Protein AF-A0A7W0T503-F1 (afdb_monomer)

Secondary structure (DSSP, 8-state):
--SS---S--EEEEEETTB----BPPPEEPTTS--EE--B-SPPPSEEEEEEEEEE-TTS-EEEEEEEEEEE-SPPP-----------------------------------------------------------S-HHHHHHHHHHHHHHHHHHHHHHHHHHHHHHH-TTGGG-HHHHHHHHHHHHHHHHHHHHHHHHHHHHHHS--TTGGGSGGGGGHHHHSHHHHHHHHHHHHHHHHHHHHHH-GGGGTSTTTHHHHHHHHHHHHHTTGGG---STTHHHHHHHHHHHHHHHIIIIIHHHHIIIIITSS-B-HHHHHHHHHHHHHHHHHHHHHHHHHHHHHHHHHTT-TTTSHHHHHHHHHHHHHHHHHHHHHHHHHHHHHHSSS-SSB-HHHHHHHHHHHHHHHHHHHHHHHHHHHHTTSPPTT------SS--SEEEEEEETTTTEEEEEEEES-BSEEEEEEEEEEEEEE--EEEEEEEEPPTT--PPPEEEE---SEEEEEEPPTTTSEEE-S-EEEEEEEEEE-SS-EEEEEEEEEEEBPTTSPPPP---------------------------------

pLDDT: mean 73.01, std 23.52, range [23.5, 98.75]

Nearest PDB structures (foldseek):
  6kzb-assembly1_A-2  TM=4.783E-01  e=8.067E-02  Homo sapiens
  6vhh-assembly1_A  TM=3.882E-01  e=1.576E-01  Homo sapiens
  6ske-assembly2_C  TM=3.858E-01  e=1.734E-01  Gallus gallus
  8r54-assembly1_A  TM=3.101E-01  e=4.332E-02  Mus musculus
  8vpb-assembly1_B  TM=1.581E-01  e=8.401E-01  Acetivibrio thermocellus ATCC 27405

Mean predicted aligned error: 18.26 Å

Radius of gyration: 33.96 Å; Cα contacts (8 Å, |Δi|>4): 997; chains: 1; bounding box: 122×71×95 Å

Structure (mmCIF, N/CA/C/O backbone):
data_AF-A0A7W0T503-F1
#
_entry.id   AF-A0A7W0T503-F1
#
loop_
_atom_site.group_PDB
_atom_site.id
_atom_site.type_symbol
_atom_site.label_atom_id
_atom_site.label_alt_id
_atom_site.label_comp_id
_atom_site.label_asym_id
_atom_site.label_entity_id
_atom_site.label_seq_id
_atom_site.pdbx_PDB_ins_code
_atom_site.Cartn_x
_atom_site.Cartn_y
_atom_site.Cartn_z
_atom_site.occupancy
_atom_site.B_iso_or_equiv
_atom_site.auth_seq_id
_atom_site.auth_comp_id
_atom_site.auth_asym_id
_atom_site.auth_atom_id
_atom_site.pdbx_PDB_model_num
ATOM 1 N N . ASN A 1 1 ? 27.431 20.736 -35.144 1.00 86.31 1 ASN A N 1
ATOM 2 C CA . ASN A 1 1 ? 28.761 20.899 -35.766 1.00 86.31 1 ASN A CA 1
ATOM 3 C C . ASN A 1 1 ? 29.786 20.992 -34.644 1.00 86.31 1 ASN A C 1
ATOM 5 O O . ASN A 1 1 ? 29.558 21.743 -33.699 1.00 86.31 1 ASN A O 1
ATOM 9 N N . PHE A 1 2 ? 30.831 20.173 -34.703 1.00 86.69 2 PHE A N 1
ATOM 10 C CA . PHE A 1 2 ? 31.833 19.970 -33.664 1.00 86.69 2 PHE A CA 1
ATOM 11 C C . PHE A 1 2 ? 33.199 20.488 -34.125 1.00 86.69 2 PHE A C 1
ATOM 13 O O . PHE A 1 2 ? 33.552 20.435 -35.299 1.00 86.69 2 PHE A O 1
ATOM 20 N N . THR A 1 3 ? 34.007 20.988 -33.189 1.00 86.44 3 THR A N 1
ATOM 21 C CA . THR A 1 3 ? 35.331 21.559 -33.500 1.00 86.44 3 THR A CA 1
ATOM 22 C C . THR A 1 3 ? 36.385 20.497 -33.833 1.00 86.44 3 THR A C 1
ATOM 24 O O . THR A 1 3 ? 37.420 20.815 -34.423 1.00 86.44 3 THR A O 1
ATOM 27 N N . ARG A 1 4 ? 36.127 19.229 -33.493 1.00 86.06 4 ARG A N 1
ATOM 28 C CA . ARG A 1 4 ? 36.988 18.072 -33.766 1.00 86.06 4 ARG A CA 1
ATOM 29 C C . ARG A 1 4 ? 36.215 16.997 -34.546 1.00 86.06 4 ARG A C 1
ATOM 31 O O . ARG A 1 4 ? 35.000 16.932 -34.365 1.00 86.06 4 ARG A O 1
ATOM 38 N N . PRO A 1 5 ? 36.902 16.190 -35.378 1.00 87.44 5 PRO A N 1
ATOM 39 C CA . PRO A 1 5 ? 36.316 15.011 -36.014 1.00 87.44 5 PRO A CA 1
ATOM 40 C C . PRO A 1 5 ? 35.740 14.032 -34.986 1.00 87.44 5 PRO A C 1
ATOM 42 O O . PRO A 1 5 ? 36.292 13.895 -33.890 1.00 87.44 5 PRO A O 1
ATOM 45 N N . LEU A 1 6 ? 34.645 13.374 -35.349 1.00 87.69 6 LEU A N 1
ATOM 46 C CA . LEU A 1 6 ? 33.941 12.372 -34.559 1.00 87.69 6 LEU A CA 1
ATOM 47 C C . LEU A 1 6 ? 34.193 10.969 -35.121 1.00 87.69 6 LEU A C 1
ATOM 49 O O . LEU A 1 6 ? 34.391 10.808 -36.318 1.00 87.69 6 LEU A O 1
ATOM 53 N N . GLY A 1 7 ? 34.132 9.955 -34.262 1.00 78.62 7 GLY A N 1
ATOM 54 C CA . GLY A 1 7 ? 34.087 8.550 -34.676 1.00 78.62 7 GLY A CA 1
ATOM 55 C C . GLY A 1 7 ? 32.686 8.096 -35.079 1.00 78.62 7 GLY A C 1
ATOM 56 O O . GLY A 1 7 ? 31.737 8.874 -35.059 1.00 78.62 7 GLY A O 1
ATOM 57 N N . GLU A 1 8 ? 32.533 6.814 -35.395 1.00 73.31 8 GLU A N 1
ATOM 58 C CA . GLU A 1 8 ? 31.292 6.258 -35.962 1.00 73.31 8 GLU A CA 1
ATOM 59 C C . GLU A 1 8 ? 30.163 6.053 -34.933 1.00 73.31 8 GLU A C 1
ATOM 61 O O . GLU A 1 8 ? 28.995 5.904 -35.293 1.00 73.31 8 GLU A O 1
ATOM 66 N N . THR A 1 9 ? 30.471 6.079 -33.632 1.00 69.50 9 THR A N 1
ATOM 67 C CA . THR A 1 9 ? 29.512 5.756 -32.563 1.00 69.50 9 THR A CA 1
ATOM 68 C C . THR A 1 9 ? 28.871 7.020 -31.986 1.00 69.50 9 THR A C 1
ATOM 70 O O . THR A 1 9 ? 29.165 7.451 -30.868 1.00 69.50 9 THR A O 1
ATOM 73 N N . ASN A 1 10 ? 27.952 7.617 -32.749 1.00 70.81 10 ASN A N 1
ATOM 74 C CA . ASN A 1 10 ? 27.242 8.842 -32.366 1.00 70.81 10 ASN A CA 1
ATOM 75 C C . ASN A 1 10 ? 25.756 8.587 -32.092 1.00 70.81 10 ASN A C 1
ATOM 77 O O . ASN A 1 10 ? 25.091 7.838 -32.807 1.00 70.81 10 ASN A O 1
ATOM 81 N N . ARG A 1 11 ? 25.208 9.244 -31.067 1.00 68.06 11 ARG A N 1
ATOM 82 C CA . ARG A 1 11 ? 23.798 9.141 -30.668 1.00 68.06 11 ARG A CA 1
ATOM 83 C C . ARG A 1 11 ? 23.195 10.520 -30.444 1.00 68.06 11 ARG A C 1
ATOM 85 O O . ARG A 1 11 ? 23.838 11.391 -29.859 1.00 68.06 11 ARG A O 1
ATOM 92 N N . VAL A 1 12 ? 21.946 10.688 -30.867 1.00 65.44 12 VAL A N 1
ATOM 93 C CA . VAL A 1 12 ? 21.123 11.877 -30.613 1.00 65.44 12 VAL A CA 1
ATOM 94 C C . VAL A 1 12 ? 19.754 11.412 -30.144 1.00 65.44 12 VAL A C 1
ATOM 96 O O . VAL A 1 12 ? 19.224 10.440 -30.674 1.00 65.44 12 VAL A O 1
ATOM 99 N N . PHE A 1 13 ? 19.198 12.110 -29.163 1.00 63.34 13 PHE A N 1
ATOM 100 C CA . PHE A 1 13 ? 17.864 11.897 -28.626 1.00 63.34 13 PHE A CA 1
ATOM 101 C C . PHE A 1 13 ? 17.123 13.227 -28.606 1.00 63.34 13 PHE A C 1
ATOM 103 O O . PHE A 1 13 ? 17.720 14.269 -28.335 1.00 63.34 13 PHE A O 1
ATOM 110 N N . VAL A 1 14 ? 15.821 13.194 -28.869 1.00 61.66 14 VAL A N 1
ATOM 111 C CA . VAL A 1 14 ? 14.927 14.338 -28.687 1.00 61.66 14 VAL A CA 1
ATOM 112 C C . VAL A 1 14 ? 13.771 13.866 -27.816 1.00 61.66 14 VAL A C 1
ATOM 114 O O . VAL A 1 14 ? 13.155 12.847 -28.102 1.00 61.66 14 VAL A O 1
ATOM 117 N N . ALA A 1 15 ? 13.490 14.573 -26.730 1.00 56.97 15 ALA A N 1
ATOM 118 C CA . ALA A 1 15 ? 12.355 14.299 -25.855 1.00 56.97 15 ALA A CA 1
ATOM 119 C C . ALA A 1 15 ? 11.496 15.554 -25.752 1.00 56.97 15 ALA A C 1
ATOM 121 O O . ALA A 1 15 ? 12.042 16.642 -25.606 1.00 56.97 15 ALA A O 1
ATOM 122 N N . CYS A 1 16 ? 10.175 15.415 -25.813 1.00 55.38 16 CYS A N 1
ATOM 123 C CA . CYS A 1 16 ? 9.244 16.540 -25.731 1.00 55.38 16 CYS A CA 1
ATOM 124 C C . CYS A 1 16 ? 8.190 16.247 -24.666 1.00 55.38 16 CYS A C 1
ATOM 126 O O . CYS A 1 16 ? 7.655 15.140 -24.625 1.00 55.38 16 CYS A O 1
ATOM 128 N N . ASN A 1 17 ? 7.886 17.228 -23.810 1.00 56.47 17 ASN A N 1
ATOM 129 C CA . ASN A 1 17 ? 6.874 17.114 -22.748 1.00 56.47 17 ASN A CA 1
ATOM 130 C C . ASN A 1 17 ? 7.029 15.852 -21.871 1.00 56.47 17 ASN A C 1
ATOM 132 O O . ASN A 1 17 ? 6.043 15.209 -21.521 1.00 56.47 17 ASN A O 1
ATOM 136 N N . SER A 1 18 ? 8.275 15.475 -21.560 1.00 43.72 18 SER A N 1
ATOM 137 C CA . SER A 1 18 ? 8.627 14.291 -20.756 1.00 43.72 18 SER A CA 1
ATOM 138 C C . SER A 1 18 ? 8.272 12.927 -21.373 1.00 43.72 18 SER A C 1
ATOM 140 O O . SER A 1 18 ? 8.425 11.905 -20.711 1.00 43.72 18 SER A O 1
ATOM 142 N N . ASN A 1 19 ? 7.874 12.887 -22.650 1.00 45.84 19 ASN A N 1
ATOM 143 C CA . ASN A 1 19 ? 7.771 11.662 -23.442 1.00 45.84 19 ASN A CA 1
ATOM 144 C C . ASN A 1 19 ? 9.063 11.501 -24.273 1.00 45.84 19 ASN A C 1
ATOM 146 O O . ASN A 1 19 ? 9.484 12.480 -24.912 1.00 45.84 19 ASN A O 1
ATOM 150 N N . PRO A 1 20 ? 9.733 10.330 -24.290 1.00 48.41 20 PRO A N 1
ATOM 151 C CA . PRO A 1 20 ? 10.817 10.082 -25.236 1.00 48.41 20 PRO A CA 1
ATOM 152 C C . PRO A 1 20 ? 10.259 10.136 -26.665 1.00 48.41 20 PRO A C 1
ATOM 154 O O . PRO A 1 20 ? 9.698 9.173 -27.180 1.00 48.41 20 PRO A O 1
ATOM 157 N N . ALA A 1 21 ? 10.385 11.289 -27.317 1.00 49.66 21 ALA A N 1
ATOM 158 C CA . ALA A 1 21 ? 9.925 11.486 -28.680 1.00 49.66 21 ALA A CA 1
ATOM 159 C C . ALA A 1 21 ? 10.861 10.739 -29.646 1.00 49.66 21 ALA A C 1
ATOM 161 O O . ALA A 1 21 ? 11.868 11.262 -30.122 1.00 49.66 21 ALA A O 1
ATOM 162 N N . ARG A 1 22 ? 10.503 9.492 -29.966 1.00 55.16 22 ARG A N 1
ATOM 163 C CA . ARG A 1 22 ? 11.093 8.685 -31.046 1.00 55.16 22 ARG A CA 1
ATOM 164 C C . ARG A 1 22 ? 10.704 9.213 -32.424 1.00 55.16 22 ARG A C 1
ATOM 166 O O . ARG A 1 22 ? 9.943 8.589 -33.154 1.00 55.16 22 ARG A O 1
ATOM 173 N N . GLN A 1 23 ? 11.161 10.406 -32.777 1.00 62.66 23 GLN A N 1
ATOM 174 C CA . GLN A 1 23 ? 10.740 11.049 -34.029 1.00 62.66 23 GLN A CA 1
ATOM 175 C C . GLN A 1 23 ? 11.914 11.571 -34.843 1.00 62.66 23 GLN A C 1
ATOM 177 O O . GLN A 1 23 ? 11.767 12.511 -35.621 1.00 62.66 23 GLN A O 1
ATOM 182 N N . ILE A 1 24 ? 13.074 10.934 -34.682 1.00 65.62 24 ILE A N 1
ATOM 183 C CA . ILE A 1 24 ? 14.281 11.281 -35.413 1.00 65.62 24 ILE A CA 1
ATOM 184 C C . ILE A 1 24 ? 14.936 10.085 -36.109 1.00 65.62 24 ILE A C 1
ATOM 186 O O . ILE A 1 24 ? 14.888 8.961 -35.612 1.00 65.62 24 ILE A O 1
ATOM 190 N N . SER A 1 25 ? 15.561 10.341 -37.258 1.00 68.81 25 SER A N 1
ATOM 191 C CA . SER A 1 25 ? 16.346 9.360 -38.006 1.00 68.81 25 SER A CA 1
ATOM 192 C C . SER A 1 25 ? 17.625 8.961 -37.264 1.00 68.81 25 SER A C 1
ATOM 194 O O . SER A 1 25 ? 18.060 9.612 -36.310 1.00 68.81 25 SER A O 1
ATOM 196 N N . ARG A 1 26 ? 18.303 7.921 -37.768 1.00 68.88 26 ARG A N 1
ATOM 197 C CA . ARG A 1 26 ? 19.686 7.641 -37.360 1.00 68.88 26 ARG A CA 1
ATOM 198 C C . ARG A 1 26 ? 20.566 8.873 -37.633 1.00 68.88 26 ARG A C 1
ATOM 200 O O . ARG A 1 26 ? 20.434 9.452 -38.719 1.00 68.88 26 ARG A O 1
ATOM 207 N N . PRO A 1 27 ? 21.452 9.259 -36.696 1.00 78.50 27 PRO A N 1
ATOM 208 C CA . PRO A 1 27 ? 22.400 10.338 -36.925 1.00 78.50 27 PRO A CA 1
ATOM 209 C C . PRO A 1 27 ? 23.314 10.032 -38.111 1.00 78.50 27 PRO A C 1
ATOM 211 O O . PRO A 1 27 ? 23.954 8.985 -38.150 1.00 78.50 27 PRO A O 1
ATOM 214 N N . GLN A 1 28 ? 23.369 10.952 -39.068 1.00 85.31 28 GLN A N 1
ATOM 215 C CA . GLN A 1 28 ? 24.249 10.892 -40.229 1.00 85.31 28 GLN A CA 1
ATOM 216 C C . GLN A 1 28 ? 25.468 11.770 -39.967 1.00 85.31 28 GLN A C 1
ATOM 218 O O . GLN A 1 28 ? 25.325 12.960 -39.669 1.00 85.31 28 GLN A O 1
ATOM 223 N N . LEU A 1 29 ? 26.656 11.178 -40.052 1.00 87.44 29 LEU A N 1
ATOM 224 C CA . LEU A 1 29 ? 27.917 11.900 -39.952 1.00 87.44 29 LEU A CA 1
ATOM 225 C C . LEU A 1 29 ? 28.316 12.399 -41.345 1.00 87.44 29 LEU A C 1
ATOM 227 O O . LEU A 1 29 ? 28.245 11.651 -42.315 1.00 87.44 29 LEU A O 1
ATOM 231 N N . SER A 1 30 ? 28.688 13.669 -41.450 1.00 87.12 30 SER A N 1
ATOM 232 C CA . SER A 1 30 ? 29.188 14.262 -42.691 1.00 87.12 30 SER A CA 1
ATOM 233 C C . SER A 1 30 ? 30.573 13.739 -43.071 1.00 87.12 30 SER A C 1
ATOM 235 O O . SER A 1 30 ? 31.340 13.314 -42.212 1.00 87.12 30 SER A O 1
ATOM 237 N N . ASP A 1 31 ? 30.931 13.884 -44.349 1.00 87.56 31 ASP A N 1
ATOM 238 C CA . ASP A 1 31 ? 32.236 13.475 -44.898 1.00 87.56 31 ASP A CA 1
ATOM 239 C C . ASP A 1 31 ? 33.442 14.139 -44.205 1.00 87.56 31 ASP A C 1
ATOM 241 O O . ASP A 1 31 ? 34.548 13.609 -44.229 1.00 87.56 31 ASP A O 1
ATOM 245 N N . ASP A 1 32 ? 33.253 15.316 -43.597 1.00 88.06 32 ASP A N 1
ATOM 246 C CA . ASP A 1 32 ? 34.290 16.021 -42.831 1.00 88.06 32 ASP A CA 1
ATOM 247 C C . ASP A 1 32 ? 34.369 15.591 -41.354 1.00 88.06 32 ASP A C 1
ATOM 249 O O . ASP A 1 32 ? 35.123 16.195 -40.580 1.00 88.06 32 ASP A O 1
ATOM 253 N N . GLU A 1 33 ? 33.563 14.594 -40.972 1.00 89.31 33 GLU A N 1
ATOM 254 C CA . GLU A 1 33 ? 33.423 13.989 -39.644 1.00 89.31 33 GLU A CA 1
ATOM 255 C C . GLU A 1 33 ? 33.082 14.985 -38.526 1.00 89.31 33 GLU A C 1
ATOM 257 O O . GLU A 1 33 ? 33.216 14.680 -37.343 1.00 89.31 33 GLU A O 1
ATOM 262 N N . ARG A 1 34 ? 32.634 16.201 -38.855 1.00 90.38 34 ARG A N 1
ATOM 263 C CA . ARG A 1 34 ? 32.381 17.268 -37.867 1.00 90.38 34 ARG A CA 1
ATOM 264 C C . ARG A 1 34 ? 30.917 17.645 -37.731 1.00 90.38 34 ARG A C 1
ATOM 266 O O . ARG A 1 34 ? 30.541 18.333 -36.775 1.00 90.38 34 ARG A O 1
ATOM 273 N N . THR A 1 35 ? 30.061 17.209 -38.644 1.00 89.81 35 THR A N 1
ATOM 274 C CA . THR A 1 35 ? 28.638 17.542 -38.622 1.00 89.81 35 THR A CA 1
ATOM 275 C C . THR A 1 35 ? 27.804 16.287 -38.461 1.00 89.81 35 THR A C 1
ATOM 277 O O . THR A 1 35 ? 27.849 15.374 -39.272 1.00 89.81 35 THR A O 1
ATOM 280 N N . LEU A 1 36 ? 27.006 16.274 -37.396 1.00 86.38 36 LEU A N 1
ATOM 281 C CA . LEU A 1 36 ? 26.009 15.247 -37.154 1.00 86.38 36 LEU A CA 1
ATOM 282 C C . LEU A 1 36 ? 24.640 15.809 -37.541 1.00 86.38 36 LEU A C 1
ATOM 284 O O . LEU A 1 36 ? 24.235 16.845 -37.005 1.00 86.38 36 LEU A O 1
ATOM 288 N N . THR A 1 37 ? 23.958 15.144 -38.468 1.00 88.94 37 THR A N 1
ATOM 289 C CA . THR A 1 37 ? 22.634 15.536 -38.965 1.00 88.94 37 THR A CA 1
ATOM 290 C C . THR A 1 37 ? 21.608 14.488 -38.578 1.00 88.94 37 THR A C 1
ATOM 292 O O . THR A 1 37 ? 21.874 13.290 -38.627 1.00 88.94 37 THR A O 1
ATOM 295 N N . VAL A 1 38 ? 20.430 14.947 -38.180 1.00 83.25 38 VAL A N 1
ATOM 296 C CA . VAL A 1 38 ? 19.331 14.101 -37.733 1.00 83.25 38 VAL A CA 1
ATOM 297 C C . VAL A 1 38 ? 18.051 14.657 -38.343 1.00 83.25 38 VAL A C 1
ATOM 299 O O . VAL A 1 38 ? 17.763 15.843 -38.182 1.00 83.25 38 VAL A O 1
ATOM 302 N N . GLU A 1 39 ? 17.306 13.824 -39.060 1.00 79.69 39 GLU A N 1
ATOM 303 C CA . GLU A 1 39 ? 16.042 14.210 -39.682 1.00 79.69 39 GLU A CA 1
ATOM 304 C C . GLU A 1 39 ? 14.884 13.977 -38.714 1.00 79.69 39 GLU A C 1
ATOM 306 O O . GLU A 1 39 ? 14.837 12.951 -38.042 1.00 79.69 39 GLU A O 1
ATOM 311 N N . VAL A 1 40 ? 13.939 14.915 -38.653 1.00 78.81 40 VAL A N 1
ATOM 312 C CA . VAL A 1 40 ? 12.698 14.763 -37.886 1.00 78.81 40 VAL A CA 1
ATOM 313 C C . VAL A 1 40 ? 11.680 14.033 -38.765 1.00 78.81 40 VAL A C 1
ATOM 315 O O . VAL A 1 40 ? 11.063 14.635 -39.639 1.00 78.81 40 VAL A O 1
ATOM 318 N N . ILE A 1 41 ? 11.533 12.724 -38.554 1.00 68.12 41 ILE A N 1
ATOM 319 C CA . ILE A 1 41 ? 10.750 11.820 -39.420 1.00 68.12 41 ILE A CA 1
ATOM 320 C C . ILE A 1 41 ? 9.235 11.892 -39.176 1.00 68.12 41 ILE A C 1
ATOM 322 O O . ILE A 1 41 ? 8.445 11.453 -40.010 1.00 68.12 41 ILE A O 1
ATOM 326 N N . ARG A 1 42 ? 8.808 12.439 -38.032 1.00 65.38 42 ARG A N 1
ATOM 327 C CA . ARG A 1 42 ? 7.406 12.746 -37.707 1.00 65.38 42 ARG A CA 1
ATOM 328 C C . ARG A 1 42 ? 7.348 14.053 -36.925 1.00 65.38 42 ARG A C 1
ATOM 330 O O . ARG A 1 42 ? 8.292 14.397 -36.226 1.00 65.38 42 ARG A O 1
ATOM 337 N N . ALA A 1 43 ? 6.254 14.793 -37.065 1.00 68.44 43 ALA A N 1
ATOM 338 C CA . ALA A 1 43 ? 6.135 16.117 -36.470 1.00 68.44 43 ALA A CA 1
ATOM 339 C C . ALA A 1 43 ? 6.122 16.086 -34.933 1.00 68.44 43 ALA A C 1
ATOM 341 O O . ALA A 1 43 ? 5.302 15.392 -34.328 1.00 68.44 43 ALA A O 1
ATOM 342 N N . LEU A 1 44 ? 6.993 16.904 -34.333 1.00 69.06 44 LEU A N 1
ATOM 343 C CA . LEU A 1 44 ? 7.153 17.020 -32.885 1.00 69.06 44 LEU A CA 1
ATOM 344 C C . LEU A 1 44 ? 5.895 17.617 -32.224 1.00 69.06 44 LEU A C 1
ATOM 346 O O . LEU A 1 44 ? 5.277 18.525 -32.789 1.00 69.06 44 LEU A O 1
ATOM 350 N N . PRO A 1 45 ? 5.506 17.142 -31.026 1.00 62.62 45 PRO A N 1
ATOM 351 C CA . PRO A 1 45 ? 4.369 17.696 -30.300 1.00 62.62 45 PRO A CA 1
ATOM 352 C C . PRO A 1 45 ? 4.666 19.120 -29.811 1.00 62.62 45 PRO A C 1
ATOM 354 O O . PRO A 1 45 ? 5.801 19.446 -29.468 1.00 62.62 45 PRO A O 1
ATOM 357 N N . MET A 1 46 ? 3.624 19.953 -29.738 1.00 69.69 46 MET A N 1
ATOM 358 C CA . MET A 1 46 ? 3.717 21.320 -29.213 1.00 69.69 46 MET A CA 1
ATOM 359 C C . MET A 1 46 ? 4.198 21.308 -27.754 1.00 69.69 46 MET A C 1
ATOM 361 O O . MET A 1 46 ? 3.701 20.513 -26.952 1.00 69.69 46 MET A O 1
ATOM 365 N N . GLY A 1 47 ? 5.130 22.193 -27.401 1.00 62.81 47 GLY A N 1
ATOM 366 C CA . GLY A 1 47 ? 5.672 22.324 -26.045 1.00 62.81 47 GLY A CA 1
ATOM 367 C C . GLY A 1 47 ? 7.198 22.278 -25.973 1.00 62.81 47 GLY A C 1
ATOM 368 O O . GLY A 1 47 ? 7.899 22.463 -26.969 1.00 62.81 47 GLY A O 1
ATOM 369 N N . THR A 1 48 ? 7.727 22.078 -24.766 1.00 63.62 48 THR A N 1
ATOM 370 C CA . THR A 1 48 ? 9.172 22.106 -24.509 1.00 63.62 48 THR A CA 1
ATOM 371 C C . THR A 1 48 ? 9.817 20.779 -24.891 1.00 63.62 48 THR A C 1
ATOM 373 O O . THR A 1 48 ? 9.413 19.714 -24.414 1.00 63.62 48 THR A O 1
ATOM 376 N N . CYS A 1 49 ? 10.866 20.858 -25.704 1.00 64.19 49 CYS A N 1
ATOM 377 C CA . CYS A 1 49 ? 11.665 19.729 -26.144 1.00 64.19 49 CYS A CA 1
ATOM 378 C C . CYS A 1 49 ? 13.130 19.883 -25.725 1.00 64.19 49 CYS A C 1
ATOM 380 O O . CYS A 1 49 ? 13.693 20.975 -25.733 1.00 64.19 49 CYS A O 1
ATOM 382 N N . THR A 1 50 ? 13.783 18.773 -25.407 1.00 64.94 50 THR A N 1
ATOM 383 C CA . THR A 1 50 ? 15.214 18.703 -25.119 1.00 64.94 50 THR A CA 1
ATOM 384 C C . THR A 1 50 ? 15.871 17.760 -26.112 1.00 64.94 50 THR A C 1
ATOM 386 O O . THR A 1 50 ? 15.518 16.584 -26.184 1.00 64.94 50 THR A O 1
ATOM 389 N N . ALA A 1 51 ? 16.839 18.275 -26.869 1.00 66.38 51 ALA A N 1
ATOM 390 C CA . ALA A 1 51 ? 17.743 17.466 -27.671 1.00 66.38 51 ALA A CA 1
ATOM 391 C C . ALA A 1 51 ? 19.001 17.161 -26.852 1.00 66.38 51 ALA A C 1
ATOM 393 O O . ALA A 1 51 ? 19.617 18.079 -26.307 1.00 66.38 51 ALA A O 1
ATOM 394 N N . SER A 1 52 ? 19.406 15.898 -26.777 1.00 63.09 52 SER A N 1
ATOM 395 C CA . SER A 1 52 ? 20.653 15.462 -26.148 1.00 63.09 52 SER A CA 1
ATOM 396 C C . SER A 1 52 ? 21.473 14.608 -27.107 1.00 63.09 52 SER A C 1
ATOM 398 O O . SER A 1 52 ? 20.935 13.948 -27.993 1.00 63.09 52 SER A O 1
ATOM 400 N N . TRP A 1 53 ? 22.795 14.645 -26.979 1.00 68.56 53 TRP A N 1
ATOM 401 C CA . TRP A 1 53 ? 23.692 13.883 -27.840 1.00 68.56 53 TRP A CA 1
ATOM 402 C C . TRP A 1 53 ? 24.895 13.341 -27.084 1.00 68.56 53 TRP A C 1
ATOM 404 O O . TRP A 1 53 ? 25.339 13.886 -26.068 1.00 68.56 53 TRP A O 1
ATOM 414 N N . ARG A 1 54 ? 25.456 12.277 -27.651 1.00 64.81 54 ARG A N 1
ATOM 415 C CA . ARG A 1 54 ? 26.741 11.690 -27.293 1.00 64.81 54 ARG A CA 1
ATOM 416 C C . ARG A 1 54 ? 27.496 11.372 -28.567 1.00 64.81 54 ARG A C 1
ATOM 418 O O . ARG A 1 54 ? 26.931 10.771 -29.476 1.00 64.81 54 ARG A O 1
ATOM 425 N N . VAL A 1 55 ? 28.761 11.752 -28.611 1.00 76.19 55 VAL A N 1
ATOM 426 C CA . VAL A 1 55 ? 29.627 11.500 -29.761 1.00 76.19 55 VAL A CA 1
ATOM 427 C C . VAL A 1 55 ? 30.894 10.770 -29.329 1.00 76.19 55 VAL A C 1
ATOM 429 O O . VAL A 1 55 ? 31.310 10.889 -28.173 1.00 76.19 55 VAL A O 1
ATOM 432 N N . SER A 1 56 ? 31.489 10.004 -30.237 1.00 74.12 56 SER A N 1
ATOM 433 C CA . SER A 1 56 ? 32.762 9.303 -30.025 1.00 74.12 56 SER A CA 1
ATOM 434 C C . SER A 1 56 ? 33.927 10.039 -30.689 1.00 74.12 56 SER A C 1
ATOM 436 O O . SER A 1 56 ? 33.720 10.808 -31.625 1.00 74.12 56 SER A O 1
ATOM 438 N N . GLU A 1 57 ? 35.151 9.793 -30.233 1.00 74.69 57 GLU A N 1
ATOM 439 C CA . GLU A 1 57 ? 36.382 10.136 -30.947 1.00 74.69 57 GLU A CA 1
ATOM 440 C C . GLU A 1 57 ? 36.623 9.124 -32.088 1.00 74.69 57 GLU A C 1
ATOM 442 O O . GLU A 1 57 ? 36.048 8.030 -32.057 1.00 74.69 57 GLU A O 1
ATOM 447 N N . PRO A 1 58 ? 37.461 9.443 -33.096 1.00 79.94 58 PRO A N 1
ATOM 448 C CA . PRO A 1 58 ? 37.765 8.530 -34.207 1.00 79.94 58 PRO A CA 1
ATOM 449 C C . PRO A 1 58 ? 38.356 7.175 -33.792 1.00 79.94 58 PRO A C 1
ATOM 451 O O . PRO A 1 58 ? 38.288 6.213 -34.548 1.00 79.94 58 PRO A O 1
ATOM 454 N N . ASP A 1 59 ? 38.922 7.078 -32.589 1.00 67.06 59 ASP A N 1
ATOM 455 C CA . ASP A 1 59 ? 39.450 5.836 -32.015 1.00 67.06 59 ASP A CA 1
ATOM 456 C C . ASP A 1 59 ? 38.392 5.006 -31.255 1.00 67.06 59 ASP A C 1
ATOM 458 O O . ASP A 1 59 ? 38.727 4.018 -30.599 1.00 67.06 59 ASP A O 1
ATOM 462 N N . GLY A 1 60 ? 37.119 5.414 -31.322 1.00 53.50 60 GLY A N 1
ATOM 463 C CA . GLY A 1 60 ? 35.983 4.740 -30.696 1.00 53.50 60 GLY A CA 1
ATOM 464 C C . GLY A 1 60 ? 35.770 5.083 -29.219 1.00 53.50 60 GLY A C 1
ATOM 465 O O . GLY A 1 60 ? 34.808 4.600 -28.615 1.00 53.50 60 GLY A O 1
ATOM 466 N N . ARG A 1 61 ? 36.613 5.927 -28.608 1.00 62.16 61 ARG A N 1
ATOM 467 C CA . ARG A 1 61 ? 36.419 6.352 -27.213 1.00 62.16 61 ARG A CA 1
ATOM 468 C C . ARG A 1 61 ? 35.278 7.368 -27.097 1.00 62.16 61 ARG A C 1
ATOM 470 O O . ARG A 1 61 ? 35.050 8.141 -28.024 1.00 62.16 61 ARG A O 1
ATOM 477 N N . PRO A 1 62 ? 34.547 7.424 -25.970 1.00 55.31 62 PRO A N 1
ATOM 478 C CA . PRO A 1 62 ? 33.559 8.476 -25.746 1.00 55.31 62 PRO A CA 1
ATOM 479 C C . PRO A 1 62 ? 34.222 9.861 -25.771 1.00 55.31 62 PRO A C 1
ATOM 481 O O . PRO A 1 62 ? 35.192 10.082 -25.050 1.00 55.31 62 PRO A O 1
ATOM 484 N N . ALA A 1 63 ? 33.692 10.784 -26.576 1.00 70.00 63 ALA A N 1
ATOM 485 C CA . ALA A 1 63 ? 34.207 12.146 -26.691 1.00 70.00 63 ALA A CA 1
ATOM 486 C C . ALA A 1 63 ? 33.396 13.115 -25.822 1.00 70.00 63 ALA A C 1
ATOM 488 O O . ALA A 1 63 ? 33.669 13.305 -24.639 1.00 70.00 63 ALA A O 1
ATOM 489 N N . ALA A 1 64 ? 32.378 13.743 -26.413 1.00 61.38 64 ALA A N 1
ATOM 490 C CA . ALA A 1 64 ? 31.589 14.795 -25.793 1.00 61.38 64 ALA A CA 1
ATOM 491 C C . ALA A 1 64 ? 30.113 14.401 -25.695 1.00 61.38 64 ALA A C 1
ATOM 493 O O . ALA A 1 64 ? 29.550 13.746 -26.574 1.00 61.38 64 ALA A O 1
ATOM 494 N N . THR A 1 65 ? 29.468 14.868 -24.633 1.00 61.97 65 THR A N 1
ATOM 495 C CA . THR A 1 65 ? 28.016 14.813 -24.457 1.00 61.97 65 THR A CA 1
ATOM 496 C C . THR A 1 65 ? 27.476 16.218 -24.272 1.00 61.97 65 THR A C 1
ATOM 498 O O . THR A 1 65 ? 28.149 17.066 -23.683 1.00 61.97 65 THR A O 1
ATOM 501 N N . GLY A 1 66 ? 26.258 16.471 -24.729 1.00 47.38 66 GLY A N 1
ATOM 502 C CA . GLY A 1 66 ? 25.606 17.753 -24.505 1.00 47.38 66 GLY A CA 1
ATOM 503 C C . GLY A 1 66 ? 24.101 17.673 -24.667 1.00 47.38 66 GLY A C 1
ATOM 504 O O . GLY A 1 66 ? 23.559 16.659 -25.107 1.00 47.38 66 GLY A O 1
ATOM 505 N N . SER A 1 67 ? 23.430 18.750 -24.280 1.00 67.06 67 SER A N 1
ATOM 506 C CA . SER A 1 67 ? 21.997 18.913 -24.473 1.00 67.06 67 SER A CA 1
ATOM 507 C C . SER A 1 67 ? 21.641 20.379 -24.666 1.00 67.06 67 SER A C 1
ATOM 509 O O . SER A 1 67 ? 22.302 21.257 -24.109 1.00 67.06 67 SER A O 1
ATOM 511 N N . PHE A 1 68 ? 20.568 20.644 -25.401 1.00 55.16 68 PHE A N 1
ATOM 512 C CA . PHE A 1 68 ? 19.919 21.951 -25.440 1.00 55.16 68 PHE A CA 1
ATOM 513 C C . PHE A 1 68 ? 18.400 21.784 -25.436 1.00 55.16 68 PHE A C 1
ATOM 515 O O . PHE A 1 68 ? 17.865 20.761 -25.865 1.00 55.16 68 PHE A O 1
ATOM 522 N N . THR A 1 69 ? 17.712 22.813 -24.959 1.00 62.19 69 THR A N 1
ATOM 523 C CA . THR A 1 69 ? 16.250 22.866 -24.914 1.00 62.19 69 THR A CA 1
ATOM 524 C C . THR A 1 69 ? 15.745 23.825 -25.986 1.00 62.19 69 THR A C 1
ATOM 526 O O . THR A 1 69 ? 16.367 24.858 -26.234 1.00 62.19 69 THR A O 1
ATOM 529 N N . PHE A 1 70 ? 14.630 23.479 -26.619 1.00 72.12 70 PHE A N 1
ATOM 530 C CA . PHE A 1 70 ? 13.921 24.293 -27.600 1.00 72.12 70 PHE A CA 1
ATOM 531 C C . PHE A 1 70 ? 12.406 24.150 -27.406 1.00 72.12 70 PHE A C 1
ATOM 533 O O . PHE A 1 70 ? 11.945 23.235 -26.726 1.00 72.12 70 PHE A O 1
ATOM 540 N N . GLU A 1 71 ? 11.626 25.064 -27.974 1.00 75.94 71 GLU A N 1
ATOM 541 C CA . GLU A 1 71 ? 10.167 25.077 -27.849 1.00 75.94 71 GLU A CA 1
ATOM 542 C C . GLU A 1 71 ? 9.517 24.903 -29.225 1.00 75.94 71 GLU A C 1
ATOM 544 O O . GLU A 1 71 ? 9.941 25.520 -30.204 1.00 75.94 71 GLU A O 1
ATOM 549 N N . VAL A 1 72 ? 8.520 24.019 -29.309 1.00 79.38 72 VAL A N 1
ATOM 550 C CA . VAL A 1 72 ? 7.718 23.778 -30.514 1.00 79.38 72 VAL A CA 1
ATOM 551 C C . VAL A 1 72 ? 6.396 24.521 -30.353 1.00 79.38 72 VAL A C 1
ATOM 553 O O . VAL A 1 72 ? 5.532 24.106 -29.583 1.00 79.38 72 VAL A O 1
ATOM 556 N N . GLU A 1 73 ? 6.245 25.631 -31.073 1.00 72.38 73 GLU A N 1
ATOM 557 C CA . GLU A 1 73 ? 5.135 26.580 -30.887 1.00 72.38 73 GLU A CA 1
ATOM 558 C C . GLU A 1 73 ? 3.844 26.209 -31.648 1.00 72.38 73 GLU A C 1
ATOM 560 O O . GLU A 1 73 ? 2.809 26.841 -31.442 1.00 72.38 73 GLU A O 1
ATOM 565 N N . ALA A 1 74 ? 3.864 25.189 -32.516 1.00 64.06 74 ALA A N 1
ATOM 566 C CA . ALA A 1 74 ? 2.697 24.779 -33.301 1.00 64.06 74 ALA A CA 1
ATOM 567 C C . ALA A 1 74 ? 2.616 23.256 -33.490 1.00 64.06 74 ALA A C 1
ATOM 569 O O . ALA A 1 74 ? 3.613 22.601 -33.789 1.00 64.06 74 ALA A O 1
ATOM 570 N N . ALA A 1 75 ? 1.408 22.700 -33.355 1.00 56.06 75 ALA A N 1
ATOM 571 C CA . ALA A 1 75 ? 1.105 21.320 -33.739 1.00 56.06 75 ALA A CA 1
ATOM 572 C C . ALA A 1 75 ? 1.204 21.142 -35.272 1.00 56.06 75 ALA A C 1
ATOM 574 O O . ALA A 1 75 ? 0.980 22.115 -36.002 1.00 56.06 75 ALA A O 1
ATOM 575 N N . PRO A 1 76 ? 1.507 19.931 -35.788 1.00 55.47 76 PRO A N 1
ATOM 576 C CA . PRO A 1 76 ? 1.554 19.688 -37.228 1.00 55.47 76 PRO A CA 1
ATOM 577 C C . PRO A 1 76 ? 0.266 20.128 -37.919 1.00 55.47 76 PRO A C 1
ATOM 579 O O . PRO A 1 76 ? -0.834 19.764 -37.497 1.00 55.47 76 PRO A O 1
ATOM 582 N N . ALA A 1 77 ? 0.409 20.875 -39.014 1.00 49.16 77 ALA A N 1
ATOM 583 C CA . ALA A 1 77 ? -0.700 21.132 -39.914 1.00 49.16 77 ALA A CA 1
ATOM 584 C C . ALA A 1 77 ? -1.237 19.784 -40.411 1.00 49.16 77 ALA A C 1
ATOM 586 O O . ALA A 1 77 ? -0.497 18.979 -40.975 1.00 49.16 77 ALA A O 1
ATOM 587 N N . THR A 1 78 ? -2.522 19.526 -40.184 1.00 36.53 78 THR A N 1
ATOM 588 C CA . THR A 1 78 ? -3.217 18.383 -40.772 1.00 36.53 78 THR A CA 1
ATOM 589 C C . THR A 1 78 ? -3.300 18.628 -42.273 1.00 36.53 78 THR A C 1
ATOM 591 O O . THR A 1 78 ? -4.183 19.336 -42.753 1.00 36.53 78 THR A O 1
ATOM 594 N N . THR A 1 79 ? -2.366 18.074 -43.042 1.00 39.03 79 THR A N 1
ATOM 595 C CA . THR A 1 79 ? -2.549 17.951 -44.484 1.00 39.03 79 THR A CA 1
ATOM 596 C C . THR A 1 79 ? -3.582 16.854 -44.711 1.00 39.03 79 THR A C 1
ATOM 598 O O . THR A 1 79 ? -3.289 15.662 -44.666 1.00 39.03 79 THR A O 1
ATOM 601 N N . SER A 1 80 ? -4.837 17.271 -44.891 1.00 30.17 80 SER A N 1
ATOM 602 C CA . SER A 1 80 ? -5.857 16.422 -45.507 1.00 30.17 80 SER A CA 1
ATOM 603 C C . SER A 1 80 ? -5.322 15.951 -46.866 1.00 30.17 80 SER A C 1
ATOM 605 O O . SER A 1 80 ? -4.698 16.762 -47.556 1.00 30.17 80 SER A O 1
ATOM 607 N N . PRO A 1 81 ? -5.513 14.684 -47.266 1.00 37.00 81 PRO A N 1
ATOM 608 C CA . PRO A 1 81 ? -5.098 14.246 -48.590 1.00 37.00 81 PRO A CA 1
ATOM 609 C C . PRO A 1 81 ? -5.812 15.097 -49.644 1.00 37.00 81 PRO A C 1
ATOM 611 O O . PRO A 1 81 ? -7.017 15.342 -49.541 1.00 37.00 81 PRO A O 1
ATOM 614 N N . ASP A 1 82 ? -5.040 15.567 -50.624 1.00 31.53 82 ASP A N 1
ATOM 615 C CA . ASP A 1 82 ? -5.494 16.369 -51.756 1.00 31.53 82 ASP A CA 1
ATOM 616 C C . ASP A 1 82 ? -6.811 15.832 -52.325 1.00 31.53 82 ASP A C 1
ATOM 618 O O . ASP A 1 82 ? -6.856 14.807 -53.006 1.00 31.53 82 ASP A O 1
ATOM 622 N N . THR A 1 83 ? -7.903 16.563 -52.097 1.00 30.20 83 THR A N 1
ATOM 623 C CA . THR A 1 83 ? -9.073 16.439 -52.962 1.00 30.20 83 THR A CA 1
ATOM 624 C C . THR A 1 83 ? -8.763 17.259 -54.201 1.00 30.20 83 THR A C 1
ATOM 626 O O . THR A 1 83 ? -8.909 18.483 -54.218 1.00 30.20 83 THR A O 1
ATOM 629 N N . THR A 1 84 ? -8.281 16.577 -55.238 1.00 32.38 84 THR A N 1
ATOM 630 C CA . THR A 1 84 ? -8.164 17.139 -56.580 1.00 32.38 84 THR A CA 1
ATOM 631 C C . THR A 1 84 ? -9.519 17.728 -56.967 1.00 32.38 84 THR A C 1
ATOM 633 O O . THR A 1 84 ? -10.497 17.010 -57.162 1.00 32.38 84 THR A O 1
ATOM 636 N N . SER A 1 85 ? -9.585 19.056 -57.046 1.00 29.78 85 SER A N 1
ATOM 637 C CA . SER A 1 85 ? -10.733 19.763 -57.599 1.00 29.78 85 SER A CA 1
ATOM 638 C C . SER A 1 85 ? -10.801 19.469 -59.095 1.00 29.78 85 SER A C 1
ATOM 640 O O . SER A 1 85 ? -10.077 20.070 -59.888 1.00 29.78 85 SER A O 1
ATOM 642 N N . ALA A 1 86 ? -11.669 18.535 -59.480 1.00 30.47 86 ALA A N 1
ATOM 643 C CA . ALA A 1 86 ? -12.167 18.432 -60.840 1.00 30.47 86 ALA A CA 1
ATOM 644 C C . ALA A 1 86 ? -13.480 19.219 -60.937 1.00 30.47 86 ALA A C 1
ATOM 646 O O . ALA A 1 86 ? -14.462 18.946 -60.252 1.00 30.47 86 ALA A O 1
ATOM 647 N N . SER A 1 87 ? -13.424 20.242 -61.782 1.00 27.56 87 SER A N 1
ATOM 648 C CA . SER A 1 87 ? -14.501 21.127 -62.213 1.00 27.56 87 SER A CA 1
ATOM 649 C C . SER A 1 87 ? -15.763 20.383 -62.674 1.00 27.56 87 SER A C 1
ATOM 651 O O . SER A 1 87 ? -15.676 19.484 -63.503 1.00 27.56 87 SER A O 1
ATOM 653 N N . THR A 1 88 ? -16.910 20.884 -62.204 1.00 29.42 88 THR A N 1
ATOM 654 C CA . THR A 1 88 ? -18.188 21.109 -62.914 1.00 29.42 88 THR A CA 1
ATOM 655 C C . THR A 1 88 ? -18.543 20.208 -64.105 1.00 29.42 88 THR A C 1
ATOM 657 O O . THR A 1 88 ? -17.957 20.322 -65.181 1.00 29.42 88 THR A O 1
ATOM 660 N N . GLY A 1 89 ? -19.622 19.438 -63.939 1.00 28.11 89 GLY A N 1
ATOM 661 C CA . GLY A 1 89 ? -20.423 18.844 -65.010 1.00 28.11 89 GLY A CA 1
ATOM 662 C C . GLY A 1 89 ? -21.807 18.452 -64.480 1.00 28.11 89 GLY A C 1
ATOM 663 O O . GLY A 1 89 ? -21.898 17.683 -63.529 1.00 28.11 89 GLY A O 1
ATOM 664 N N . ASP A 1 90 ? -22.844 19.046 -65.069 1.00 29.98 90 ASP A N 1
ATOM 665 C CA . ASP A 1 90 ? -24.275 18.917 -64.767 1.00 29.98 90 ASP A CA 1
ATOM 666 C C . ASP A 1 90 ? -24.818 17.474 -64.748 1.00 29.98 90 ASP A C 1
ATOM 668 O O . ASP A 1 90 ? -24.347 16.614 -65.494 1.00 29.98 90 ASP A O 1
ATOM 672 N N . GLY A 1 91 ? -25.897 17.241 -63.988 1.00 29.17 91 GLY A N 1
ATOM 673 C CA . GLY A 1 91 ? -26.748 16.058 -64.160 1.00 29.17 91 GLY A CA 1
ATOM 674 C C . GLY A 1 91 ? -27.724 15.786 -63.013 1.00 29.17 91 GLY A C 1
ATOM 675 O O . GLY A 1 91 ? -27.313 15.404 -61.925 1.00 29.17 91 GLY A O 1
ATOM 676 N N . ASP A 1 92 ? -29.011 15.972 -63.302 1.00 28.69 92 ASP A N 1
ATOM 677 C CA . ASP A 1 92 ? -30.216 15.729 -62.498 1.00 28.69 92 ASP A CA 1
ATOM 678 C C . ASP A 1 92 ? -30.311 14.385 -61.740 1.00 28.69 92 ASP A C 1
ATOM 680 O O . ASP A 1 92 ? -29.811 13.362 -62.202 1.00 28.69 92 ASP A O 1
ATOM 684 N N . GLY A 1 93 ? -31.141 14.361 -60.681 1.00 28.06 93 GLY A N 1
ATOM 685 C CA . GLY A 1 93 ? -31.989 13.190 -60.392 1.00 28.06 93 GLY A CA 1
ATOM 686 C C . GLY A 1 93 ? -32.079 12.692 -58.942 1.00 28.06 93 GLY A C 1
ATOM 687 O O . GLY A 1 93 ? -31.310 11.834 -58.542 1.00 28.06 93 GLY A O 1
ATOM 688 N N . ASP A 1 94 ? -33.097 13.187 -58.231 1.00 29.03 94 ASP A N 1
ATOM 689 C CA . ASP A 1 94 ? -34.119 12.434 -57.467 1.00 29.03 94 ASP A CA 1
ATOM 690 C C . ASP A 1 94 ? -33.768 11.458 -56.304 1.00 29.03 94 ASP A C 1
ATOM 692 O O . ASP A 1 94 ? -32.993 10.519 -56.440 1.00 29.03 94 ASP A O 1
ATOM 696 N N . GLY A 1 95 ? -34.523 11.606 -55.199 1.00 27.28 95 GLY A N 1
ATOM 697 C CA . GLY A 1 95 ? -35.187 10.470 -54.530 1.00 27.28 95 GLY A CA 1
ATOM 698 C C . GLY A 1 95 ? -34.622 9.855 -53.229 1.00 27.28 95 GLY A C 1
ATOM 699 O O . GLY A 1 95 ? -33.729 9.023 -53.276 1.00 27.28 95 GLY A O 1
ATOM 700 N N . GLY A 1 96 ? -35.313 10.115 -52.100 1.00 26.61 96 GLY A N 1
ATOM 701 C CA . GLY A 1 96 ? -35.641 9.143 -51.019 1.00 26.61 96 GLY A CA 1
ATOM 702 C C . GLY A 1 96 ? -34.545 8.790 -49.990 1.00 26.61 96 GLY A C 1
ATOM 703 O O . GLY A 1 96 ? -33.519 8.233 -50.334 1.00 26.61 96 GLY A O 1
ATOM 704 N N . SER A 1 97 ? -34.633 9.170 -48.707 1.00 24.52 97 SER A N 1
ATOM 705 C CA . SER A 1 97 ? -35.522 8.705 -47.613 1.00 24.52 97 SER A CA 1
ATOM 706 C C . SER A 1 97 ? -35.207 7.315 -47.023 1.00 24.52 97 SER A C 1
ATOM 708 O O . SER A 1 97 ? -35.451 6.309 -47.678 1.00 24.52 97 SER A O 1
ATOM 710 N N . SER A 1 98 ? -34.875 7.331 -45.714 1.00 28.45 98 SER A N 1
ATOM 711 C CA . SER A 1 98 ? -35.260 6.381 -44.636 1.00 28.45 98 SER A CA 1
ATOM 712 C C . SER A 1 98 ? -34.714 4.934 -44.695 1.00 28.45 98 SER A C 1
ATOM 714 O O . SER A 1 98 ? -34.569 4.377 -45.768 1.00 28.45 98 SER A O 1
ATOM 716 N N . THR A 1 99 ? -34.408 4.201 -43.614 1.00 27.47 99 THR A N 1
ATOM 717 C CA . THR A 1 99 ? -34.904 4.185 -42.217 1.00 27.47 99 THR A CA 1
ATOM 718 C C . THR A 1 99 ? -34.099 3.127 -41.429 1.00 27.47 99 THR A C 1
ATOM 720 O O . THR A 1 99 ? -33.716 2.128 -42.029 1.00 27.47 99 THR A O 1
ATOM 723 N N . ASP A 1 100 ? -33.951 3.350 -40.114 1.00 26.25 100 ASP A N 1
ATOM 724 C CA . ASP A 1 100 ? -34.137 2.423 -38.969 1.00 26.25 100 ASP A CA 1
ATOM 725 C C . ASP A 1 100 ? -33.410 1.061 -38.869 1.00 26.25 100 ASP A C 1
ATOM 727 O O . ASP A 1 100 ? -33.081 0.422 -39.854 1.00 26.25 100 ASP A O 1
ATOM 731 N N . ALA A 1 101 ? -33.253 0.418 -37.706 1.00 26.38 101 ALA A N 1
ATOM 732 C CA . ALA A 1 101 ? -33.168 0.767 -36.282 1.00 26.38 101 ALA A CA 1
ATOM 733 C C . ALA A 1 101 ? -33.084 -0.567 -35.493 1.00 26.38 101 ALA A C 1
ATOM 735 O O . ALA A 1 101 ? -33.714 -1.553 -35.863 1.00 26.38 101 ALA A O 1
ATOM 736 N N . THR A 1 102 ? -32.442 -0.514 -34.318 1.00 26.62 102 THR A N 1
ATOM 737 C CA . THR A 1 102 ? -32.804 -1.187 -33.038 1.00 26.62 102 THR A CA 1
ATOM 738 C C . THR A 1 102 ? -32.702 -2.705 -32.777 1.00 26.62 102 THR A 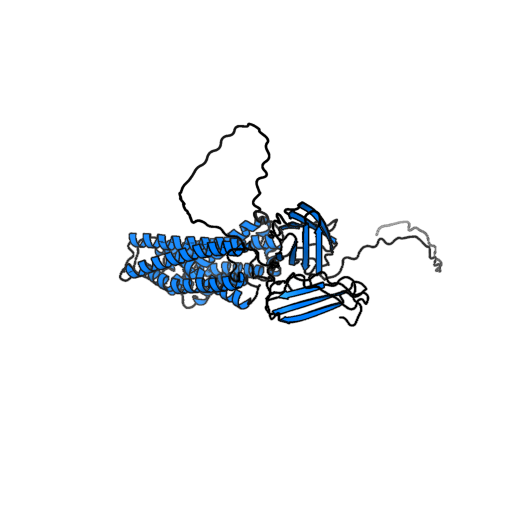C 1
ATOM 740 O O . THR A 1 102 ? -33.293 -3.527 -33.463 1.00 26.62 102 THR A O 1
ATOM 743 N N . GLY A 1 103 ? -32.155 -2.990 -31.575 1.00 25.52 1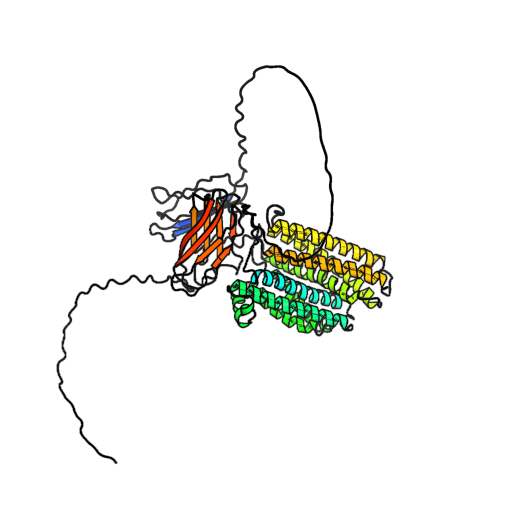03 GLY A N 1
ATOM 744 C CA . GLY A 1 103 ? -32.660 -3.964 -30.575 1.00 25.52 103 GLY A CA 1
ATOM 745 C C . GLY A 1 103 ? -31.703 -5.134 -30.280 1.00 25.52 103 GLY A C 1
ATOM 746 O O . GLY A 1 103 ? -31.585 -6.013 -31.116 1.00 25.52 103 GLY A O 1
ATOM 747 N N . ALA A 1 104 ? -30.875 -5.198 -29.222 1.00 26.05 104 ALA A N 1
ATOM 748 C CA . ALA A 1 104 ? -31.085 -5.196 -27.757 1.00 26.05 104 ALA A CA 1
ATOM 749 C C . ALA A 1 104 ? -31.849 -6.415 -27.190 1.00 26.05 104 ALA A C 1
ATOM 751 O O . ALA A 1 104 ? -33.055 -6.485 -27.391 1.00 26.05 104 ALA A O 1
ATOM 752 N N . THR A 1 105 ? -31.193 -7.296 -26.402 1.00 23.89 105 THR A N 1
ATOM 753 C CA . THR A 1 105 ? -31.601 -7.734 -25.031 1.00 23.89 105 THR A CA 1
ATOM 754 C C . THR A 1 105 ? -30.634 -8.740 -24.354 1.00 23.89 105 THR A C 1
ATOM 756 O O . THR A 1 105 ? -29.716 -9.265 -24.968 1.00 23.89 105 THR A O 1
ATOM 759 N N . THR A 1 106 ? -30.855 -8.914 -23.046 1.00 27.25 106 THR A N 1
ATOM 760 C CA . THR A 1 106 ? -30.016 -9.292 -21.882 1.00 27.25 106 THR A CA 1
ATOM 761 C C . THR A 1 106 ? -30.318 -10.661 -21.226 1.00 27.25 106 THR A C 1
ATOM 763 O O . THR A 1 106 ? -31.422 -11.171 -21.387 1.00 27.25 106 THR A O 1
ATOM 766 N N . GLY A 1 107 ? -29.418 -11.117 -20.323 1.00 24.48 107 GLY A N 1
ATOM 767 C CA . GLY A 1 107 ? -29.640 -12.055 -19.180 1.00 24.48 107 GLY A CA 1
ATOM 768 C C . GLY A 1 107 ? -28.664 -13.257 -19.178 1.00 24.48 107 GLY A C 1
ATOM 769 O O . GLY A 1 107 ? -28.353 -13.734 -20.255 1.00 24.48 107 GLY A O 1
ATOM 770 N N . GLY A 1 108 ? -28.097 -13.841 -18.107 1.00 24.78 108 GLY A N 1
ATOM 771 C CA . GLY A 1 108 ? -28.163 -13.714 -16.641 1.00 24.78 108 GLY A CA 1
ATOM 772 C C . GLY A 1 108 ? -27.944 -15.095 -15.949 1.00 24.78 108 GLY A C 1
ATOM 773 O O . GLY A 1 108 ? -28.773 -15.970 -16.145 1.00 24.78 108 GLY A O 1
ATOM 774 N N . THR A 1 109 ? -26.886 -15.235 -15.121 1.00 25.42 109 THR A N 1
ATOM 775 C CA . THR A 1 109 ? -26.818 -15.946 -13.796 1.00 25.42 109 THR A CA 1
ATOM 776 C C . THR A 1 109 ? -26.583 -17.491 -13.628 1.00 25.42 109 THR A C 1
ATOM 778 O O . THR A 1 109 ? -27.361 -18.304 -14.102 1.00 25.42 109 THR A O 1
ATOM 781 N N . GLU A 1 110 ? -25.560 -17.811 -12.788 1.00 26.25 110 GLU A N 1
ATOM 782 C CA . GLU A 1 110 ? -25.320 -18.903 -11.773 1.00 26.25 110 GLU A CA 1
ATOM 783 C C . GLU A 1 110 ? -24.893 -20.388 -12.052 1.00 26.25 110 GLU A C 1
ATOM 785 O O . GLU A 1 110 ? -25.660 -21.199 -12.548 1.00 26.25 110 GLU A O 1
ATOM 790 N N . ALA A 1 111 ? -23.693 -20.731 -11.513 1.00 24.31 111 ALA A N 1
ATOM 791 C CA . ALA A 1 111 ? -23.341 -21.694 -10.422 1.00 24.31 111 ALA A CA 1
ATOM 792 C C . ALA A 1 111 ? -23.131 -23.244 -10.589 1.00 24.31 111 ALA A C 1
ATOM 794 O O . ALA A 1 111 ? -24.054 -23.987 -10.892 1.00 24.31 111 ALA A O 1
ATOM 795 N N . SER A 1 112 ? -21.940 -23.687 -10.106 1.00 25.52 112 SER A N 1
ATOM 796 C CA . SER A 1 112 ? -21.590 -24.889 -9.277 1.00 25.52 112 SER A CA 1
ATOM 797 C C . SER A 1 112 ? -21.304 -26.301 -9.864 1.00 25.52 112 SER A C 1
ATOM 799 O O . SER A 1 112 ? -22.178 -26.905 -10.467 1.00 25.52 112 SER A O 1
ATOM 801 N N . GLY A 1 113 ? -20.152 -26.896 -9.460 1.00 24.05 113 GLY A N 1
ATOM 802 C CA . GLY A 1 113 ? -20.066 -28.233 -8.807 1.00 24.05 113 GLY A CA 1
ATOM 803 C C . GLY A 1 113 ? -19.424 -29.457 -9.518 1.00 24.05 113 GLY A C 1
ATOM 804 O O . GLY A 1 113 ? -20.087 -30.090 -10.325 1.00 24.05 113 GLY A O 1
ATOM 805 N N . ASP A 1 114 ? -18.189 -29.806 -9.111 1.00 25.92 114 ASP A N 1
ATOM 806 C CA . ASP A 1 114 ? -17.476 -31.107 -8.912 1.00 25.92 114 ASP A CA 1
ATOM 807 C C . ASP A 1 114 ? -17.795 -32.427 -9.679 1.00 25.92 114 ASP A C 1
ATOM 809 O O . ASP A 1 114 ? -18.941 -32.864 -9.752 1.00 25.92 114 ASP A O 1
ATOM 813 N N . GLY A 1 115 ? -16.733 -33.187 -10.037 1.00 25.44 115 GLY A N 1
ATOM 814 C CA . GLY A 1 115 ? -16.749 -34.671 -10.091 1.00 25.44 115 GLY A CA 1
ATOM 815 C C . GLY A 1 115 ? -15.883 -35.376 -11.163 1.00 25.44 115 GLY A C 1
ATOM 816 O O . GLY A 1 115 ? -16.135 -35.237 -12.352 1.00 25.44 115 GLY A O 1
ATOM 817 N N . GLU A 1 116 ? -14.907 -36.187 -10.727 1.00 27.61 116 GLU A N 1
ATOM 818 C CA . GLU A 1 116 ? -14.001 -37.068 -11.504 1.00 27.61 116 GLU A CA 1
ATOM 819 C C . GLU A 1 116 ? -14.672 -38.252 -12.246 1.00 27.61 116 GLU A C 1
ATOM 821 O O . GLU A 1 116 ? -15.670 -38.803 -11.783 1.00 27.61 116 GLU A O 1
ATOM 826 N N . GLY A 1 117 ? -14.022 -38.753 -13.314 1.00 25.53 117 GLY A N 1
ATOM 827 C CA . GLY A 1 117 ? -14.225 -40.113 -13.853 1.00 25.53 117 GLY A CA 1
ATOM 828 C C . GLY A 1 117 ? -13.842 -40.283 -15.332 1.00 25.53 117 GLY A C 1
ATOM 829 O O . GLY A 1 117 ? -14.462 -39.677 -16.193 1.00 25.53 117 GLY A O 1
ATOM 830 N N . GLY A 1 118 ? -12.817 -41.096 -15.620 1.00 24.77 118 GLY A N 1
ATOM 831 C CA . GLY A 1 118 ? -12.123 -41.186 -16.915 1.00 24.77 118 GLY A CA 1
ATOM 832 C C . GLY A 1 118 ? -12.794 -41.970 -18.056 1.00 24.77 118 GLY A C 1
ATOM 833 O O . GLY A 1 118 ? -13.811 -42.636 -17.882 1.00 24.77 118 GLY A O 1
ATOM 834 N N . GLY A 1 119 ? -12.144 -41.923 -19.225 1.00 24.69 119 GLY A N 1
ATOM 835 C CA . GLY A 1 119 ? -12.456 -42.734 -20.407 1.00 24.69 119 GLY A CA 1
ATOM 836 C C . GLY A 1 119 ? -11.772 -42.210 -21.675 1.00 24.69 119 GLY A C 1
ATOM 837 O O . GLY A 1 119 ? -12.135 -41.154 -22.175 1.00 24.69 119 GLY A O 1
ATOM 838 N N . GLU A 1 120 ? -10.774 -42.946 -22.167 1.00 27.31 120 GLU A N 1
ATOM 839 C CA . GLU A 1 120 ? -9.975 -42.675 -23.372 1.00 27.31 120 GLU A CA 1
ATOM 840 C C . GLU A 1 120 ? -10.786 -42.717 -24.682 1.00 27.31 120 GLU A C 1
ATOM 842 O O . GLU A 1 120 ? -11.689 -43.537 -24.848 1.00 27.31 120 GLU A O 1
ATOM 847 N N . GLY A 1 121 ? -10.375 -41.902 -25.660 1.00 26.91 121 GLY A N 1
ATOM 848 C CA . GLY A 1 121 ? -10.801 -41.996 -27.058 1.00 26.91 121 GLY A CA 1
ATOM 849 C C . GLY A 1 121 ? -10.193 -40.871 -27.896 1.00 26.91 121 GLY A C 1
ATOM 850 O O . GLY A 1 121 ? -10.628 -39.732 -27.796 1.00 26.91 121 GLY A O 1
ATOM 851 N N . GLY A 1 122 ? -9.152 -41.190 -28.669 1.00 25.33 122 GLY A N 1
ATOM 852 C CA . GLY A 1 122 ? -8.365 -40.230 -29.445 1.00 25.33 122 GLY A CA 1
ATOM 853 C C . GLY A 1 122 ? -9.084 -39.607 -30.646 1.00 25.33 122 GLY A C 1
ATOM 854 O O . GLY A 1 122 ? -10.016 -40.179 -31.209 1.00 25.33 122 GLY A O 1
ATOM 855 N N . GLY A 1 123 ? -8.571 -38.448 -31.053 1.00 25.36 123 GLY A N 1
ATOM 856 C CA . GLY A 1 123 ? -8.953 -37.710 -32.252 1.00 25.36 123 GLY A CA 1
ATOM 857 C C . GLY A 1 123 ? -8.150 -36.416 -32.314 1.00 25.36 123 GLY A C 1
ATOM 858 O O . GLY A 1 123 ? -8.415 -35.490 -31.559 1.00 25.36 123 GLY A O 1
ATOM 859 N N . ASP A 1 124 ? -7.119 -36.431 -33.147 1.00 27.69 124 ASP A N 1
ATOM 860 C CA . ASP A 1 124 ? -6.193 -35.346 -33.458 1.00 27.69 124 ASP A CA 1
ATOM 861 C C . ASP A 1 124 ? -6.916 -34.268 -34.281 1.00 27.69 124 ASP A C 1
ATOM 863 O O . ASP A 1 124 ? -7.477 -34.598 -35.322 1.00 27.69 124 ASP A O 1
ATOM 867 N N . GLU A 1 125 ? -6.923 -33.013 -33.827 1.00 29.14 125 GLU A N 1
ATOM 868 C CA . GLU A 1 125 ? -7.109 -31.831 -34.678 1.00 29.14 125 GLU A CA 1
ATOM 869 C C . GLU A 1 125 ? -6.658 -30.583 -33.906 1.00 29.14 125 GLU A C 1
ATOM 871 O O . GLU A 1 125 ? -7.149 -30.266 -32.821 1.00 29.14 125 GLU A O 1
ATOM 876 N N . GLY A 1 126 ? -5.625 -29.935 -34.445 1.00 31.73 126 GLY A N 1
ATOM 877 C CA . GLY A 1 126 ? -4.952 -28.802 -33.837 1.00 31.73 126 GLY A CA 1
ATOM 878 C C . GLY A 1 126 ? -5.831 -27.562 -33.802 1.00 31.73 126 GLY A C 1
ATOM 879 O O . GLY A 1 126 ? -6.276 -27.079 -34.839 1.00 31.73 126 GLY A O 1
ATOM 880 N N . ASP A 1 127 ? -5.980 -27.008 -32.605 1.00 25.39 127 ASP A N 1
ATOM 881 C CA . ASP A 1 127 ? -6.371 -25.622 -32.417 1.00 25.39 127 ASP A CA 1
ATOM 882 C C . ASP A 1 127 ? -5.445 -25.028 -31.354 1.00 25.39 127 ASP A C 1
ATOM 884 O O . ASP A 1 127 ? -5.475 -25.378 -30.170 1.00 25.39 127 ASP A O 1
ATOM 888 N N . SER A 1 128 ? -4.517 -24.192 -31.810 1.00 25.19 128 SER A N 1
ATOM 889 C CA . SER A 1 128 ? -3.598 -23.434 -30.971 1.00 25.19 128 SER A CA 1
ATOM 890 C C . SER A 1 128 ? -4.393 -22.396 -30.187 1.00 25.19 128 SER A C 1
ATOM 892 O O . SER A 1 128 ? -4.552 -21.251 -30.612 1.00 25.19 128 SER A O 1
ATOM 894 N N . ALA A 1 129 ? -4.898 -22.819 -29.029 1.00 25.36 129 ALA A N 1
ATOM 895 C CA . ALA A 1 129 ? -5.430 -21.937 -28.010 1.00 25.36 129 ALA A CA 1
ATOM 896 C C . ALA A 1 129 ? -4.356 -20.907 -27.640 1.00 25.36 129 ALA A C 1
ATOM 898 O O . ALA A 1 129 ? -3.250 -21.256 -27.223 1.00 25.36 129 ALA A O 1
ATOM 899 N N . ALA A 1 130 ? -4.695 -19.631 -27.818 1.00 24.81 130 ALA A N 1
ATOM 900 C CA . ALA A 1 130 ? -3.911 -18.510 -27.340 1.00 24.81 130 ALA A CA 1
ATOM 901 C C . ALA A 1 130 ? -3.659 -18.688 -25.837 1.00 24.81 130 ALA A C 1
ATOM 903 O O . ALA A 1 130 ? -4.561 -18.518 -25.017 1.00 24.81 130 ALA A O 1
ATOM 904 N N . ALA A 1 131 ? -2.428 -19.060 -25.489 1.00 23.56 131 ALA A N 1
ATOM 905 C CA . ALA A 1 131 ? -1.959 -19.035 -24.120 1.00 23.56 131 ALA A CA 1
ATOM 906 C C . ALA A 1 131 ? -1.975 -17.574 -23.659 1.00 23.56 131 ALA A C 1
ATOM 908 O O . ALA A 1 131 ? -1.189 -16.745 -24.116 1.00 23.56 131 ALA A O 1
ATOM 909 N N . GLU A 1 132 ? -2.923 -17.257 -22.785 1.00 23.50 132 GLU A N 1
ATOM 910 C CA . GLU A 1 132 ? -2.958 -16.011 -22.039 1.00 23.50 132 GLU A CA 1
ATOM 911 C C . GLU A 1 132 ? -1.663 -15.930 -21.215 1.00 23.50 132 GLU A C 1
ATOM 913 O O . GLU A 1 132 ? -1.453 -16.686 -20.263 1.00 23.50 132 GLU A O 1
ATOM 918 N N . VAL A 1 133 ? -0.736 -15.071 -21.648 1.00 25.33 133 VAL A N 1
ATOM 919 C CA . VAL A 1 133 ? 0.567 -14.884 -21.004 1.00 25.33 133 VAL A CA 1
ATOM 920 C C . VAL A 1 133 ? 0.346 -14.139 -19.690 1.00 25.33 133 VAL A C 1
ATOM 922 O O . VAL A 1 133 ? 0.319 -12.910 -19.637 1.00 25.33 133 VAL A O 1
ATOM 925 N N . ALA A 1 134 ? 0.169 -14.895 -18.609 1.00 24.62 134 ALA A N 1
ATOM 926 C CA . ALA A 1 134 ? 0.331 -14.377 -17.260 1.00 24.62 134 ALA A CA 1
ATOM 927 C C . ALA A 1 134 ? 1.808 -13.980 -17.049 1.00 24.62 134 ALA A C 1
ATOM 929 O O . ALA A 1 134 ? 2.700 -14.726 -17.464 1.00 24.62 134 ALA A O 1
ATOM 930 N N . PRO A 1 135 ? 2.111 -12.852 -16.383 1.00 27.39 135 PRO A N 1
ATOM 931 C CA . PRO A 1 135 ? 3.482 -12.512 -16.029 1.00 27.39 135 PRO A CA 1
ATOM 932 C C . PRO A 1 135 ? 3.955 -13.466 -14.926 1.00 27.39 135 PRO A C 1
ATOM 934 O O . PRO A 1 135 ? 3.677 -13.273 -13.741 1.00 27.39 135 PRO A O 1
ATOM 937 N N . ILE A 1 136 ? 4.651 -14.533 -15.316 1.00 31.22 136 ILE A N 1
ATOM 938 C CA . ILE A 1 136 ? 5.235 -15.500 -14.389 1.00 31.22 136 ILE A CA 1
ATOM 939 C C . ILE A 1 136 ? 6.632 -14.995 -14.016 1.00 31.22 136 ILE A C 1
ATOM 941 O O . ILE A 1 136 ? 7.638 -15.373 -14.604 1.00 31.22 136 ILE A O 1
ATOM 945 N N . GLY A 1 137 ? 6.708 -14.162 -12.977 1.00 33.06 137 GLY A N 1
ATOM 946 C CA . GLY A 1 137 ? 7.828 -14.330 -12.051 1.00 33.06 137 GLY A CA 1
ATOM 947 C C . GLY A 1 137 ? 7.705 -15.735 -11.463 1.00 33.06 137 GLY A C 1
ATOM 948 O O . GLY A 1 137 ? 6.576 -16.155 -11.207 1.00 33.06 137 GLY A O 1
ATOM 949 N N . THR A 1 138 ? 8.813 -16.470 -11.305 1.00 38.19 138 THR A N 1
ATOM 950 C CA . THR A 1 138 ? 8.873 -17.823 -10.715 1.00 38.19 138 THR A CA 1
ATOM 951 C C . THR A 1 138 ? 7.701 -18.042 -9.762 1.00 38.19 138 THR A C 1
ATOM 953 O O . THR A 1 138 ? 7.634 -17.353 -8.744 1.00 38.19 138 THR A O 1
ATOM 956 N N . PHE A 1 139 ? 6.756 -18.929 -10.113 1.00 36.88 139 PHE A N 1
ATOM 957 C CA . PHE A 1 139 ? 5.407 -19.034 -9.517 1.00 36.88 139 PHE A CA 1
ATOM 958 C C . PHE A 1 139 ? 5.363 -18.953 -7.976 1.00 36.88 139 PHE A C 1
ATOM 960 O O . PHE A 1 139 ? 4.329 -18.596 -7.426 1.00 36.88 139 PHE A O 1
ATOM 967 N N . GLY A 1 140 ? 6.470 -19.254 -7.281 1.00 45.75 140 GLY A N 1
ATOM 968 C CA . GLY A 1 140 ? 6.660 -19.154 -5.832 1.00 45.75 140 GLY A CA 1
ATOM 969 C C . GLY A 1 140 ? 7.024 -17.774 -5.237 1.00 45.75 140 GLY A C 1
ATOM 970 O O . GLY A 1 140 ? 6.646 -17.513 -4.098 1.00 45.75 140 GLY A O 1
ATOM 971 N N . SER A 1 141 ? 7.735 -16.873 -5.924 1.00 52.41 141 SER A N 1
ATOM 972 C CA . SER A 1 141 ? 8.176 -15.591 -5.326 1.00 52.41 141 SER A CA 1
ATOM 973 C C . SER A 1 141 ? 7.169 -14.457 -5.540 1.00 52.41 141 SER A C 1
ATOM 975 O O . SER A 1 141 ? 6.927 -13.674 -4.622 1.00 52.41 141 SER A O 1
ATOM 977 N N . ALA A 1 142 ? 6.510 -14.408 -6.702 1.00 59.94 142 ALA A N 1
ATOM 978 C CA . ALA A 1 142 ? 5.514 -13.384 -7.027 1.00 59.94 142 ALA A CA 1
ATOM 979 C C . ALA A 1 142 ? 4.270 -13.462 -6.119 1.00 59.94 142 ALA A C 1
ATOM 981 O O . ALA A 1 142 ? 3.836 -12.447 -5.566 1.00 59.94 142 ALA A O 1
ATOM 982 N N . TRP A 1 143 ? 3.733 -14.669 -5.888 1.00 69.19 143 TRP A N 1
ATOM 983 C CA . TRP A 1 143 ? 2.609 -14.851 -4.960 1.00 69.19 143 TRP A CA 1
ATOM 984 C C . TRP A 1 143 ? 3.028 -14.584 -3.506 1.00 69.19 143 TRP A C 1
ATOM 986 O O . TRP A 1 143 ? 2.265 -13.978 -2.756 1.00 69.19 143 TRP A O 1
ATOM 996 N N . GLY A 1 144 ? 4.247 -14.984 -3.117 1.00 73.81 144 GLY A N 1
ATOM 997 C CA . GLY A 1 144 ? 4.794 -14.747 -1.781 1.00 73.81 144 GLY A CA 1
ATOM 998 C C . GLY A 1 144 ? 4.951 -13.255 -1.491 1.00 73.81 144 GLY A C 1
ATOM 999 O O . GLY A 1 144 ? 4.560 -12.786 -0.423 1.00 73.81 144 GLY A O 1
ATOM 1000 N N . LEU A 1 145 ? 5.426 -12.483 -2.474 1.00 78.25 145 LEU A N 1
ATOM 1001 C CA . LEU A 1 145 ? 5.495 -11.022 -2.416 1.00 78.25 145 LEU A CA 1
ATOM 1002 C C . LEU A 1 145 ? 4.108 -10.395 -2.278 1.00 78.25 145 LEU A C 1
ATOM 1004 O O . LEU A 1 145 ? 3.904 -9.538 -1.414 1.00 78.25 145 LEU A O 1
ATOM 1008 N N . TRP A 1 146 ? 3.160 -10.814 -3.118 1.00 86.69 146 TRP A N 1
ATOM 1009 C CA . TRP A 1 146 ? 1.793 -10.299 -3.101 1.00 86.69 146 TRP A CA 1
ATOM 1010 C C . TRP A 1 146 ? 1.097 -10.584 -1.765 1.00 86.69 146 TRP A C 1
ATOM 1012 O O . TRP A 1 146 ? 0.605 -9.659 -1.112 1.00 86.69 146 TRP A O 1
ATOM 1022 N N . LEU A 1 147 ? 1.115 -11.842 -1.317 1.00 88.31 147 LEU A N 1
ATOM 1023 C CA . LEU A 1 147 ? 0.459 -12.258 -0.081 1.00 88.31 147 LEU A CA 1
ATOM 1024 C C . LEU A 1 147 ? 1.157 -11.665 1.141 1.00 88.31 147 LEU A C 1
ATOM 1026 O O . LEU A 1 147 ? 0.490 -11.135 2.029 1.00 88.31 147 LEU A O 1
ATOM 1030 N N . GLY A 1 148 ? 2.490 -11.712 1.181 1.00 90.69 148 GLY A N 1
ATOM 1031 C CA . GLY A 1 148 ? 3.277 -11.109 2.250 1.00 90.69 148 GLY A CA 1
ATOM 1032 C C . GLY A 1 148 ? 2.954 -9.627 2.397 1.00 90.69 148 GLY A C 1
ATOM 1033 O O . GLY A 1 148 ? 2.692 -9.153 3.501 1.00 90.69 148 GLY A O 1
ATOM 1034 N N . ARG A 1 149 ? 2.865 -8.892 1.282 1.00 90.56 149 ARG A N 1
ATOM 1035 C CA . ARG A 1 149 ? 2.476 -7.477 1.282 1.00 90.56 149 ARG A CA 1
ATOM 1036 C C . ARG A 1 149 ? 1.049 -7.275 1.792 1.00 90.56 149 ARG A C 1
ATOM 1038 O O . ARG A 1 149 ? 0.848 -6.405 2.638 1.00 90.56 149 ARG A O 1
ATOM 1045 N N . LEU A 1 150 ? 0.085 -8.071 1.330 1.00 93.75 150 LEU A N 1
ATOM 1046 C CA . LEU A 1 150 ? -1.310 -7.990 1.776 1.00 93.75 150 LEU A CA 1
ATOM 1047 C C . LEU A 1 150 ? -1.436 -8.224 3.289 1.00 93.75 150 LEU A C 1
ATOM 1049 O O . LEU A 1 150 ? -2.048 -7.414 3.984 1.00 93.75 150 LEU A O 1
ATOM 1053 N N . LEU A 1 151 ? -0.823 -9.291 3.807 1.00 96.44 151 LEU A N 1
ATOM 1054 C CA . LEU A 1 151 ? -0.864 -9.644 5.228 1.00 96.44 151 LEU A CA 1
ATOM 1055 C C . LEU A 1 151 ? -0.074 -8.656 6.095 1.00 96.44 151 LEU A C 1
ATOM 1057 O O . LEU A 1 151 ? -0.555 -8.264 7.156 1.00 96.44 151 LEU A O 1
ATOM 1061 N N . SER A 1 152 ? 1.102 -8.215 5.636 1.00 96.25 152 SER A N 1
ATOM 1062 C CA . SER A 1 152 ? 1.930 -7.210 6.314 1.00 96.25 152 SER A CA 1
ATOM 1063 C C . SER A 1 152 ? 1.168 -5.897 6.475 1.00 96.25 152 SER A C 1
ATOM 1065 O O . SER A 1 152 ? 1.007 -5.416 7.595 1.00 96.25 152 SER A O 1
ATOM 1067 N N . ILE A 1 153 ? 0.649 -5.349 5.368 1.00 95.50 153 ILE A N 1
ATOM 1068 C CA . ILE A 1 153 ? -0.069 -4.069 5.352 1.00 95.50 153 ILE A CA 1
ATOM 1069 C C . ILE A 1 153 ? -1.399 -4.190 6.092 1.00 95.50 153 ILE A C 1
ATOM 1071 O O . ILE A 1 153 ? -1.688 -3.361 6.950 1.00 95.50 153 ILE A O 1
ATOM 1075 N N . GLY A 1 154 ? -2.194 -5.220 5.798 1.00 96.25 154 GLY A N 1
ATOM 1076 C CA . GLY A 1 154 ? -3.492 -5.430 6.434 1.00 96.25 154 GLY A CA 1
ATOM 1077 C C . GLY A 1 154 ? -3.370 -5.644 7.942 1.00 96.25 154 GLY A C 1
ATOM 1078 O O . GLY A 1 154 ? -4.072 -4.991 8.710 1.00 96.25 154 GLY A O 1
ATOM 1079 N N . GLY A 1 155 ? -2.443 -6.498 8.386 1.00 97.62 155 GLY A N 1
ATOM 1080 C CA . GLY A 1 155 ? -2.238 -6.790 9.804 1.00 97.62 155 GLY A CA 1
ATOM 1081 C C . GLY A 1 155 ? -1.819 -5.558 10.605 1.00 97.62 155 GLY A C 1
ATOM 1082 O O . GLY A 1 155 ? -2.449 -5.239 11.614 1.00 97.62 155 GLY A O 1
ATOM 1083 N N . ILE A 1 156 ? -0.808 -4.813 10.137 1.00 98.25 156 ILE A N 1
ATOM 1084 C CA . ILE A 1 156 ? -0.353 -3.607 10.846 1.00 98.25 156 ILE A CA 1
ATOM 1085 C C . ILE A 1 156 ? -1.369 -2.460 10.768 1.00 98.25 156 ILE A C 1
ATOM 1087 O O . ILE A 1 156 ? -1.514 -1.713 11.735 1.00 98.25 156 ILE A O 1
ATOM 1091 N N . ALA A 1 157 ? -2.122 -2.352 9.667 1.00 98.12 157 ALA A N 1
ATOM 1092 C CA . ALA A 1 157 ? -3.213 -1.392 9.532 1.00 98.12 157 ALA A CA 1
ATOM 1093 C C . ALA A 1 157 ? -4.335 -1.661 10.543 1.00 98.12 157 ALA A C 1
ATOM 1095 O O . ALA A 1 157 ? -4.825 -0.725 11.171 1.00 98.12 157 ALA A O 1
ATOM 1096 N N . VAL A 1 158 ? -4.701 -2.931 10.747 1.00 98.50 158 VAL A N 1
ATOM 1097 C CA . VAL A 1 158 ? -5.685 -3.335 11.762 1.00 98.50 158 VAL A CA 1
ATOM 1098 C C . VAL A 1 158 ? -5.180 -3.014 13.163 1.00 98.50 158 VAL A C 1
ATOM 1100 O O . VAL A 1 158 ? -5.910 -2.385 13.919 1.00 98.50 158 VAL A O 1
ATOM 1103 N N . VAL A 1 159 ? -3.929 -3.356 13.494 1.00 98.69 159 VAL A N 1
ATOM 1104 C CA . VAL A 1 159 ? -3.338 -3.010 14.800 1.00 98.69 159 VAL A CA 1
ATOM 1105 C C . VAL A 1 159 ? -3.385 -1.499 15.037 1.00 98.69 159 VAL A C 1
ATOM 1107 O O . VAL A 1 159 ? -3.892 -1.058 16.066 1.00 98.69 159 VAL A O 1
ATOM 1110 N N . PHE A 1 160 ? -2.908 -0.694 14.084 1.00 98.69 160 PHE A N 1
ATOM 1111 C CA . PHE A 1 160 ? -2.906 0.760 14.223 1.00 98.69 160 PHE A CA 1
ATOM 1112 C C . PHE A 1 160 ? -4.328 1.333 14.335 1.00 98.69 160 PHE A C 1
ATOM 1114 O O . PHE A 1 160 ? -4.607 2.090 15.263 1.00 98.69 160 PHE A O 1
ATOM 1121 N N . GLY A 1 161 ? -5.247 0.934 13.451 1.00 98.19 161 GLY A N 1
ATOM 1122 C CA . GLY A 1 161 ? -6.637 1.392 13.471 1.00 98.19 161 GLY A CA 1
ATOM 1123 C C . GLY A 1 161 ? -7.376 1.031 14.765 1.00 98.19 161 GLY A C 1
ATOM 1124 O O . GLY A 1 161 ? -8.081 1.877 15.319 1.00 98.19 161 GLY A O 1
ATOM 1125 N N . SER A 1 162 ? -7.166 -0.181 15.295 1.00 98.25 162 SER A N 1
ATOM 1126 C CA . SER A 1 162 ? -7.691 -0.600 16.601 1.00 98.25 162 SER A CA 1
ATOM 1127 C C . SER A 1 162 ? -7.175 0.282 17.736 1.00 98.25 162 SER A C 1
ATOM 1129 O O . SER A 1 162 ? -7.966 0.742 18.557 1.00 98.25 162 SER A O 1
ATOM 1131 N N . LEU A 1 163 ? -5.865 0.542 17.781 1.00 98.44 163 LEU A N 1
ATOM 1132 C CA . LEU A 1 163 ? -5.250 1.326 18.855 1.00 98.44 163 LEU A CA 1
ATOM 1133 C C . LEU A 1 163 ? -5.658 2.802 18.805 1.00 98.44 163 LEU A C 1
ATOM 1135 O O . LEU A 1 163 ? -5.901 3.388 19.855 1.00 98.44 163 LEU A O 1
ATOM 1139 N N . VAL A 1 164 ? -5.799 3.393 17.612 1.00 98.38 164 VAL A N 1
ATOM 1140 C CA . VAL A 1 164 ? -6.331 4.760 17.474 1.00 98.38 164 VAL A CA 1
ATOM 1141 C C . VAL A 1 164 ? -7.778 4.823 17.963 1.00 98.38 164 VAL A C 1
ATOM 1143 O O . VAL A 1 164 ? -8.132 5.762 18.675 1.00 98.38 164 VAL A O 1
ATOM 1146 N N . LEU A 1 165 ? -8.614 3.829 17.634 1.00 97.69 165 LEU A N 1
ATOM 1147 C CA . LEU A 1 165 ? -9.985 3.795 18.142 1.00 97.69 165 LEU A CA 1
ATOM 1148 C C . LEU A 1 165 ? -10.016 3.698 19.671 1.00 97.69 165 LEU A C 1
ATOM 1150 O O . LEU A 1 165 ? -10.737 4.464 20.306 1.00 97.69 165 LEU A O 1
ATOM 1154 N N . ILE A 1 166 ? -9.225 2.794 20.250 1.00 97.44 166 ILE A N 1
ATOM 1155 C CA . ILE A 1 166 ? -9.117 2.628 21.704 1.00 97.44 166 ILE A CA 1
ATOM 1156 C C . ILE A 1 166 ? -8.670 3.939 22.359 1.00 97.44 166 ILE A C 1
ATOM 1158 O O . ILE A 1 166 ? -9.329 4.435 23.266 1.00 97.44 166 ILE A O 1
ATOM 1162 N N . ALA A 1 167 ? -7.602 4.555 21.855 1.00 97.19 167 ALA A N 1
ATOM 1163 C CA . ALA A 1 167 ? -7.038 5.768 22.436 1.00 97.19 167 ALA A CA 1
ATOM 1164 C C . ALA A 1 167 ? -7.984 6.981 22.376 1.00 97.19 167 ALA A C 1
ATOM 1166 O O . ALA A 1 167 ? -7.941 7.832 23.261 1.00 97.19 167 ALA A O 1
ATOM 1167 N N . VAL A 1 168 ? -8.806 7.090 21.325 1.00 96.12 168 VAL A N 1
ATOM 1168 C CA . VAL A 1 168 ? -9.604 8.300 21.047 1.00 96.12 168 VAL A CA 1
ATOM 1169 C C . VAL A 1 168 ? -11.075 8.157 21.444 1.00 96.12 168 VAL A C 1
ATOM 1171 O O . VAL A 1 168 ? -11.715 9.155 21.775 1.00 96.12 168 VAL A O 1
ATOM 1174 N N . ALA A 1 169 ? -11.639 6.952 21.367 1.00 95.19 169 ALA A N 1
ATOM 1175 C CA . ALA A 1 169 ? -13.086 6.742 21.426 1.00 95.19 169 ALA A CA 1
ATOM 1176 C C . ALA A 1 169 ? -13.546 5.628 22.371 1.00 95.19 169 ALA A C 1
ATOM 1178 O O . ALA A 1 169 ? -14.730 5.608 22.701 1.00 95.19 169 ALA A O 1
ATOM 1179 N N . TRP A 1 170 ? -12.663 4.704 22.757 1.00 96.19 170 TRP A N 1
ATOM 1180 C CA . TRP A 1 170 ? -13.018 3.567 23.610 1.00 96.19 170 TRP A CA 1
ATOM 1181 C C . TRP A 1 170 ? -11.845 3.148 24.511 1.00 96.19 170 TRP A C 1
ATOM 1183 O O . TRP A 1 170 ? -11.243 2.089 24.293 1.00 96.19 170 TRP A O 1
ATOM 1193 N N . PRO A 1 171 ? -11.468 3.996 25.489 1.00 95.62 171 PRO A N 1
ATOM 1194 C CA . PRO A 1 171 ? -10.335 3.735 26.375 1.00 95.62 171 PRO A CA 1
ATOM 1195 C C . PRO A 1 171 ? -10.530 2.497 27.261 1.00 95.62 171 PRO A C 1
ATOM 1197 O O . PRO A 1 171 ? -9.537 1.940 27.719 1.00 95.62 171 PRO A O 1
ATOM 1200 N N . GLU A 1 172 ? -11.769 2.030 27.446 1.00 94.69 172 GLU A N 1
ATOM 1201 C CA . GLU A 1 172 ? -12.126 0.794 28.157 1.00 94.69 172 GLU A CA 1
ATOM 1202 C C . GLU A 1 172 ? -11.815 -0.473 27.335 1.00 94.69 172 GLU A C 1
ATOM 1204 O O . GLU A 1 172 ? -11.770 -1.577 27.871 1.00 94.69 172 GLU A O 1
ATOM 1209 N N . GLY A 1 173 ? -11.549 -0.350 26.029 1.00 93.81 173 GLY A N 1
ATOM 1210 C CA . GLY A 1 173 ? -11.287 -1.485 25.136 1.00 93.81 173 GLY A CA 1
ATOM 1211 C C . GLY A 1 173 ? -10.243 -2.508 25.633 1.00 93.81 173 GLY A C 1
ATOM 1212 O O . GLY A 1 173 ? -10.480 -3.707 25.475 1.00 93.81 173 GLY A O 1
ATOM 1213 N N . PRO A 1 174 ? -9.110 -2.108 26.248 1.00 95.81 174 PRO A N 1
ATOM 1214 C CA . PRO A 1 174 ? -8.130 -3.029 26.833 1.00 95.81 174 PRO A CA 1
ATOM 1215 C C . PRO A 1 174 ? -8.670 -3.912 27.968 1.00 95.81 174 PRO A C 1
ATOM 1217 O O . PRO A 1 174 ? -8.121 -4.990 28.197 1.00 95.81 174 PRO A O 1
ATOM 1220 N N . GLU A 1 175 ? -9.747 -3.508 28.648 1.00 94.12 175 GLU A N 1
ATOM 1221 C CA . GLU A 1 175 ? -10.390 -4.303 29.705 1.00 94.12 175 GLU A CA 1
ATOM 1222 C C . GLU A 1 175 ? -11.097 -5.541 29.125 1.00 94.12 175 GLU A C 1
ATOM 1224 O O . GLU A 1 175 ? -11.243 -6.576 29.784 1.00 94.12 175 GLU A O 1
ATOM 1229 N N . TYR A 1 176 ? -11.458 -5.489 27.840 1.00 94.25 176 TYR A N 1
ATOM 1230 C CA . TYR A 1 176 ? -12.073 -6.593 27.123 1.00 94.25 176 TYR A CA 1
ATOM 1231 C C . TYR A 1 176 ? -11.018 -7.563 26.586 1.00 94.25 176 TYR A C 1
ATOM 1233 O O . TYR A 1 176 ? -10.359 -7.329 25.570 1.00 94.25 176 TYR A O 1
ATOM 1241 N N . ILE A 1 177 ? -10.936 -8.748 27.197 1.00 94.62 177 ILE A N 1
ATOM 1242 C CA . ILE A 1 177 ? -10.004 -9.819 26.791 1.00 94.62 177 ILE A CA 1
ATOM 1243 C C . ILE A 1 177 ? -10.121 -10.149 25.292 1.00 94.62 177 ILE A C 1
ATOM 1245 O O . ILE A 1 177 ? -9.120 -10.462 24.642 1.00 94.62 177 ILE A O 1
ATOM 1249 N N . ILE A 1 178 ? -11.329 -10.086 24.723 1.00 94.31 178 ILE A N 1
ATOM 1250 C CA . ILE A 1 178 ? -11.548 -10.364 23.299 1.00 94.31 178 ILE A CA 1
ATOM 1251 C C . ILE A 1 178 ? -10.881 -9.315 22.395 1.00 94.31 178 ILE A C 1
ATOM 1253 O O . ILE A 1 178 ? -10.289 -9.693 21.383 1.00 94.31 178 ILE A O 1
ATOM 1257 N N . ALA A 1 179 ? -10.875 -8.038 22.793 1.00 96.00 179 ALA A N 1
ATOM 1258 C CA . ALA A 1 179 ? -10.186 -6.966 22.081 1.00 96.00 179 ALA A CA 1
ATOM 1259 C C . ALA A 1 179 ? -8.668 -7.189 22.095 1.00 96.00 179 ALA A C 1
ATOM 1261 O O . ALA A 1 179 ? -8.028 -7.186 21.042 1.00 96.00 179 ALA A O 1
ATOM 1262 N N . VAL A 1 180 ? -8.106 -7.495 23.269 1.00 97.00 180 VAL A N 1
ATOM 1263 C CA . VAL A 1 180 ? -6.675 -7.800 23.429 1.00 97.00 180 VAL A CA 1
ATOM 1264 C C . VAL A 1 180 ? -6.268 -9.008 22.576 1.00 97.00 180 VAL A C 1
ATOM 1266 O O . VAL A 1 180 ? -5.263 -8.969 21.866 1.00 97.00 180 VAL A O 1
ATOM 1269 N N . ARG A 1 181 ? -7.060 -10.090 22.597 1.00 97.81 181 ARG A N 1
ATOM 1270 C CA . ARG A 1 181 ? -6.812 -11.290 21.776 1.00 97.81 181 ARG A CA 1
ATOM 1271 C C . ARG A 1 181 ? -6.843 -10.981 20.283 1.00 97.81 181 ARG A C 1
ATOM 1273 O O . ARG A 1 181 ? -6.006 -11.497 19.547 1.00 97.81 181 ARG A O 1
ATOM 1280 N N . PHE A 1 182 ? -7.778 -10.143 19.846 1.00 97.81 182 PHE A N 1
ATOM 1281 C CA . PHE A 1 182 ? -7.886 -9.745 18.449 1.00 97.81 182 PHE A CA 1
ATOM 1282 C C . PHE A 1 182 ? -6.685 -8.913 17.991 1.00 97.81 182 PHE A C 1
ATOM 1284 O O . PHE A 1 182 ? -6.113 -9.221 16.949 1.00 97.81 182 PHE A O 1
ATOM 1291 N N . ILE A 1 183 ? -6.251 -7.924 18.779 1.00 98.31 183 ILE A N 1
ATOM 1292 C CA . ILE A 1 183 ? -5.076 -7.099 18.447 1.00 98.31 183 ILE A CA 1
ATOM 1293 C C . ILE A 1 183 ? -3.813 -7.966 18.379 1.00 98.31 183 ILE A C 1
ATOM 1295 O O . ILE A 1 183 ? -3.042 -7.848 17.428 1.00 98.31 183 ILE A O 1
ATOM 1299 N N . ARG A 1 184 ? -3.629 -8.898 19.326 1.00 98.50 184 ARG A N 1
ATOM 1300 C CA . ARG A 1 184 ? -2.520 -9.868 19.287 1.00 98.50 184 ARG A CA 1
ATOM 1301 C C . ARG A 1 184 ? -2.574 -10.743 18.037 1.00 98.50 184 ARG A C 1
ATOM 1303 O O . ARG A 1 184 ? -1.552 -10.925 17.388 1.00 98.50 184 ARG A O 1
ATOM 1310 N N . ALA A 1 185 ? -3.748 -11.260 17.672 1.00 98.38 185 ALA A N 1
ATOM 1311 C CA . ALA A 1 185 ? -3.909 -12.064 16.462 1.00 98.38 185 ALA A CA 1
ATOM 1312 C C . ALA A 1 185 ? -3.611 -11.253 15.189 1.00 98.38 185 ALA A C 1
ATOM 1314 O O . ALA A 1 185 ? -2.874 -11.726 14.327 1.00 98.38 185 ALA A O 1
ATOM 1315 N N . ALA A 1 186 ? -4.117 -10.020 15.093 1.00 98.31 186 ALA A N 1
ATOM 1316 C CA . ALA A 1 186 ? -3.833 -9.113 13.981 1.00 98.31 186 ALA A CA 1
ATOM 1317 C C . ALA A 1 186 ? -2.334 -8.788 13.879 1.00 98.31 186 ALA A C 1
ATOM 1319 O O . ALA A 1 186 ? -1.778 -8.790 12.781 1.00 98.31 186 ALA A O 1
ATOM 1320 N N . TRP A 1 187 ? -1.664 -8.588 15.017 1.00 98.75 187 TRP A N 1
ATOM 1321 C CA . TRP A 1 187 ? -0.218 -8.398 15.074 1.00 98.75 187 TRP A CA 1
ATOM 1322 C C . TRP A 1 187 ? 0.554 -9.644 14.628 1.00 98.75 187 TRP A C 1
ATOM 1324 O O . TRP A 1 187 ? 1.473 -9.510 13.829 1.00 98.75 187 TRP A O 1
ATOM 1334 N N . ILE A 1 188 ? 0.165 -10.850 15.067 1.00 98.75 188 ILE A N 1
ATOM 1335 C CA . ILE A 1 188 ? 0.791 -12.109 14.619 1.00 98.75 188 ILE A CA 1
ATOM 1336 C C . ILE A 1 188 ? 0.660 -12.249 13.099 1.00 98.75 188 ILE A C 1
ATOM 1338 O O . ILE A 1 188 ? 1.649 -12.529 12.426 1.00 98.75 188 ILE A O 1
ATOM 1342 N N . VAL A 1 189 ? -0.533 -12.008 12.546 1.00 98.31 189 VAL A N 1
ATOM 1343 C CA . VAL A 1 189 ? -0.762 -12.032 11.091 1.00 98.31 189 VAL A CA 1
ATOM 1344 C C . VAL A 1 189 ? 0.104 -10.988 10.383 1.00 98.31 189 VAL A C 1
ATOM 1346 O O . VAL A 1 189 ? 0.744 -11.306 9.383 1.00 98.31 189 VAL A O 1
ATOM 1349 N N . GLY A 1 190 ? 0.180 -9.768 10.921 1.00 98.25 190 GLY A N 1
ATOM 1350 C CA . GLY A 1 190 ? 1.038 -8.706 10.396 1.00 98.25 190 GLY A CA 1
ATOM 1351 C C . GLY A 1 190 ? 2.526 -9.059 10.442 1.00 98.25 190 GLY A C 1
ATOM 1352 O O . GLY A 1 190 ? 3.243 -8.799 9.477 1.00 98.25 190 GLY A O 1
ATOM 1353 N N . LEU A 1 191 ? 2.998 -9.694 11.517 1.00 98.62 191 LEU A N 1
ATOM 1354 C CA . LEU A 1 191 ? 4.382 -10.140 11.666 1.00 98.62 191 LEU A CA 1
ATOM 1355 C C . LEU A 1 191 ? 4.711 -11.258 10.675 1.00 98.62 191 LEU A C 1
ATOM 1357 O O . LEU A 1 191 ? 5.674 -11.125 9.926 1.00 98.62 191 LEU A O 1
ATOM 1361 N N . VAL A 1 192 ? 3.891 -12.312 10.619 1.00 97.88 192 VAL A N 1
ATOM 1362 C CA . VAL A 1 192 ? 4.060 -13.422 9.665 1.00 97.88 192 VAL A CA 1
ATOM 1363 C C . VAL A 1 192 ? 4.027 -12.901 8.229 1.00 97.88 192 VAL A C 1
ATOM 1365 O O . VAL A 1 192 ? 4.899 -13.239 7.43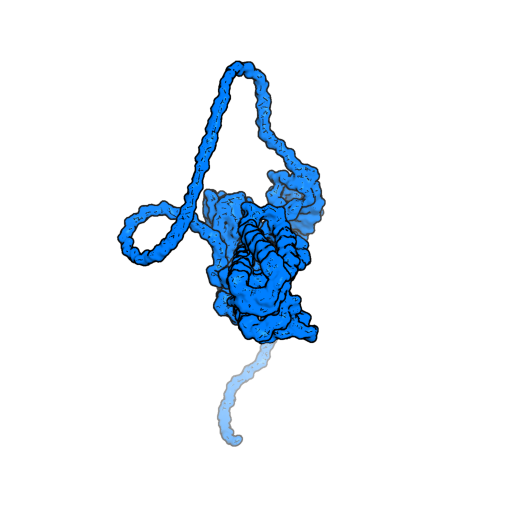4 1.00 97.88 192 VAL A O 1
ATOM 1368 N N . GLY A 1 193 ? 3.082 -12.013 7.911 1.00 96.81 193 GLY A N 1
ATOM 1369 C CA . GLY A 1 193 ? 3.008 -11.350 6.613 1.00 96.81 193 GLY A CA 1
ATOM 1370 C C . GLY A 1 193 ? 4.250 -10.519 6.296 1.00 96.81 193 GLY A C 1
ATOM 1371 O O . GLY A 1 193 ? 4.750 -10.563 5.177 1.00 96.81 193 GLY A O 1
ATOM 1372 N N . THR A 1 194 ? 4.791 -9.795 7.278 1.00 97.00 194 THR A N 1
ATOM 1373 C CA . THR A 1 194 ? 6.003 -8.981 7.091 1.00 97.00 194 THR A CA 1
ATOM 1374 C C . THR A 1 194 ? 7.248 -9.846 6.907 1.00 97.00 194 THR A C 1
ATOM 1376 O O . THR A 1 194 ? 8.064 -9.528 6.050 1.00 97.00 194 THR A O 1
ATOM 1379 N N . VAL A 1 195 ? 7.373 -10.963 7.629 1.00 96.19 195 VAL A N 1
ATOM 1380 C CA . VAL A 1 195 ? 8.448 -11.948 7.415 1.00 96.19 195 VAL A CA 1
ATOM 1381 C C . VAL A 1 195 ? 8.336 -12.573 6.026 1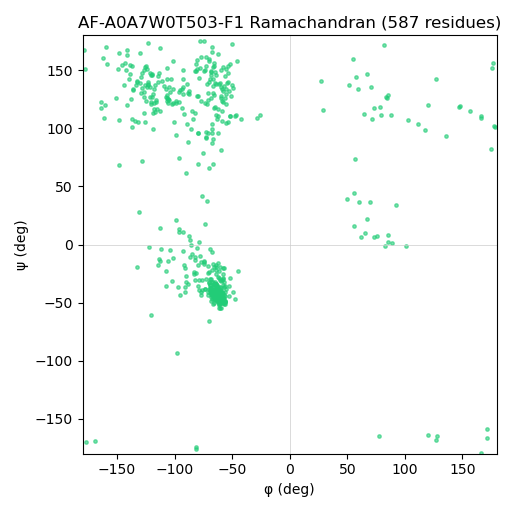.00 96.19 195 VAL A C 1
ATOM 1383 O O . VAL A 1 195 ? 9.329 -12.621 5.308 1.00 96.19 195 VAL A O 1
ATOM 1386 N N . LEU A 1 196 ? 7.132 -12.976 5.606 1.00 93.69 196 LEU A N 1
ATOM 1387 C CA . LEU A 1 196 ? 6.891 -13.498 4.258 1.00 93.69 196 LEU A CA 1
ATOM 1388 C C . LEU A 1 196 ? 7.242 -12.460 3.182 1.00 93.69 196 LEU A C 1
ATOM 1390 O O . LEU A 1 196 ? 7.878 -12.799 2.190 1.00 93.69 196 LEU A O 1
ATOM 1394 N N . TYR A 1 197 ? 6.871 -11.194 3.392 1.00 91.19 197 TYR A N 1
ATOM 1395 C CA . TYR A 1 197 ? 7.213 -10.097 2.488 1.00 91.19 197 TYR A CA 1
ATOM 1396 C C . TYR A 1 197 ? 8.725 -9.885 2.384 1.00 91.19 197 TYR A C 1
ATOM 1398 O O . TYR A 1 197 ? 9.233 -9.753 1.277 1.00 91.19 197 TYR A O 1
ATOM 1406 N N . VAL A 1 198 ? 9.440 -9.866 3.514 1.00 92.62 198 VAL A N 1
ATOM 1407 C CA . VAL A 1 198 ? 10.903 -9.711 3.549 1.00 92.62 198 VAL A CA 1
ATOM 1408 C C . VAL A 1 198 ? 11.584 -10.896 2.870 1.00 92.62 198 VAL A C 1
ATOM 1410 O O . VAL A 1 198 ? 12.408 -10.675 1.993 1.00 92.62 198 VAL A O 1
ATOM 1413 N N . ALA A 1 199 ? 11.182 -12.130 3.177 1.00 88.00 199 ALA A N 1
ATOM 1414 C CA . ALA A 1 199 ? 11.735 -13.325 2.543 1.00 88.00 199 ALA A CA 1
ATOM 1415 C C . ALA A 1 199 ? 11.504 -13.333 1.025 1.00 88.00 199 ALA A C 1
ATOM 1417 O O . ALA A 1 199 ? 12.418 -13.610 0.253 1.00 88.00 199 ALA A O 1
ATOM 1418 N N . ALA A 1 200 ? 10.297 -12.978 0.580 1.00 80.81 200 ALA A N 1
ATOM 1419 C CA . ALA A 1 200 ? 9.976 -12.914 -0.840 1.00 80.81 200 ALA A CA 1
ATOM 1420 C C . ALA A 1 200 ? 10.692 -11.746 -1.546 1.00 80.81 200 ALA A C 1
ATOM 1422 O O . ALA A 1 200 ? 11.100 -11.885 -2.699 1.00 80.81 200 ALA A O 1
ATOM 1423 N N . ALA A 1 201 ? 10.904 -10.621 -0.852 1.00 77.38 201 ALA A N 1
ATOM 1424 C CA . ALA A 1 201 ? 11.705 -9.503 -1.344 1.00 77.38 201 ALA A CA 1
ATOM 1425 C C . ALA A 1 201 ? 13.185 -9.884 -1.469 1.00 77.38 201 ALA A C 1
ATOM 1427 O O . ALA A 1 201 ? 13.790 -9.592 -2.497 1.00 77.38 201 ALA A O 1
ATOM 1428 N N . THR A 1 202 ? 13.751 -10.586 -0.486 1.00 79.44 202 THR A N 1
ATOM 1429 C CA . THR A 1 202 ? 15.119 -11.114 -0.551 1.00 79.44 202 THR A CA 1
ATOM 1430 C C . THR A 1 202 ? 15.263 -12.099 -1.705 1.00 79.44 202 THR A C 1
ATOM 1432 O O . THR A 1 202 ? 16.133 -11.896 -2.542 1.00 79.44 202 THR A O 1
ATOM 1435 N N . ALA A 1 203 ? 14.353 -13.070 -1.841 1.00 71.56 203 ALA A N 1
ATOM 1436 C CA . ALA A 1 203 ? 14.354 -14.013 -2.962 1.00 71.56 203 ALA A CA 1
ATOM 1437 C C . ALA A 1 203 ? 14.309 -13.290 -4.320 1.00 71.56 203 ALA A C 1
ATOM 1439 O O . ALA A 1 203 ? 15.037 -13.641 -5.245 1.00 71.56 203 ALA A O 1
ATOM 1440 N N . SER A 1 204 ? 13.499 -12.230 -4.432 1.00 68.25 204 SER A N 1
ATOM 1441 C CA . SER A 1 204 ? 13.457 -11.405 -5.646 1.00 68.25 204 SER A CA 1
ATOM 1442 C C . SER A 1 204 ? 14.733 -10.589 -5.879 1.00 68.25 204 SER A C 1
ATOM 1444 O O . SER A 1 204 ? 15.090 -10.320 -7.023 1.00 68.25 204 SER A O 1
ATOM 1446 N N . ALA A 1 205 ? 15.436 -10.199 -4.814 1.00 64.81 205 ALA A N 1
ATOM 1447 C CA . ALA A 1 205 ? 16.654 -9.404 -4.901 1.00 64.81 205 ALA A CA 1
ATOM 1448 C C . ALA A 1 205 ? 17.883 -10.253 -5.263 1.00 64.81 205 ALA A C 1
ATOM 1450 O O . ALA A 1 205 ? 18.735 -9.763 -6.008 1.00 64.81 205 ALA A O 1
ATOM 1451 N N . THR A 1 206 ? 17.950 -11.492 -4.764 1.00 64.69 206 THR A N 1
ATOM 1452 C CA . THR A 1 206 ? 19.100 -12.407 -4.885 1.00 64.69 206 THR A CA 1
ATOM 1453 C C . THR A 1 206 ? 18.926 -13.487 -5.955 1.00 64.69 206 THR A C 1
ATOM 1455 O O . THR A 1 206 ? 19.888 -14.168 -6.293 1.00 64.69 206 THR A O 1
ATOM 1458 N N . GLY A 1 207 ? 17.715 -13.669 -6.493 1.00 57.00 207 GLY A N 1
ATOM 1459 C CA . GLY A 1 207 ? 17.396 -14.771 -7.410 1.00 57.00 207 GLY A CA 1
ATOM 1460 C C . GLY A 1 207 ? 17.229 -16.129 -6.713 1.00 57.00 207 GLY A C 1
ATOM 1461 O O . GLY A 1 207 ? 17.101 -17.152 -7.385 1.00 57.00 207 GLY A O 1
ATOM 1462 N N . GLY A 1 208 ? 17.228 -16.151 -5.376 1.00 62.03 208 GLY A N 1
ATOM 1463 C CA . GLY A 1 208 ? 17.027 -17.350 -4.568 1.00 62.03 208 GLY A CA 1
ATOM 1464 C C . GLY A 1 208 ? 15.575 -17.843 -4.531 1.00 62.03 208 GLY A C 1
ATOM 1465 O O . GLY A 1 208 ? 14.642 -17.222 -5.042 1.00 62.03 208 GLY A O 1
ATOM 1466 N N . SER A 1 209 ? 15.365 -18.990 -3.882 1.00 68.56 209 SER A N 1
ATOM 1467 C CA . SER A 1 209 ? 14.021 -19.521 -3.632 1.00 68.56 209 SER A CA 1
ATOM 1468 C C . SER A 1 209 ? 13.371 -18.853 -2.415 1.00 68.56 209 SER A C 1
ATOM 1470 O O . SER A 1 209 ? 14.056 -18.434 -1.484 1.00 68.56 209 SER A O 1
ATOM 1472 N N . LEU A 1 210 ? 12.035 -18.842 -2.346 1.00 72.50 210 LEU A N 1
ATOM 1473 C CA . LEU A 1 210 ? 11.331 -18.347 -1.155 1.00 72.50 210 LEU A CA 1
ATOM 1474 C C . LEU A 1 210 ? 11.736 -19.112 0.120 1.00 72.50 210 LEU A C 1
ATOM 1476 O O . LEU A 1 210 ? 11.806 -18.521 1.191 1.00 72.50 210 LEU A O 1
ATOM 1480 N N . GLY A 1 211 ? 12.011 -20.417 0.003 1.00 75.75 211 GLY A N 1
ATOM 1481 C CA . GLY A 1 211 ? 12.389 -21.267 1.133 1.00 75.75 211 GLY A CA 1
ATOM 1482 C C . GLY A 1 211 ? 13.768 -20.936 1.708 1.00 75.75 211 GLY A C 1
ATOM 1483 O O . GLY A 1 211 ? 13.910 -20.879 2.927 1.00 75.75 211 GLY A O 1
ATOM 1484 N N . SER A 1 212 ? 14.762 -20.674 0.853 1.00 76.25 212 SER A N 1
ATOM 1485 C CA . SER A 1 212 ? 16.104 -20.254 1.291 1.00 76.25 212 SER A CA 1
ATOM 1486 C C . SER A 1 212 ? 16.072 -18.868 1.939 1.00 76.25 212 SER A C 1
ATOM 1488 O O . SER A 1 212 ? 16.622 -18.675 3.022 1.00 76.25 212 SER A O 1
ATOM 1490 N N . SER A 1 213 ? 15.297 -17.945 1.366 1.00 81.94 213 SER A N 1
ATOM 1491 C CA . SER A 1 213 ? 15.260 -16.544 1.799 1.00 81.94 213 SER A CA 1
ATOM 1492 C C . SER A 1 213 ? 14.433 -16.261 3.058 1.00 81.94 213 SER A C 1
ATOM 1494 O O . SER A 1 213 ? 14.355 -15.119 3.513 1.00 81.94 213 SER A O 1
ATOM 1496 N N . ILE A 1 214 ? 13.860 -17.291 3.692 1.00 87.00 214 ILE A N 1
ATOM 1497 C CA . ILE A 1 214 ? 13.353 -17.191 5.072 1.00 87.00 214 ILE A CA 1
ATOM 1498 C C . ILE A 1 214 ? 14.511 -17.007 6.069 1.00 87.00 214 ILE A C 1
ATOM 1500 O O . ILE A 1 214 ? 14.290 -16.490 7.166 1.00 87.00 214 ILE A O 1
ATOM 1504 N N . ASN A 1 215 ? 15.740 -17.393 5.706 1.00 87.06 215 ASN A N 1
ATOM 1505 C CA . ASN A 1 215 ? 16.911 -17.236 6.558 1.00 87.06 215 ASN A CA 1
ATOM 1506 C C . ASN A 1 215 ? 17.236 -15.744 6.804 1.00 87.06 215 ASN A C 1
ATOM 1508 O O . ASN A 1 215 ? 17.590 -15.042 5.856 1.00 87.06 215 ASN A O 1
ATOM 1512 N N . PRO A 1 216 ? 17.207 -15.258 8.064 1.00 89.94 216 PRO A N 1
ATOM 1513 C CA . PRO A 1 216 ? 17.482 -13.856 8.378 1.00 89.94 216 PRO A CA 1
ATOM 1514 C C . PRO A 1 216 ? 18.879 -13.367 7.991 1.00 89.94 216 PRO A C 1
ATOM 1516 O O . PRO A 1 216 ? 19.089 -12.161 7.883 1.00 89.94 216 PRO A O 1
ATOM 1519 N N . VAL A 1 217 ? 19.836 -14.281 7.795 1.00 86.50 217 VAL A N 1
ATOM 1520 C CA . VAL A 1 217 ? 21.196 -13.936 7.360 1.00 86.50 217 VAL A CA 1
ATOM 1521 C C . VAL A 1 217 ? 21.194 -13.340 5.947 1.00 86.50 217 VAL A C 1
ATOM 1523 O O . VAL A 1 217 ? 21.963 -12.424 5.693 1.00 86.50 217 VAL A O 1
ATOM 1526 N N . GLU A 1 218 ? 20.293 -13.781 5.062 1.00 81.56 218 GLU A N 1
ATOM 1527 C CA . GLU A 1 218 ? 20.181 -13.274 3.680 1.00 81.56 218 GLU A CA 1
ATOM 1528 C C . GLU A 1 218 ? 19.468 -11.908 3.603 1.00 81.56 218 GLU A C 1
ATOM 1530 O O . GLU A 1 218 ? 19.426 -11.256 2.563 1.00 81.56 218 GLU A O 1
ATOM 1535 N N . TRP A 1 219 ? 18.870 -11.430 4.698 1.00 88.62 219 TRP A N 1
ATOM 1536 C CA . TRP A 1 219 ? 18.105 -10.179 4.679 1.00 88.62 219 TRP A CA 1
ATOM 1537 C C . TRP A 1 219 ? 18.988 -8.931 4.607 1.00 88.62 219 TRP A C 1
ATOM 1539 O O . TRP A 1 219 ? 18.479 -7.859 4.274 1.00 88.62 219 TRP A O 1
ATOM 1549 N N . SER A 1 220 ? 20.295 -9.046 4.879 1.00 86.88 220 SER A N 1
ATOM 1550 C CA . SER A 1 220 ? 21.245 -7.941 4.693 1.00 86.88 220 SER A CA 1
ATOM 1551 C C . SER A 1 220 ? 21.278 -7.443 3.252 1.00 86.88 220 SER A C 1
ATOM 1553 O O . SER A 1 220 ? 21.437 -6.244 3.042 1.00 86.88 220 SER A O 1
ATOM 1555 N N . ASP A 1 221 ? 21.020 -8.319 2.282 1.00 76.75 221 ASP A N 1
ATOM 1556 C CA . ASP A 1 221 ? 21.045 -7.989 0.853 1.00 76.75 221 ASP A CA 1
ATOM 1557 C C . ASP A 1 221 ? 19.968 -6.952 0.483 1.00 76.75 221 ASP A C 1
ATOM 1559 O O . ASP A 1 221 ? 20.102 -6.188 -0.476 1.00 76.75 221 ASP A O 1
ATOM 1563 N N . LEU A 1 222 ? 18.910 -6.831 1.296 1.00 78.25 222 LEU A N 1
ATOM 1564 C CA . LEU A 1 222 ? 17.891 -5.793 1.129 1.00 78.25 222 LEU A CA 1
ATOM 1565 C C . LEU A 1 222 ? 18.388 -4.382 1.472 1.00 78.25 222 LEU A C 1
ATOM 1567 O O . LEU A 1 222 ? 17.761 -3.405 1.054 1.00 78.25 222 LEU A O 1
ATOM 1571 N N . LEU A 1 223 ? 19.489 -4.238 2.216 1.00 82.44 223 LEU A N 1
ATOM 1572 C CA . LEU A 1 223 ? 20.104 -2.929 2.471 1.00 82.44 223 LEU A CA 1
ATOM 1573 C C . LEU A 1 223 ? 20.735 -2.344 1.201 1.00 82.44 223 LEU A C 1
ATOM 1575 O O . LEU A 1 223 ? 20.731 -1.115 1.030 1.00 82.44 223 LEU A O 1
ATOM 1579 N N . ASP A 1 224 ? 21.197 -3.228 0.317 1.00 73.94 224 ASP A N 1
ATOM 1580 C CA . ASP A 1 224 ? 21.807 -2.908 -0.972 1.00 73.94 224 ASP A CA 1
ATOM 1581 C C . ASP A 1 224 ? 20.776 -2.883 -2.113 1.00 73.94 224 ASP A C 1
ATOM 1583 O O . ASP A 1 224 ? 20.983 -2.213 -3.124 1.00 73.94 224 ASP A O 1
ATOM 1587 N N . ALA A 1 225 ? 19.594 -3.482 -1.914 1.00 62.44 225 ALA A N 1
ATOM 1588 C CA . ALA A 1 225 ? 18.446 -3.421 -2.831 1.00 62.44 225 ALA A CA 1
ATOM 1589 C C . ALA A 1 225 ? 17.706 -2.057 -2.850 1.00 62.44 225 ALA A C 1
ATOM 1591 O O . ALA A 1 225 ? 16.564 -1.952 -3.301 1.00 62.44 225 ALA A O 1
ATOM 1592 N N . GLY A 1 226 ? 18.335 -0.989 -2.353 1.00 67.94 226 GLY A N 1
ATOM 1593 C CA . GLY A 1 226 ? 17.792 0.370 -2.364 1.00 67.94 226 GLY A CA 1
ATOM 1594 C C . GLY A 1 226 ? 16.718 0.649 -1.303 1.00 67.94 226 GLY A C 1
ATOM 1595 O O . GLY A 1 226 ? 16.555 -0.064 -0.311 1.00 67.94 226 GLY A O 1
ATOM 1596 N N . TRP A 1 227 ? 15.986 1.751 -1.488 1.00 76.44 227 TRP A N 1
ATOM 1597 C CA . TRP A 1 227 ? 14.978 2.212 -0.526 1.00 76.44 227 TRP A CA 1
ATOM 1598 C C . TRP A 1 227 ? 13.827 1.228 -0.276 1.00 76.44 227 TRP A C 1
ATOM 1600 O O . TRP A 1 227 ? 13.464 1.076 0.893 1.00 76.44 227 TRP A O 1
ATOM 1610 N N . PRO A 1 228 ? 13.270 0.525 -1.284 1.00 73.75 228 PRO A N 1
ATOM 1611 C CA . PRO A 1 228 ? 12.230 -0.472 -1.039 1.00 73.75 228 PRO A CA 1
ATOM 1612 C C . PRO A 1 228 ? 12.674 -1.594 -0.088 1.00 73.75 228 PRO A C 1
ATOM 1614 O O . PRO A 1 228 ? 11.906 -1.969 0.803 1.00 73.75 228 PRO A O 1
ATOM 1617 N N . GLY A 1 229 ? 13.915 -2.081 -0.223 1.00 79.81 229 GLY A N 1
ATOM 1618 C CA . GLY A 1 229 ? 14.490 -3.099 0.662 1.00 79.81 229 GLY A CA 1
ATOM 1619 C C . GLY A 1 229 ? 14.723 -2.578 2.083 1.00 79.81 229 GLY A C 1
ATOM 1620 O O . GLY A 1 229 ? 14.249 -3.172 3.054 1.00 79.81 229 GLY A O 1
ATOM 1621 N N . ARG A 1 230 ? 15.328 -1.391 2.223 1.00 85.38 230 ARG A N 1
ATOM 1622 C CA . ARG A 1 230 ? 15.507 -0.719 3.528 1.00 85.38 230 ARG A CA 1
ATOM 1623 C C . ARG A 1 230 ? 14.178 -0.456 4.238 1.00 85.38 230 ARG A C 1
ATOM 1625 O O . ARG A 1 230 ? 14.070 -0.668 5.444 1.00 85.38 230 ARG A O 1
ATOM 1632 N N . ALA A 1 231 ? 13.153 -0.029 3.501 1.00 88.56 231 ALA A N 1
ATOM 1633 C CA . ALA A 1 231 ? 11.813 0.191 4.037 1.00 88.56 231 ALA A CA 1
ATOM 1634 C C . ALA A 1 231 ? 11.154 -1.117 4.506 1.00 88.56 231 ALA A C 1
ATOM 1636 O O . ALA A 1 231 ? 10.448 -1.108 5.515 1.00 88.56 231 ALA A O 1
ATOM 1637 N N . ALA A 1 232 ? 11.402 -2.241 3.821 1.00 90.69 232 ALA A N 1
ATOM 1638 C CA . ALA A 1 232 ? 10.927 -3.560 4.239 1.00 90.69 232 ALA A CA 1
ATOM 1639 C C . ALA A 1 232 ? 11.546 -3.992 5.580 1.00 90.69 232 ALA A C 1
ATOM 1641 O O . ALA A 1 232 ? 10.817 -4.394 6.489 1.00 90.69 232 ALA A O 1
ATOM 1642 N N . LEU A 1 233 ? 12.864 -3.830 5.739 1.00 95.50 233 LEU A N 1
ATOM 1643 C CA . LEU A 1 233 ? 13.566 -4.131 6.993 1.00 95.50 233 LEU A CA 1
ATOM 1644 C C . LEU A 1 233 ? 13.142 -3.196 8.131 1.00 95.50 233 LEU A C 1
ATOM 1646 O O . LEU A 1 233 ? 12.863 -3.653 9.240 1.00 95.50 233 LEU A O 1
ATOM 1650 N N . ALA A 1 234 ? 13.021 -1.895 7.855 1.00 96.69 234 ALA A N 1
ATOM 1651 C CA . ALA A 1 234 ? 12.518 -0.929 8.827 1.00 96.69 234 ALA A CA 1
ATOM 1652 C C . ALA A 1 234 ? 11.100 -1.295 9.292 1.00 96.69 234 ALA A C 1
ATOM 1654 O O . ALA A 1 234 ? 10.813 -1.255 10.489 1.00 96.69 234 ALA A O 1
ATOM 1655 N N . ARG A 1 235 ? 10.224 -1.718 8.367 1.00 97.25 235 ARG A N 1
ATOM 1656 C CA . ARG A 1 235 ? 8.884 -2.208 8.707 1.00 97.25 235 ARG A CA 1
ATOM 1657 C C . ARG A 1 235 ? 8.953 -3.429 9.605 1.00 97.25 235 ARG A C 1
ATOM 1659 O O . ARG A 1 235 ? 8.237 -3.458 10.595 1.00 97.25 235 ARG A O 1
ATOM 1666 N N . LEU A 1 236 ? 9.796 -4.412 9.290 1.00 98.06 236 LEU A N 1
ATOM 1667 C CA . LEU A 1 236 ? 9.944 -5.612 10.111 1.00 98.06 236 LEU A CA 1
ATOM 1668 C C . LEU A 1 236 ? 10.322 -5.260 11.554 1.00 98.06 236 LEU A C 1
ATOM 1670 O O . LEU A 1 236 ? 9.657 -5.715 12.483 1.00 98.06 236 LEU A O 1
ATOM 1674 N N . LEU A 1 237 ? 11.320 -4.394 11.743 1.00 98.25 237 LEU A N 1
ATOM 1675 C CA . LEU A 1 237 ? 11.734 -3.940 13.073 1.00 98.25 237 LEU A CA 1
ATOM 1676 C C . LEU A 1 237 ? 10.606 -3.206 13.810 1.00 98.25 237 LEU A C 1
ATOM 1678 O O . LEU A 1 237 ? 10.357 -3.475 14.984 1.00 98.25 237 LEU A O 1
ATOM 1682 N N . LEU A 1 238 ? 9.889 -2.314 13.122 1.00 98.69 238 LEU A N 1
ATOM 1683 C CA . LEU A 1 238 ? 8.777 -1.561 13.706 1.00 98.69 238 LEU A CA 1
ATOM 1684 C C . LEU A 1 238 ? 7.564 -2.447 14.016 1.00 98.69 238 LEU A C 1
ATOM 1686 O O . LEU A 1 238 ? 6.903 -2.232 15.026 1.00 98.69 238 LEU A O 1
ATOM 1690 N N . VAL A 1 239 ? 7.285 -3.466 13.200 1.00 98.69 239 VAL A N 1
ATOM 1691 C CA . VAL A 1 239 ? 6.237 -4.460 13.463 1.00 98.69 239 VAL A CA 1
ATOM 1692 C C . VAL A 1 239 ? 6.619 -5.309 14.674 1.00 98.69 239 VAL A C 1
ATOM 1694 O O . VAL A 1 239 ? 5.786 -5.478 15.559 1.00 98.69 239 VAL A O 1
ATOM 1697 N N . ILE A 1 240 ? 7.869 -5.773 14.785 1.00 98.69 240 ILE A N 1
ATOM 1698 C CA . ILE A 1 240 ? 8.356 -6.471 15.987 1.00 98.69 240 ILE A CA 1
ATOM 1699 C C . ILE A 1 240 ? 8.185 -5.576 17.223 1.00 98.69 240 ILE A C 1
ATOM 1701 O O . ILE A 1 240 ? 7.598 -6.007 18.217 1.00 98.69 240 ILE A O 1
ATOM 1705 N N . ALA A 1 241 ? 8.614 -4.313 17.145 1.00 98.62 241 ALA A N 1
ATOM 1706 C CA . ALA A 1 241 ? 8.475 -3.346 18.232 1.00 98.62 241 ALA A CA 1
ATOM 1707 C C . ALA A 1 241 ? 7.003 -3.058 18.589 1.00 98.62 241 ALA A C 1
ATOM 1709 O O . ALA A 1 241 ? 6.672 -2.928 19.768 1.00 98.62 241 ALA A O 1
ATOM 1710 N N . ALA A 1 242 ? 6.098 -3.033 17.603 1.00 98.56 242 ALA A N 1
ATOM 1711 C CA . ALA A 1 242 ? 4.659 -2.872 17.823 1.00 98.56 242 ALA A CA 1
ATOM 1712 C C . ALA A 1 242 ? 4.050 -4.028 18.639 1.00 98.56 242 ALA A C 1
ATOM 1714 O O . ALA A 1 242 ? 2.968 -3.869 19.201 1.00 98.56 242 ALA A O 1
ATOM 1715 N N . GLY A 1 243 ? 4.755 -5.158 18.777 1.00 98.38 243 GLY A N 1
ATOM 1716 C CA . GLY A 1 243 ? 4.371 -6.240 19.681 1.00 98.38 243 GLY A CA 1
ATOM 1717 C C . GLY A 1 243 ? 4.220 -5.760 21.124 1.00 98.38 243 GLY A C 1
ATOM 1718 O O . GLY A 1 243 ? 3.292 -6.170 21.813 1.00 98.38 243 GLY A O 1
ATOM 1719 N N . TRP A 1 244 ? 5.050 -4.813 21.569 1.00 98.25 244 TRP A N 1
ATOM 1720 C CA . TRP A 1 244 ? 4.956 -4.264 22.922 1.00 98.25 244 TRP A CA 1
ATOM 1721 C C . TRP A 1 244 ? 3.562 -3.692 23.230 1.00 98.25 244 TRP A C 1
ATOM 1723 O O . TRP A 1 244 ? 2.951 -4.082 24.224 1.00 98.25 244 TRP A O 1
ATOM 1733 N N . VAL A 1 245 ? 3.019 -2.849 22.345 1.00 98.06 245 VAL A N 1
ATOM 1734 C CA . VAL A 1 245 ? 1.667 -2.284 22.502 1.00 98.06 245 VAL A CA 1
ATOM 1735 C C . VAL A 1 245 ? 0.567 -3.274 22.104 1.00 98.06 245 VAL A C 1
ATOM 1737 O O . VAL A 1 245 ? -0.505 -3.268 22.696 1.00 98.06 245 VAL A O 1
ATOM 1740 N N . ALA A 1 246 ? 0.815 -4.183 21.155 1.00 98.00 246 ALA A N 1
ATOM 1741 C CA . ALA A 1 246 ? -0.176 -5.186 20.762 1.00 98.00 246 ALA A CA 1
ATOM 1742 C C . ALA A 1 246 ? -0.482 -6.186 21.892 1.00 98.00 246 ALA A C 1
ATOM 1744 O O . ALA A 1 246 ? -1.615 -6.651 22.028 1.00 98.00 246 ALA A O 1
ATOM 1745 N N . PHE A 1 247 ? 0.516 -6.522 22.717 1.00 97.81 247 PHE A N 1
ATOM 1746 C CA . PHE A 1 247 ? 0.324 -7.384 23.882 1.00 97.81 247 PHE A CA 1
ATOM 1747 C C . PHE A 1 247 ? -0.183 -6.631 25.117 1.00 97.81 247 PHE A C 1
ATOM 1749 O O . PHE A 1 247 ? -0.849 -7.263 25.942 1.00 97.81 247 PHE A O 1
ATOM 1756 N N . LEU A 1 248 ? 0.083 -5.325 25.214 1.00 96.88 248 LEU A N 1
ATOM 1757 C CA . LEU A 1 248 ? -0.309 -4.433 26.312 1.00 96.88 248 LEU A CA 1
ATOM 1758 C C . LEU A 1 248 ? -1.026 -3.183 25.750 1.00 96.88 248 LEU A C 1
ATOM 1760 O O . LEU A 1 248 ? -0.445 -2.094 25.733 1.00 96.88 248 LEU A O 1
ATOM 1764 N N . PRO A 1 249 ? -2.271 -3.310 25.252 1.00 96.50 249 PRO A N 1
ATOM 1765 C CA . PRO A 1 249 ? -2.955 -2.209 24.568 1.00 96.50 249 PRO A CA 1
ATOM 1766 C C . PRO A 1 249 ? -3.298 -1.025 25.484 1.00 96.50 249 PRO A C 1
ATOM 1768 O O . PRO A 1 249 ? -3.499 0.080 24.985 1.00 96.50 249 PRO A O 1
ATOM 1771 N N . GLU A 1 250 ? -3.272 -1.204 26.809 1.00 96.94 250 GLU A N 1
ATOM 1772 C CA . GLU A 1 250 ? -3.329 -0.115 27.801 1.00 96.94 250 GLU A CA 1
ATOM 1773 C C . GLU A 1 250 ? -2.291 0.996 27.548 1.00 96.94 250 GLU A C 1
ATOM 1775 O O . GLU A 1 250 ? -2.565 2.174 27.788 1.00 96.94 250 GLU A O 1
ATOM 1780 N N . ARG A 1 251 ? -1.140 0.662 26.940 1.00 96.94 251 ARG A N 1
ATOM 1781 C CA . ARG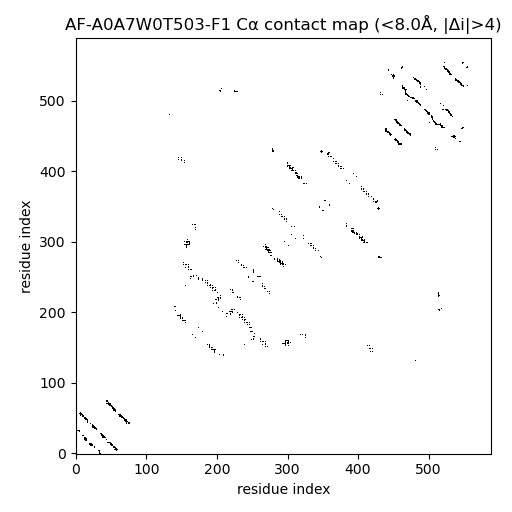 A 1 251 ? -0.089 1.627 26.570 1.00 96.94 251 ARG A CA 1
ATOM 1782 C C . ARG A 1 251 ? -0.522 2.648 25.517 1.00 96.94 251 ARG A C 1
ATOM 1784 O O . ARG A 1 251 ? 0.139 3.665 25.349 1.00 96.94 251 ARG A O 1
ATOM 1791 N N . ALA A 1 252 ? -1.607 2.396 24.785 1.00 96.12 252 ALA A N 1
ATOM 1792 C CA . ALA A 1 252 ? -2.176 3.372 23.855 1.00 96.12 252 ALA A CA 1
ATOM 1793 C C . ALA A 1 252 ? -3.080 4.412 24.551 1.00 96.12 252 ALA A C 1
ATOM 1795 O O . ALA A 1 252 ? -3.406 5.437 23.951 1.00 96.12 252 ALA A O 1
ATOM 1796 N N . VAL A 1 253 ? -3.472 4.169 25.805 1.00 96.44 253 VAL A N 1
ATOM 1797 C CA . VAL A 1 253 ? -4.374 5.033 26.587 1.00 96.44 253 VAL A CA 1
ATOM 1798 C C . VAL A 1 253 ? -3.616 5.785 27.684 1.00 96.44 253 VAL A C 1
ATOM 1800 O O . VAL A 1 253 ? -3.908 6.947 27.958 1.00 96.44 253 VAL A O 1
ATOM 1803 N N . GLU A 1 254 ? -2.612 5.153 28.294 1.00 95.75 254 GLU A N 1
ATOM 1804 C CA . GLU A 1 254 ? -1.758 5.765 29.316 1.00 95.75 254 GLU A CA 1
ATOM 1805 C C . GLU A 1 254 ? -1.032 7.017 28.797 1.00 95.75 254 GLU A C 1
ATOM 1807 O O . GLU A 1 254 ? -0.238 6.943 27.864 1.00 95.75 254 GLU A O 1
ATOM 1812 N N . SER A 1 255 ? -1.199 8.167 29.454 1.00 94.69 255 SER A N 1
ATOM 1813 C CA . SER A 1 255 ? -0.621 9.445 29.001 1.00 94.69 255 SER A CA 1
ATOM 1814 C C . SER A 1 255 ? 0.907 9.444 28.843 1.00 94.69 255 SER A C 1
ATOM 1816 O O . SER A 1 255 ? 1.440 10.155 27.993 1.00 94.69 255 SER A O 1
ATOM 1818 N N . THR A 1 256 ? 1.623 8.642 29.636 1.00 96.75 256 THR A N 1
ATOM 1819 C CA . THR A 1 256 ? 3.091 8.532 29.594 1.00 96.75 256 THR A CA 1
ATOM 1820 C C . THR A 1 256 ? 3.593 7.710 28.412 1.00 96.75 256 THR A C 1
ATOM 1822 O O . THR A 1 256 ? 4.692 7.964 27.920 1.00 96.75 256 THR A O 1
ATOM 1825 N N . THR A 1 257 ? 2.815 6.727 27.956 1.00 96.81 257 THR A N 1
ATOM 1826 C CA . THR A 1 257 ? 3.229 5.778 26.915 1.00 96.81 257 THR A CA 1
ATOM 1827 C C . THR A 1 257 ? 2.449 5.939 25.614 1.00 96.81 257 THR A C 1
ATOM 1829 O O . THR A 1 257 ? 2.945 5.496 24.581 1.00 96.81 257 THR A O 1
ATOM 1832 N N . GLN A 1 258 ? 1.330 6.670 25.611 1.00 96.12 258 GLN A N 1
ATOM 1833 C CA . GLN A 1 258 ? 0.416 6.843 24.478 1.00 96.12 258 GLN A CA 1
ATOM 1834 C C . GLN A 1 258 ? 1.117 7.298 23.196 1.00 96.12 258 GLN A C 1
ATOM 1836 O O . GLN A 1 258 ? 0.865 6.735 22.130 1.00 96.12 258 GLN A O 1
ATOM 1841 N N . LEU A 1 259 ? 2.035 8.269 23.280 1.00 97.12 259 LEU A N 1
ATOM 1842 C CA . LEU A 1 259 ? 2.776 8.739 22.105 1.00 97.12 259 LEU A CA 1
ATOM 1843 C C . LEU A 1 259 ? 3.597 7.611 21.465 1.00 97.12 259 LEU A C 1
ATOM 1845 O O . LEU A 1 259 ? 3.614 7.478 20.246 1.00 97.12 259 LEU A O 1
ATOM 1849 N N . VAL A 1 260 ? 4.261 6.786 22.276 1.00 97.31 260 VAL A N 1
ATOM 1850 C CA . VAL A 1 260 ? 5.085 5.667 21.795 1.00 97.31 260 VAL A CA 1
ATOM 1851 C C . VAL A 1 260 ? 4.198 4.492 21.370 1.00 97.31 260 VAL A C 1
ATOM 1853 O O . VAL A 1 260 ? 4.436 3.892 20.321 1.00 97.31 260 VAL A O 1
ATOM 1856 N N . GLY A 1 261 ? 3.143 4.208 22.138 1.00 96.88 261 GLY A N 1
ATOM 1857 C CA . GLY A 1 261 ? 2.167 3.153 21.878 1.00 96.88 261 GLY A CA 1
ATOM 1858 C C . GLY A 1 261 ? 1.424 3.343 20.556 1.00 96.88 261 GLY A C 1
ATOM 1859 O O . GLY A 1 261 ? 1.195 2.371 19.844 1.00 96.88 261 GLY A O 1
ATOM 1860 N N . LEU A 1 262 ? 1.118 4.584 20.171 1.00 98.12 262 LEU A N 1
ATOM 1861 C CA . LEU A 1 262 ? 0.561 4.899 18.851 1.00 98.12 262 LEU A CA 1
ATOM 1862 C C . LEU A 1 262 ? 1.648 5.145 17.796 1.00 98.12 262 LEU A C 1
ATOM 1864 O O . LEU A 1 262 ? 1.469 4.792 16.631 1.00 98.12 262 LEU A O 1
ATOM 1868 N N . GLY A 1 263 ? 2.780 5.726 18.193 1.00 98.19 263 GLY A N 1
ATOM 1869 C CA . GLY A 1 263 ? 3.855 6.127 17.290 1.00 98.19 263 GLY A CA 1
ATOM 1870 C C . GLY A 1 263 ? 4.545 4.955 16.597 1.00 98.19 263 GLY A C 1
ATOM 1871 O O . GLY A 1 263 ? 4.760 5.012 15.391 1.00 98.19 263 GLY A O 1
ATOM 1872 N N . ILE A 1 264 ? 4.851 3.869 17.313 1.00 98.50 264 ILE A N 1
ATOM 1873 C CA . ILE A 1 264 ? 5.515 2.693 16.724 1.00 98.50 264 ILE A CA 1
ATOM 1874 C C . ILE A 1 264 ? 4.671 2.049 15.604 1.00 98.50 264 ILE A C 1
ATOM 1876 O O . ILE A 1 264 ? 5.179 1.929 14.485 1.00 98.50 264 ILE A O 1
ATOM 1880 N N . PRO A 1 265 ? 3.396 1.660 15.828 1.00 98.50 265 PRO A N 1
ATOM 1881 C CA . PRO A 1 265 ? 2.568 1.116 14.753 1.00 98.50 265 PRO A CA 1
ATOM 1882 C C . PRO A 1 265 ? 2.278 2.148 13.650 1.00 98.50 265 PRO A C 1
ATOM 1884 O O . PRO A 1 265 ? 2.235 1.768 12.481 1.00 98.50 265 PRO A O 1
ATOM 1887 N N . ALA A 1 266 ? 2.164 3.445 13.970 1.00 98.62 266 ALA A N 1
ATOM 1888 C CA . ALA A 1 266 ? 2.048 4.494 12.952 1.00 98.62 266 ALA A CA 1
ATOM 1889 C C . ALA A 1 266 ? 3.280 4.541 12.035 1.00 98.62 266 ALA A C 1
ATOM 1891 O O . ALA A 1 266 ? 3.145 4.578 10.813 1.00 98.62 266 ALA A O 1
ATOM 1892 N N . LEU A 1 267 ? 4.488 4.491 12.604 1.00 98.50 267 LEU A N 1
ATOM 1893 C CA . LEU A 1 267 ? 5.733 4.443 11.838 1.00 98.50 267 LEU A CA 1
ATOM 1894 C C . LEU A 1 267 ? 5.812 3.169 10.993 1.00 98.50 267 LEU A C 1
ATOM 1896 O O . LEU A 1 267 ? 6.219 3.236 9.833 1.00 98.50 267 LEU A O 1
ATOM 1900 N N . ALA A 1 268 ? 5.371 2.026 11.530 1.00 98.38 268 ALA A N 1
ATOM 1901 C CA . ALA A 1 268 ? 5.302 0.775 10.779 1.00 98.38 268 ALA A CA 1
ATOM 1902 C C . ALA A 1 268 ? 4.405 0.915 9.534 1.00 98.38 268 ALA A C 1
ATOM 1904 O O . ALA A 1 268 ? 4.821 0.530 8.441 1.00 98.38 268 ALA A O 1
ATOM 1905 N N . VAL A 1 269 ? 3.226 1.536 9.662 1.00 98.31 269 VAL A N 1
ATOM 1906 C CA . VAL A 1 269 ? 2.342 1.868 8.526 1.00 98.31 269 VAL A CA 1
ATOM 1907 C C . VAL A 1 269 ? 3.008 2.875 7.577 1.00 98.31 269 VAL A C 1
ATOM 1909 O O . VAL A 1 269 ? 2.976 2.692 6.361 1.00 98.31 269 VAL A O 1
ATOM 1912 N N . ALA A 1 270 ? 3.673 3.907 8.102 1.00 97.44 270 ALA A N 1
ATOM 1913 C CA . ALA A 1 270 ? 4.325 4.942 7.298 1.00 97.44 270 ALA A CA 1
ATOM 1914 C C . ALA A 1 270 ? 5.423 4.383 6.374 1.00 97.44 270 ALA A C 1
ATOM 1916 O O . ALA A 1 270 ? 5.602 4.883 5.263 1.00 97.44 270 ALA A O 1
ATOM 1917 N N . THR A 1 271 ? 6.103 3.295 6.758 1.00 95.94 271 THR A N 1
ATOM 1918 C CA . THR A 1 271 ? 7.093 2.634 5.883 1.00 95.94 271 THR A CA 1
ATOM 1919 C C . THR A 1 271 ? 6.528 2.186 4.529 1.00 95.94 271 THR A C 1
ATOM 1921 O O . THR A 1 271 ? 7.290 1.966 3.591 1.00 95.94 271 THR A O 1
ATOM 1924 N N . ILE A 1 272 ? 5.206 2.031 4.391 1.00 91.69 272 ILE A N 1
ATOM 1925 C CA . ILE A 1 272 ? 4.551 1.705 3.116 1.00 91.69 272 ILE A CA 1
ATOM 1926 C C . ILE A 1 272 ? 4.797 2.816 2.090 1.00 91.69 272 ILE A C 1
ATOM 1928 O O . ILE A 1 272 ? 5.139 2.521 0.944 1.00 91.69 272 ILE A O 1
ATOM 1932 N N . GLY A 1 273 ? 4.709 4.082 2.505 1.00 87.62 273 GLY A N 1
ATOM 1933 C CA . GLY A 1 273 ? 4.928 5.228 1.621 1.00 87.62 273 GLY A CA 1
ATOM 1934 C C . GLY A 1 273 ? 6.386 5.427 1.208 1.00 87.62 273 GLY A C 1
ATOM 1935 O O . GLY A 1 273 ? 6.645 5.946 0.126 1.00 87.62 273 GLY A O 1
ATOM 1936 N N . LEU A 1 274 ? 7.341 4.932 2.004 1.00 84.75 274 LEU A N 1
ATOM 1937 C CA . LEU A 1 274 ? 8.782 5.025 1.717 1.00 84.75 274 LEU A CA 1
ATOM 1938 C C . LEU A 1 274 ? 9.226 4.190 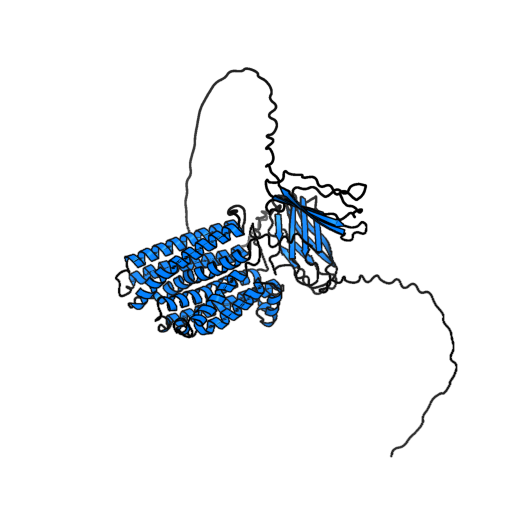0.507 1.00 84.75 274 LEU A C 1
ATOM 1940 O O . LEU A 1 274 ? 10.376 4.274 0.095 1.00 84.75 274 LEU A O 1
ATOM 1944 N N . THR A 1 275 ? 8.328 3.388 -0.065 1.00 75.31 275 THR A N 1
ATOM 1945 C CA . THR A 1 275 ? 8.583 2.637 -1.301 1.00 75.31 275 THR A CA 1
ATOM 1946 C C . THR A 1 275 ? 8.381 3.478 -2.569 1.00 75.31 275 THR A C 1
ATOM 1948 O O . THR A 1 275 ? 8.774 3.050 -3.649 1.00 75.31 275 THR A O 1
ATOM 1951 N N . ARG A 1 276 ? 7.804 4.686 -2.463 1.00 72.81 276 ARG A N 1
ATOM 1952 C CA . ARG A 1 276 ? 7.530 5.594 -3.593 1.00 72.81 276 ARG A CA 1
ATOM 1953 C C . ARG A 1 276 ? 8.695 6.547 -3.863 1.00 72.81 276 ARG A C 1
ATOM 1955 O O . ARG A 1 276 ? 8.548 7.758 -3.750 1.00 72.81 276 ARG A O 1
ATOM 1962 N N . THR A 1 277 ? 9.861 6.003 -4.203 1.00 68.19 277 THR A N 1
ATOM 1963 C CA . THR A 1 277 ? 11.102 6.785 -4.377 1.00 68.19 277 THR A CA 1
ATOM 1964 C C . THR A 1 277 ? 11.418 7.188 -5.820 1.00 68.19 277 THR A C 1
ATOM 1966 O O . THR A 1 277 ? 12.517 7.667 -6.080 1.00 68.19 277 THR A O 1
ATOM 1969 N N . THR A 1 278 ? 10.484 7.004 -6.754 1.00 54.41 278 THR A N 1
ATOM 1970 C CA . THR A 1 278 ? 10.661 7.279 -8.194 1.00 54.41 278 THR A CA 1
ATOM 1971 C C . THR A 1 278 ? 9.550 8.123 -8.792 1.00 54.41 278 THR A C 1
ATOM 1973 O O . THR A 1 278 ? 8.493 8.273 -8.175 1.00 54.41 278 THR A O 1
ATOM 1976 N N . GLY A 1 279 ? 9.808 8.658 -9.990 1.00 58.31 279 GLY A N 1
ATOM 1977 C CA . GLY A 1 279 ? 8.899 9.517 -10.751 1.00 58.31 279 GLY A CA 1
ATOM 1978 C C . GLY A 1 279 ? 8.937 10.975 -10.293 1.00 58.31 279 GLY A C 1
ATOM 1979 O O . GLY A 1 279 ? 9.517 11.305 -9.256 1.00 58.31 279 GLY A O 1
ATOM 1980 N N . ASP A 1 280 ? 8.280 11.859 -11.035 1.00 57.41 280 ASP A N 1
ATOM 1981 C CA . ASP A 1 280 ? 8.247 13.287 -10.716 1.00 57.41 280 ASP A CA 1
ATOM 1982 C C . ASP A 1 280 ? 7.647 13.565 -9.332 1.00 57.41 280 ASP A C 1
ATOM 1984 O O . ASP A 1 280 ? 6.799 12.828 -8.821 1.00 57.41 280 ASP A O 1
ATOM 1988 N N . LEU A 1 281 ? 8.091 14.643 -8.679 1.00 74.00 281 LEU A N 1
ATOM 1989 C CA . LEU A 1 281 ? 7.590 15.058 -7.362 1.00 74.00 281 LEU A CA 1
ATOM 1990 C C . LEU A 1 281 ? 7.706 13.952 -6.286 1.00 74.00 281 LEU A C 1
ATOM 1992 O O . LEU A 1 281 ? 6.770 13.728 -5.515 1.00 74.00 281 LEU A O 1
ATOM 1996 N N . VAL A 1 282 ? 8.848 13.256 -6.212 1.00 77.38 282 VAL A N 1
ATOM 1997 C CA . VAL A 1 282 ? 9.095 12.138 -5.268 1.00 77.38 282 VAL A CA 1
ATOM 1998 C C . VAL A 1 282 ? 8.691 12.470 -3.827 1.00 77.38 282 VAL A C 1
ATOM 2000 O O . VAL A 1 282 ? 7.992 11.689 -3.187 1.00 77.38 282 VAL A O 1
ATOM 2003 N N . ALA A 1 283 ? 9.073 13.644 -3.314 1.00 83.75 283 ALA A N 1
ATOM 2004 C CA . ALA A 1 283 ? 8.745 14.046 -1.943 1.00 83.75 283 ALA A CA 1
ATOM 2005 C C . ALA A 1 283 ? 7.226 14.118 -1.696 1.00 83.75 283 ALA A C 1
ATOM 2007 O O . ALA A 1 283 ? 6.744 13.676 -0.651 1.00 83.75 283 ALA A O 1
ATOM 2008 N N . LEU A 1 284 ? 6.467 14.617 -2.680 1.00 85.50 284 LEU A N 1
ATOM 2009 C CA . LEU A 1 284 ? 5.006 14.620 -2.637 1.00 85.50 284 LEU A CA 1
ATOM 2010 C C . LEU A 1 284 ? 4.461 13.188 -2.709 1.00 85.50 284 LEU A C 1
ATOM 2012 O O . LEU A 1 284 ? 3.572 12.844 -1.937 1.00 85.50 284 LEU A O 1
ATOM 2016 N N . GLY A 1 285 ? 5.015 12.344 -3.584 1.00 86.81 285 GLY A N 1
ATOM 2017 C CA . GLY A 1 285 ? 4.642 10.932 -3.705 1.00 86.81 285 GLY A CA 1
ATOM 2018 C C . GLY A 1 285 ? 4.782 10.168 -2.385 1.00 86.81 285 GLY A C 1
ATOM 2019 O O . GLY A 1 285 ? 3.828 9.528 -1.943 1.00 86.81 285 GLY A O 1
ATOM 2020 N N . ILE A 1 286 ? 5.928 10.303 -1.711 1.00 89.12 286 ILE A N 1
ATOM 2021 C CA . ILE A 1 286 ? 6.177 9.697 -0.394 1.00 89.12 286 ILE A CA 1
ATOM 2022 C C . ILE A 1 286 ? 5.192 10.248 0.640 1.00 89.12 286 ILE A C 1
ATOM 2024 O O . ILE A 1 286 ? 4.521 9.470 1.319 1.00 89.12 286 ILE A O 1
ATOM 2028 N N . GLY A 1 287 ? 5.066 11.576 0.746 1.00 94.75 287 GLY A N 1
ATOM 2029 C CA . GLY A 1 287 ? 4.184 12.216 1.725 1.00 94.75 287 GLY A CA 1
ATOM 2030 C C . GLY A 1 287 ? 2.722 11.794 1.567 1.00 94.75 287 GLY A C 1
ATOM 2031 O O . GLY A 1 287 ? 2.074 11.405 2.542 1.00 94.75 287 GLY A O 1
ATOM 2032 N N . MET A 1 288 ? 2.217 11.784 0.332 1.00 94.44 288 MET A N 1
ATOM 2033 C CA . MET A 1 288 ? 0.847 11.368 0.032 1.00 94.44 288 MET A CA 1
ATOM 2034 C C . MET A 1 288 ? 0.641 9.872 0.244 1.00 94.44 288 MET A C 1
ATOM 2036 O O . MET A 1 288 ? -0.423 9.483 0.716 1.00 94.44 288 MET A O 1
ATOM 2040 N N . ALA A 1 289 ? 1.638 9.029 -0.031 1.00 93.12 289 ALA A N 1
ATOM 2041 C CA . ALA A 1 289 ? 1.549 7.597 0.234 1.00 93.12 289 ALA A CA 1
ATOM 2042 C C . ALA A 1 289 ? 1.557 7.270 1.736 1.00 93.12 289 ALA A C 1
ATOM 2044 O O . ALA A 1 289 ? 0.783 6.417 2.172 1.00 93.12 289 ALA A O 1
ATOM 2045 N N . VAL A 1 290 ? 2.364 7.974 2.540 1.00 97.06 290 VAL A N 1
ATOM 2046 C CA . VAL A 1 290 ? 2.343 7.867 4.010 1.00 97.06 290 VAL A CA 1
ATOM 2047 C C . VAL A 1 290 ? 0.976 8.282 4.552 1.00 97.06 290 VAL A C 1
ATOM 2049 O O . VAL A 1 290 ? 0.360 7.539 5.317 1.00 97.06 290 VAL A O 1
ATOM 2052 N N . LEU A 1 291 ? 0.482 9.447 4.124 1.00 98.00 291 LEU A N 1
ATOM 2053 C CA . LEU A 1 291 ? -0.803 9.974 4.571 1.00 98.00 291 LEU A CA 1
ATOM 2054 C C . LEU A 1 291 ? -1.964 9.053 4.164 1.00 98.00 291 LEU A C 1
ATOM 2056 O O . LEU A 1 291 ? -2.835 8.768 4.985 1.00 98.00 291 LEU A O 1
ATOM 2060 N N . HIS A 1 292 ? -1.937 8.536 2.934 1.00 97.75 292 HIS A N 1
ATOM 2061 C CA . HIS A 1 292 ? -2.905 7.559 2.442 1.00 97.75 292 HIS A CA 1
ATOM 2062 C C . HIS A 1 292 ? -2.901 6.290 3.297 1.00 97.75 292 HIS A C 1
ATOM 2064 O O . HIS A 1 292 ? -3.959 5.843 3.726 1.00 97.75 292 HIS A O 1
ATOM 2070 N N . ALA A 1 293 ? -1.724 5.721 3.581 1.00 97.44 293 ALA A N 1
ATOM 2071 C CA . ALA A 1 293 ? -1.602 4.486 4.352 1.00 97.44 293 ALA A CA 1
ATOM 2072 C C . ALA A 1 293 ? -2.100 4.646 5.798 1.00 97.44 293 ALA A C 1
ATOM 2074 O O . ALA A 1 293 ? -2.826 3.784 6.289 1.00 97.44 293 ALA A O 1
ATOM 2075 N N . LEU A 1 294 ? -1.765 5.758 6.463 1.00 98.50 294 LEU A N 1
ATOM 2076 C CA . LEU A 1 294 ? -2.230 6.055 7.823 1.00 98.50 294 LEU A CA 1
ATOM 2077 C C . LEU A 1 294 ? -3.748 6.261 7.877 1.00 98.50 294 LEU A C 1
ATOM 2079 O O . LEU A 1 294 ? -4.416 5.686 8.736 1.00 98.50 294 LEU A O 1
ATOM 2083 N N . ALA A 1 295 ? -4.300 7.048 6.951 1.00 98.50 295 ALA A N 1
ATOM 2084 C CA . ALA A 1 295 ? -5.736 7.301 6.882 1.00 98.50 295 ALA A CA 1
ATOM 2085 C C . ALA A 1 295 ? -6.522 6.020 6.559 1.00 98.50 295 ALA A C 1
ATOM 2087 O O . ALA A 1 295 ? -7.512 5.707 7.221 1.00 98.50 295 ALA A O 1
ATOM 2088 N N . MET A 1 296 ? -6.024 5.226 5.611 1.00 97.81 296 MET A N 1
ATOM 2089 C CA . MET A 1 296 ? -6.578 3.922 5.264 1.00 97.81 296 MET A CA 1
ATOM 2090 C C . MET A 1 296 ? -6.549 2.960 6.456 1.00 97.81 296 MET A C 1
ATOM 2092 O O . MET A 1 296 ? -7.541 2.282 6.711 1.00 97.81 296 MET A O 1
ATOM 2096 N N . ALA A 1 297 ? -5.459 2.935 7.227 1.00 98.31 297 ALA A N 1
ATOM 2097 C CA . ALA A 1 297 ? -5.347 2.080 8.402 1.00 98.31 297 ALA A CA 1
ATOM 2098 C C . ALA A 1 297 ? -6.354 2.450 9.501 1.00 98.31 297 ALA A C 1
ATOM 2100 O O . ALA A 1 297 ? -6.982 1.565 10.081 1.00 98.31 297 ALA A O 1
ATOM 2101 N N . VAL A 1 298 ? -6.579 3.746 9.738 1.00 98.44 298 VAL A N 1
ATOM 2102 C CA . VAL A 1 298 ? -7.626 4.211 10.662 1.00 98.44 298 VAL A CA 1
ATOM 2103 C C . VAL A 1 298 ? -9.018 3.805 10.172 1.00 98.44 298 VAL A C 1
ATOM 2105 O O . VAL A 1 298 ? -9.828 3.333 10.968 1.00 98.44 298 VAL A O 1
ATOM 2108 N N . TRP A 1 299 ? -9.298 3.954 8.875 1.00 98.00 299 TRP A N 1
ATOM 2109 C CA . TRP A 1 299 ? -10.595 3.599 8.298 1.00 98.00 299 TRP A CA 1
ATOM 2110 C C . TRP A 1 299 ? -10.825 2.081 8.261 1.00 98.00 299 TRP A C 1
ATOM 2112 O O . TRP A 1 299 ? -11.702 1.584 8.963 1.00 98.00 299 TRP A O 1
ATOM 2122 N N . ILE A 1 300 ? -10.048 1.337 7.474 1.00 97.12 300 ILE A N 1
ATOM 2123 C CA . ILE A 1 300 ? -10.265 -0.096 7.222 1.00 97.12 300 ILE A CA 1
ATOM 2124 C C . ILE A 1 300 ? -9.940 -0.919 8.474 1.00 97.12 300 ILE A C 1
ATOM 2126 O O . ILE A 1 300 ? -10.704 -1.810 8.851 1.00 97.12 300 ILE A O 1
ATOM 2130 N N . GLY A 1 301 ? -8.830 -0.605 9.150 1.00 97.38 301 GLY A N 1
ATOM 2131 C CA . GLY A 1 301 ? -8.424 -1.295 10.373 1.00 97.38 301 GLY A CA 1
ATOM 2132 C C . GLY A 1 301 ? -9.419 -1.084 11.512 1.00 97.38 301 GLY A C 1
ATOM 2133 O O . GLY A 1 301 ? -9.832 -2.045 12.166 1.00 97.38 301 GLY A O 1
ATOM 2134 N N . GLY A 1 302 ? -9.878 0.158 11.692 1.00 97.12 302 GLY A N 1
ATOM 2135 C CA . GLY A 1 302 ? -10.926 0.488 12.654 1.00 97.12 302 GLY A CA 1
ATOM 2136 C C . GLY A 1 302 ? -12.273 -0.160 12.315 1.00 97.12 302 GLY A C 1
ATOM 2137 O O . GLY A 1 302 ? -12.915 -0.707 13.210 1.00 97.12 302 GLY A O 1
ATOM 2138 N N . ALA A 1 303 ? -12.676 -0.189 11.038 1.00 97.38 303 ALA A N 1
ATOM 2139 C CA . ALA A 1 303 ? -13.926 -0.823 10.605 1.00 97.38 303 ALA A CA 1
ATOM 2140 C C . ALA A 1 303 ? -13.931 -2.327 10.908 1.00 97.38 303 ALA A C 1
ATOM 2142 O O . ALA A 1 303 ? -14.907 -2.846 11.457 1.00 97.38 303 ALA A O 1
ATOM 2143 N N . LEU A 1 304 ? -12.821 -3.021 10.625 1.00 97.62 304 LEU A N 1
ATOM 2144 C CA . LEU A 1 304 ? -12.691 -4.442 10.938 1.00 97.62 304 LEU A CA 1
ATOM 2145 C C . LEU A 1 304 ? -12.754 -4.692 12.449 1.00 97.62 304 LEU A C 1
ATOM 2147 O O . LEU A 1 304 ? -13.426 -5.624 12.891 1.00 97.62 304 LEU A O 1
ATOM 2151 N N . PHE A 1 305 ? -12.084 -3.854 13.243 1.00 97.88 305 PHE A N 1
ATOM 2152 C CA . PHE A 1 305 ? -12.105 -3.957 14.699 1.00 97.88 305 PHE A CA 1
ATOM 2153 C C . PHE A 1 305 ? -13.509 -3.727 15.271 1.00 97.88 305 PHE A C 1
ATOM 2155 O O . PHE A 1 305 ? -13.987 -4.540 16.062 1.00 97.88 305 PHE A O 1
ATOM 2162 N N . VAL A 1 306 ? -14.217 -2.691 14.812 1.00 97.00 306 VAL A N 1
ATOM 2163 C CA . VAL A 1 306 ? -15.609 -2.430 15.209 1.00 97.00 306 VAL A CA 1
ATOM 2164 C C . VAL A 1 306 ? -16.511 -3.606 14.841 1.00 97.00 306 VAL A C 1
ATOM 2166 O O . VAL A 1 306 ? -17.262 -4.087 15.686 1.00 97.00 306 VAL A O 1
ATOM 2169 N N . ALA A 1 307 ? -16.402 -4.125 13.616 1.00 96.56 307 ALA A N 1
ATOM 2170 C CA . ALA A 1 307 ? -17.212 -5.251 13.162 1.00 96.56 307 ALA A CA 1
ATOM 2171 C C . ALA A 1 307 ? -16.952 -6.540 13.961 1.00 96.56 307 ALA A C 1
ATOM 2173 O O . ALA A 1 307 ? -17.874 -7.314 14.213 1.00 96.56 307 ALA A O 1
ATOM 2174 N N . ARG A 1 308 ? -15.698 -6.814 14.333 1.00 95.94 308 ARG A N 1
ATOM 2175 C CA . ARG A 1 308 ? -15.322 -8.081 14.977 1.00 95.94 308 ARG A CA 1
ATOM 2176 C C . ARG A 1 308 ? -15.409 -8.064 16.495 1.00 95.94 308 ARG A C 1
ATOM 2178 O O . ARG A 1 308 ? -15.573 -9.136 17.070 1.00 95.94 308 ARG A O 1
ATOM 2185 N N . ILE A 1 309 ? -15.255 -6.899 17.115 1.00 95.44 309 ILE A N 1
ATOM 2186 C CA . ILE A 1 309 ? -15.063 -6.776 18.562 1.00 95.44 309 ILE A CA 1
ATOM 2187 C C . ILE A 1 309 ? -16.156 -5.930 19.185 1.00 95.44 309 ILE A C 1
ATOM 2189 O O . ILE A 1 309 ? -16.913 -6.444 20.000 1.00 95.44 309 ILE A O 1
ATOM 2193 N N . VAL A 1 310 ? -16.279 -4.670 18.767 1.00 92.94 310 VAL A N 1
ATOM 2194 C CA . VAL A 1 310 ? -17.246 -3.741 19.371 1.00 92.94 310 VAL A CA 1
ATOM 2195 C C . VAL A 1 310 ? -18.679 -4.223 19.139 1.00 92.94 310 VAL A C 1
ATOM 2197 O O . VAL A 1 310 ? -19.491 -4.204 20.051 1.00 92.94 310 VAL A O 1
ATOM 2200 N N . LEU A 1 311 ? -18.983 -4.711 17.935 1.00 92.19 311 LEU A N 1
ATOM 2201 C CA . LEU A 1 311 ? -20.319 -5.167 17.536 1.00 92.19 311 LEU A CA 1
ATOM 2202 C C . LEU A 1 311 ? -20.494 -6.692 17.626 1.00 92.19 311 LEU A C 1
ATOM 2204 O O . LEU A 1 311 ? -21.355 -7.250 16.948 1.00 92.19 311 LEU A O 1
ATOM 2208 N N . ALA A 1 312 ? -19.672 -7.391 18.418 1.00 86.81 312 ALA A N 1
ATOM 2209 C CA . ALA A 1 312 ? -19.732 -8.852 18.535 1.00 86.81 312 ALA A CA 1
ATOM 2210 C C . ALA A 1 312 ? -21.039 -9.367 19.176 1.00 86.81 312 ALA A C 1
ATOM 22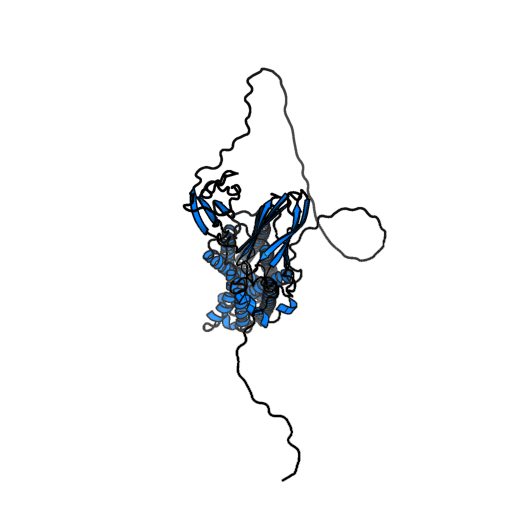12 O O . ALA A 1 312 ? -21.389 -10.533 18.996 1.00 86.81 312 ALA A O 1
ATOM 2213 N N . GLY A 1 313 ? -21.763 -8.507 19.892 1.00 80.12 313 GLY A N 1
ATOM 2214 C CA . GLY A 1 313 ? -23.052 -8.804 20.506 1.00 80.12 313 GLY A CA 1
ATOM 2215 C C . GLY A 1 313 ? -23.737 -7.537 21.016 1.00 80.12 313 GLY A C 1
ATOM 2216 O O . GLY A 1 313 ? -23.313 -6.423 20.708 1.00 80.12 313 GLY A O 1
ATOM 2217 N N . SER A 1 314 ? -24.804 -7.715 21.795 1.00 85.81 314 SER A N 1
ATOM 2218 C CA . SER A 1 314 ? -25.370 -6.630 22.601 1.00 85.81 314 SER A CA 1
ATOM 2219 C C . SER A 1 314 ? -24.386 -6.201 23.689 1.00 85.81 314 SER A C 1
ATOM 2221 O O . SER A 1 314 ? -23.600 -7.025 24.160 1.00 85.81 314 SER A O 1
ATOM 2223 N N . GLY A 1 315 ? -24.474 -4.955 24.142 1.00 85.31 315 GLY A N 1
ATOM 2224 C CA . GLY A 1 315 ? -23.704 -4.519 25.302 1.00 85.31 315 GLY A CA 1
ATOM 2225 C C . GLY A 1 315 ? -23.980 -3.087 25.721 1.00 85.31 315 GLY A C 1
ATOM 2226 O O . GLY A 1 315 ? -24.936 -2.461 25.250 1.00 85.31 315 GLY A O 1
ATOM 2227 N N . ASP A 1 316 ? -23.136 -2.618 26.630 1.00 87.94 316 ASP A N 1
ATOM 2228 C CA . ASP A 1 316 ? -23.384 -1.446 27.456 1.00 87.94 316 ASP A CA 1
ATOM 2229 C C . ASP A 1 316 ? -23.068 -0.127 26.726 1.00 87.94 316 ASP A C 1
ATOM 2231 O O . ASP A 1 316 ? -22.801 -0.064 25.517 1.00 87.94 316 ASP A O 1
ATOM 2235 N N . GLU A 1 317 ? -23.162 0.971 27.472 1.00 89.75 317 GLU A N 1
ATOM 2236 C CA . GLU A 1 317 ? -23.013 2.331 26.964 1.00 89.75 317 GLU A CA 1
ATOM 2237 C C . GLU A 1 317 ? -21.641 2.592 26.330 1.00 89.75 317 GLU A C 1
ATOM 2239 O O . GLU A 1 317 ? -21.547 3.348 25.358 1.00 89.75 317 GLU A O 1
ATOM 2244 N N . ASP A 1 318 ? -20.587 1.941 26.810 1.00 89.25 318 ASP A N 1
ATOM 2245 C CA . ASP A 1 318 ? -19.224 2.063 26.292 1.00 89.25 318 ASP A CA 1
ATOM 2246 C C . ASP A 1 318 ? -19.107 1.586 24.831 1.00 89.25 318 ASP A C 1
ATOM 2248 O O . ASP A 1 318 ? -18.486 2.260 24.006 1.00 89.25 318 ASP A O 1
ATOM 2252 N N . LEU A 1 319 ? -19.796 0.505 24.450 1.00 91.94 319 LEU A N 1
ATOM 2253 C CA . LEU A 1 319 ? -19.813 0.022 23.065 1.00 91.94 319 LEU A CA 1
ATOM 2254 C C . LEU A 1 319 ? -20.536 1.001 22.132 1.00 91.94 319 LEU A C 1
ATOM 2256 O O . LEU A 1 319 ? -20.096 1.247 21.004 1.00 91.94 319 LEU A O 1
ATOM 2260 N N . VAL A 1 320 ? -21.621 1.624 22.606 1.00 91.38 320 VAL A N 1
ATOM 2261 C CA . VAL A 1 320 ? -22.307 2.690 21.857 1.00 91.38 320 VAL A CA 1
ATOM 2262 C C . VAL A 1 320 ? -21.360 3.877 21.643 1.00 91.38 320 VAL A C 1
ATOM 2264 O O . VAL A 1 320 ? -21.320 4.454 20.548 1.00 91.38 320 VAL A O 1
ATOM 2267 N N . HIS A 1 321 ? -20.579 4.243 22.664 1.00 91.94 321 HIS A N 1
ATOM 2268 C CA . HIS A 1 321 ? -19.568 5.298 22.573 1.00 91.94 321 HIS A CA 1
ATOM 2269 C C . HIS A 1 321 ? -18.471 4.950 21.568 1.00 91.94 321 HIS A C 1
ATOM 2271 O O . HIS A 1 321 ? -18.159 5.787 20.716 1.00 91.94 321 HIS A O 1
ATOM 2277 N N . ALA A 1 322 ? -17.983 3.710 21.575 1.00 94.50 322 ALA A N 1
ATOM 2278 C CA . ALA A 1 322 ? -16.994 3.220 20.623 1.00 94.50 322 ALA A CA 1
ATOM 2279 C C . ALA A 1 322 ? -17.482 3.344 19.167 1.00 94.50 322 ALA A C 1
ATOM 2281 O O . ALA A 1 322 ? -16.785 3.908 18.319 1.00 94.50 322 ALA A O 1
ATOM 2282 N N . VAL A 1 323 ? -18.711 2.901 18.869 1.00 94.62 323 VAL A N 1
ATOM 2283 C CA . VAL A 1 323 ? -19.303 2.989 17.516 1.00 94.62 323 VAL A CA 1
ATOM 2284 C C . VAL A 1 323 ? -19.490 4.445 17.080 1.00 94.62 323 VAL A C 1
ATOM 2286 O O . VAL A 1 323 ? -19.153 4.817 15.950 1.00 94.62 323 VAL A O 1
ATOM 2289 N N . ARG A 1 324 ? -20.002 5.305 17.970 1.00 93.19 324 ARG A N 1
ATOM 2290 C CA . ARG A 1 324 ? -20.170 6.742 17.688 1.00 93.19 324 ARG A CA 1
ATOM 2291 C C . ARG A 1 324 ? -18.824 7.430 17.462 1.00 93.19 324 ARG A C 1
ATOM 2293 O O . ARG A 1 324 ? -18.710 8.255 16.554 1.00 93.19 324 ARG A O 1
ATOM 2300 N N . GLY A 1 325 ? -17.820 7.109 18.272 1.00 94.31 325 GLY A N 1
ATOM 2301 C CA . GLY A 1 325 ? -16.478 7.662 18.157 1.00 94.31 325 GLY A CA 1
ATOM 2302 C C . GLY A 1 325 ? -15.791 7.227 16.864 1.00 94.31 325 GLY A C 1
ATOM 2303 O O . GLY A 1 325 ? -15.300 8.085 16.128 1.00 94.31 325 GLY A O 1
ATOM 2304 N N . PHE A 1 326 ? -15.884 5.944 16.495 1.00 95.69 326 PHE A N 1
ATOM 2305 C CA . PHE A 1 326 ? -15.407 5.462 15.196 1.00 95.69 326 PHE A CA 1
ATOM 2306 C C . PHE A 1 326 ? -16.091 6.183 14.028 1.00 95.69 326 PHE A C 1
ATOM 2308 O O . PHE A 1 326 ? -15.439 6.590 13.068 1.00 95.69 326 PHE A O 1
ATOM 2315 N N . SER A 1 327 ? -17.403 6.413 14.110 1.00 93.12 327 SER A N 1
ATOM 2316 C CA . SER A 1 327 ? -18.151 7.133 13.072 1.00 93.12 327 SER A CA 1
ATOM 2317 C C . SER A 1 327 ? -17.693 8.591 12.882 1.00 93.12 327 SER A C 1
ATOM 2319 O O . SER A 1 327 ? -17.802 9.147 11.786 1.00 93.12 327 SER A O 1
ATOM 2321 N N . ARG A 1 328 ? -17.162 9.232 13.933 1.00 93.06 328 ARG A N 1
ATOM 2322 C CA . ARG A 1 328 ? -16.558 10.575 13.846 1.00 93.06 328 ARG A CA 1
ATOM 2323 C C . ARG A 1 328 ? -15.143 10.525 13.275 1.00 93.06 328 ARG A C 1
ATOM 2325 O O . ARG A 1 328 ? -14.795 11.391 12.479 1.00 93.06 328 ARG A O 1
ATOM 2332 N N . LEU A 1 329 ? -14.365 9.515 13.658 1.00 94.81 329 LEU A N 1
ATOM 2333 C CA . LEU A 1 329 ? -12.976 9.328 13.239 1.00 94.81 329 LEU A CA 1
ATOM 2334 C C . LEU A 1 329 ? -12.842 8.864 11.777 1.00 94.81 329 LEU A C 1
ATOM 2336 O O . LEU A 1 329 ? -11.947 9.305 11.061 1.00 94.81 329 LEU A O 1
ATOM 2340 N N . SER A 1 330 ? -13.743 7.996 11.318 1.00 94.81 330 SER A N 1
ATOM 2341 C CA . SER A 1 330 ? -13.698 7.399 9.976 1.00 94.81 330 SER A CA 1
ATOM 2342 C C . SER A 1 330 ? -13.930 8.410 8.854 1.00 94.81 330 SER A C 1
ATOM 2344 O O . SER A 1 330 ? -13.317 8.289 7.805 1.00 94.81 330 SER A O 1
ATOM 2346 N N . MET A 1 331 ? -14.742 9.451 9.055 1.00 92.75 331 MET A N 1
ATOM 2347 C CA . MET A 1 331 ? -15.008 10.458 8.014 1.00 92.75 331 MET A CA 1
ATOM 2348 C C . MET A 1 331 ? -13.772 11.224 7.528 1.00 92.75 331 MET A C 1
ATOM 2350 O O . MET A 1 331 ? -13.541 11.240 6.317 1.00 92.75 331 MET A O 1
ATOM 2354 N N . PRO A 1 332 ? -12.973 11.870 8.403 1.00 96.75 332 PRO A N 1
ATOM 2355 C CA . PRO A 1 332 ? -11.749 12.519 7.953 1.00 96.75 332 PRO A CA 1
ATOM 2356 C C . PRO A 1 332 ? -10.762 11.497 7.376 1.00 96.75 332 PRO A C 1
ATOM 2358 O O . PRO A 1 332 ? -10.117 11.794 6.376 1.00 96.75 332 PRO A O 1
ATOM 2361 N N . ALA A 1 333 ? -10.692 10.280 7.928 1.00 97.69 333 ALA A N 1
ATOM 2362 C CA . ALA A 1 333 ? -9.838 9.217 7.401 1.00 97.69 333 ALA A CA 1
ATOM 2363 C C . ALA A 1 333 ? -10.226 8.805 5.964 1.00 97.69 333 ALA A C 1
ATOM 2365 O O . ALA A 1 333 ? -9.365 8.723 5.088 1.00 97.69 333 ALA A O 1
ATOM 2366 N N . ILE A 1 334 ? -11.520 8.631 5.682 1.00 97.31 334 ILE A N 1
ATOM 2367 C CA . ILE A 1 334 ? -12.047 8.362 4.336 1.00 97.31 334 ILE A CA 1
ATOM 2368 C C . ILE A 1 334 ? -11.705 9.517 3.393 1.00 97.31 334 ILE A C 1
ATOM 2370 O O . ILE A 1 334 ? -11.143 9.290 2.324 1.00 97.31 334 ILE A O 1
ATOM 2374 N N . ALA A 1 335 ? -11.992 10.760 3.795 1.00 97.44 335 ALA A N 1
ATOM 2375 C CA . ALA A 1 335 ? -11.736 11.935 2.966 1.00 97.44 335 ALA A CA 1
ATOM 2376 C C . ALA A 1 335 ? -10.248 12.062 2.601 1.00 97.44 335 ALA A C 1
ATOM 2378 O O . ALA A 1 335 ? -9.910 12.240 1.432 1.00 97.44 335 ALA A O 1
ATOM 2379 N N . VAL A 1 336 ? -9.354 11.899 3.580 1.00 98.38 336 VAL A N 1
ATOM 2380 C CA . VAL A 1 336 ? -7.903 11.920 3.359 1.00 98.38 336 VAL A CA 1
ATOM 2381 C C . VAL A 1 336 ? -7.467 10.774 2.445 1.00 98.38 336 VAL A C 1
ATOM 2383 O O . VAL A 1 336 ? -6.688 11.007 1.522 1.00 98.38 336 VAL A O 1
ATOM 2386 N N . THR A 1 337 ? -7.989 9.560 2.641 1.00 97.44 337 THR A N 1
ATOM 2387 C CA . THR A 1 337 ? -7.687 8.396 1.785 1.00 97.44 337 THR A CA 1
ATOM 2388 C C . THR A 1 337 ? -8.083 8.662 0.331 1.00 97.44 337 THR A C 1
ATOM 2390 O O . THR A 1 337 ? -7.288 8.431 -0.579 1.00 97.44 337 THR A O 1
ATOM 2393 N N . VAL A 1 338 ? -9.277 9.213 0.096 1.00 96.75 338 VAL A N 1
ATOM 2394 C CA . VAL A 1 338 ? -9.769 9.539 -1.251 1.00 96.75 338 VAL A CA 1
ATOM 2395 C C . VAL A 1 338 ? -8.930 10.643 -1.895 1.00 96.75 338 VAL A C 1
ATOM 2397 O O . VAL A 1 338 ? -8.435 10.456 -3.004 1.00 96.75 338 VAL A O 1
ATOM 2400 N N . VAL A 1 339 ? -8.702 11.763 -1.201 1.00 97.25 339 VAL A N 1
ATOM 2401 C CA . VAL A 1 339 ? -7.927 12.898 -1.738 1.00 97.25 339 VAL A CA 1
ATOM 2402 C C . VAL A 1 339 ? -6.496 12.479 -2.071 1.00 97.25 339 VAL A C 1
ATOM 2404 O O . VAL A 1 339 ? -6.004 12.755 -3.162 1.00 97.25 339 VAL A O 1
ATOM 2407 N N . THR A 1 340 ? -5.831 11.764 -1.162 1.00 96.44 340 THR A N 1
ATOM 2408 C CA . THR A 1 340 ? -4.472 11.260 -1.410 1.00 96.44 340 THR A CA 1
ATOM 2409 C C . THR A 1 340 ? -4.425 10.225 -2.532 1.00 96.44 340 THR A C 1
ATOM 2411 O O . THR A 1 340 ? -3.452 10.198 -3.284 1.00 96.44 340 THR A O 1
ATOM 2414 N N . GLY A 1 341 ? -5.473 9.407 -2.682 1.00 92.69 341 GLY A N 1
ATOM 2415 C CA . GLY A 1 341 ? -5.621 8.468 -3.793 1.00 92.69 341 GLY A CA 1
ATOM 2416 C C . GLY A 1 341 ? -5.751 9.173 -5.143 1.00 92.69 341 GLY A C 1
ATOM 2417 O O . GLY A 1 341 ? -5.059 8.798 -6.083 1.00 92.69 341 GLY A O 1
ATOM 2418 N N . ILE A 1 342 ? -6.559 10.236 -5.223 1.00 92.00 342 ILE A N 1
ATOM 2419 C CA . ILE A 1 342 ? -6.717 11.056 -6.437 1.00 92.00 342 ILE A CA 1
ATOM 2420 C C . ILE A 1 342 ? -5.393 11.725 -6.820 1.00 92.00 342 ILE A C 1
ATOM 2422 O O . ILE A 1 342 ? -5.008 11.712 -7.985 1.00 92.00 342 ILE A O 1
ATOM 2426 N N . VAL A 1 343 ? -4.659 12.273 -5.847 1.00 90.50 343 VAL A N 1
ATOM 2427 C CA . VAL A 1 343 ? -3.350 12.888 -6.118 1.00 90.50 343 VAL A CA 1
ATOM 2428 C C . VAL A 1 343 ? -2.347 11.857 -6.639 1.00 90.50 343 VAL A C 1
ATOM 2430 O O . VAL A 1 343 ? -1.609 12.152 -7.576 1.00 90.50 343 VAL A O 1
ATOM 2433 N N . GLN A 1 344 ? -2.334 10.641 -6.085 1.00 86.38 344 GLN A N 1
ATOM 2434 C CA . GLN A 1 344 ? -1.474 9.571 -6.598 1.00 86.38 344 GLN A CA 1
ATOM 2435 C C . GLN A 1 344 ? -1.900 9.079 -7.985 1.00 86.38 344 GLN A C 1
ATOM 2437 O O . GLN A 1 344 ? -1.023 8.840 -8.803 1.00 86.38 344 GLN A O 1
ATOM 2442 N N . LEU A 1 345 ? -3.202 8.989 -8.268 1.00 85.38 345 LEU A N 1
ATOM 2443 C CA . LEU A 1 345 ? -3.734 8.681 -9.601 1.00 85.38 345 LEU A CA 1
ATOM 2444 C C . LEU A 1 345 ? -3.221 9.686 -10.643 1.00 85.38 345 LEU A C 1
ATOM 2446 O O . LEU A 1 345 ? -2.661 9.292 -11.658 1.00 85.38 345 LEU A O 1
ATOM 2450 N N . VAL A 1 346 ? -3.361 10.988 -10.379 1.00 81.94 346 VAL A N 1
ATOM 2451 C CA . VAL A 1 346 ? -2.893 12.026 -11.314 1.00 81.94 346 VAL A CA 1
ATOM 2452 C C . VAL A 1 346 ? -1.378 11.949 -11.500 1.00 81.94 346 VAL A C 1
ATOM 2454 O O . VAL A 1 346 ? -0.891 12.033 -12.624 1.00 81.94 346 VAL A O 1
ATOM 2457 N N . ARG A 1 347 ? -0.632 11.749 -10.408 1.00 81.19 347 ARG A N 1
ATOM 2458 C CA . ARG A 1 347 ? 0.830 11.652 -10.448 1.00 81.19 347 ARG A CA 1
ATOM 2459 C C . ARG A 1 347 ? 1.320 10.435 -11.241 1.00 81.19 347 ARG A C 1
ATOM 2461 O O . ARG A 1 347 ? 2.272 10.585 -11.992 1.00 81.19 347 ARG A O 1
ATOM 2468 N N . LEU A 1 348 ? 0.719 9.260 -11.045 1.00 69.94 348 LEU A N 1
ATOM 2469 C CA . LEU A 1 348 ? 1.213 7.983 -11.584 1.00 69.94 348 LEU A CA 1
ATOM 2470 C C . LEU A 1 348 ? 0.661 7.639 -12.972 1.00 69.94 348 LEU A C 1
ATOM 2472 O O . LEU A 1 348 ? 1.365 7.011 -13.753 1.00 69.94 348 LEU A O 1
ATOM 2476 N N . ASP A 1 349 ? -0.572 8.037 -13.281 1.00 67.69 349 ASP A N 1
ATOM 2477 C CA . ASP A 1 349 ? -1.254 7.625 -14.513 1.00 67.69 349 ASP A CA 1
ATOM 2478 C C . ASP A 1 349 ? -1.522 8.779 -15.479 1.00 67.69 349 ASP A C 1
ATOM 2480 O O . ASP A 1 349 ? -1.866 8.539 -16.631 1.00 67.69 349 ASP A O 1
ATOM 2484 N N . GLY A 1 350 ? -1.463 10.037 -15.028 1.00 66.69 350 GLY A N 1
ATOM 2485 C CA . GLY A 1 350 ? -1.726 11.201 -15.886 1.00 66.69 350 GLY A CA 1
ATOM 2486 C C . GLY A 1 350 ? -3.143 11.259 -16.478 1.00 66.69 350 GLY A C 1
ATOM 2487 O O . GLY A 1 350 ? -3.426 12.135 -17.287 1.00 66.69 350 GLY A O 1
ATOM 2488 N N . GLY A 1 351 ? -4.039 10.353 -16.071 1.00 60.28 351 GLY A N 1
ATOM 2489 C CA . GLY A 1 351 ? -5.382 10.187 -16.633 1.00 60.28 351 GLY A CA 1
ATOM 2490 C C . GLY A 1 351 ? -5.535 9.022 -17.618 1.00 60.28 351 GLY A C 1
ATOM 2491 O O . GLY A 1 351 ? -6.656 8.777 -18.065 1.00 60.28 351 GLY A O 1
ATOM 2492 N N . ASP A 1 352 ? -4.473 8.266 -17.914 1.00 66.31 352 ASP A N 1
ATOM 2493 C CA . ASP A 1 352 ? -4.520 7.113 -18.820 1.00 66.31 352 ASP A CA 1
ATOM 2494 C C . ASP A 1 352 ? -5.072 5.838 -18.149 1.00 66.31 352 ASP A C 1
ATOM 2496 O O . ASP A 1 352 ? -4.387 4.847 -17.881 1.00 66.31 352 ASP A O 1
ATOM 2500 N N . LEU A 1 353 ? -6.368 5.888 -17.851 1.00 69.94 353 LEU A N 1
ATOM 2501 C CA . LEU A 1 353 ? -7.072 4.850 -17.104 1.00 69.94 353 LEU A CA 1
ATOM 2502 C C . LEU A 1 353 ? -7.533 3.666 -17.961 1.00 69.94 353 LEU A C 1
ATOM 2504 O O . LEU A 1 353 ? -7.767 2.583 -17.429 1.00 69.94 353 LEU A O 1
ATOM 2508 N N . PHE A 1 354 ? -7.700 3.861 -19.269 1.00 69.38 354 PHE A N 1
ATOM 2509 C CA . PHE A 1 354 ? -8.343 2.871 -20.138 1.00 69.38 354 PHE A CA 1
ATOM 2510 C C . PHE A 1 354 ? -7.373 2.148 -21.068 1.00 69.38 354 PHE A C 1
ATOM 2512 O O . PHE A 1 354 ? -7.692 1.038 -21.494 1.00 69.38 354 PHE A O 1
ATOM 2519 N N . THR A 1 355 ? -6.209 2.731 -21.372 1.00 54.09 355 THR A N 1
ATOM 2520 C CA . THR A 1 355 ? -5.281 2.133 -22.341 1.00 54.09 355 THR A CA 1
ATOM 2521 C C . THR A 1 355 ? -4.182 1.320 -21.650 1.00 54.09 355 THR A C 1
ATOM 2523 O O . THR A 1 355 ? -3.865 0.208 -22.080 1.00 54.09 355 THR A O 1
ATOM 2526 N N . SER A 1 356 ? -3.702 1.769 -20.486 1.00 60.69 356 SER A N 1
ATOM 2527 C CA . SER A 1 356 ? -2.698 1.040 -19.705 1.00 60.69 356 SER A CA 1
ATOM 2528 C C . SER A 1 356 ? -3.271 -0.150 -18.906 1.00 60.69 356 SER A C 1
ATOM 2530 O O . SER A 1 356 ? -4.443 -0.194 -18.513 1.00 60.69 356 SER A O 1
ATOM 2532 N N . GLY A 1 357 ? -2.442 -1.174 -18.654 1.00 62.19 357 GLY A N 1
ATOM 2533 C CA . GLY A 1 357 ? -2.796 -2.290 -17.759 1.00 62.19 357 GLY A CA 1
ATOM 2534 C C . GLY A 1 357 ? -2.957 -1.836 -16.302 1.00 62.19 357 GLY A C 1
ATOM 2535 O O . GLY A 1 357 ? -3.914 -2.216 -15.626 1.00 62.19 357 GLY A O 1
ATOM 2536 N N . HIS A 1 358 ? -2.072 -0.940 -15.858 1.00 70.69 358 HIS A N 1
ATOM 2537 C CA . HIS A 1 358 ? -2.121 -0.308 -14.541 1.00 70.69 358 HIS A CA 1
ATOM 2538 C C . HIS A 1 358 ? -3.412 0.505 -14.333 1.00 70.69 358 HIS A C 1
ATOM 2540 O O . HIS A 1 358 ? -4.112 0.304 -13.334 1.00 70.69 358 HIS A O 1
ATOM 2546 N N . GLY A 1 359 ? -3.789 1.335 -15.311 1.00 74.12 359 GLY A N 1
ATOM 2547 C CA . GLY A 1 359 ? -5.002 2.151 -15.292 1.00 74.12 359 GLY A CA 1
ATOM 2548 C C . GLY A 1 359 ? -6.284 1.324 -15.166 1.00 74.12 359 GLY A C 1
ATOM 2549 O O . GLY A 1 359 ? -7.146 1.640 -14.344 1.00 74.12 359 GLY A O 1
ATOM 2550 N N . ARG A 1 360 ? -6.389 0.197 -15.884 1.00 79.75 360 ARG A N 1
ATOM 2551 C CA . ARG A 1 360 ? -7.558 -0.702 -15.810 1.00 79.75 360 ARG A CA 1
ATOM 2552 C C . ARG A 1 360 ? -7.733 -1.335 -14.427 1.00 79.75 360 ARG A C 1
ATOM 2554 O O . ARG A 1 360 ? -8.851 -1.390 -13.907 1.00 79.75 360 ARG A O 1
ATOM 2561 N N . VAL A 1 361 ? -6.642 -1.764 -13.789 1.00 81.38 361 VAL A N 1
ATOM 2562 C CA . VAL A 1 361 ? -6.686 -2.279 -12.407 1.00 81.38 361 VAL A CA 1
ATOM 2563 C C . VAL A 1 361 ? -7.045 -1.160 -11.424 1.00 81.38 361 VAL A C 1
ATOM 2565 O O . VAL A 1 361 ? -7.838 -1.372 -10.501 1.00 81.38 361 VAL A O 1
ATOM 2568 N N . LEU A 1 362 ? -6.524 0.051 -11.639 1.00 87.38 362 LEU A N 1
ATOM 2569 C CA . LEU A 1 362 ? -6.850 1.224 -10.831 1.00 87.38 362 LEU A CA 1
ATOM 2570 C C . LEU A 1 362 ? -8.324 1.630 -10.950 1.00 87.38 362 LEU A C 1
ATOM 2572 O O . LEU A 1 362 ? -8.934 1.984 -9.939 1.00 87.38 362 LEU A O 1
ATOM 2576 N N . LEU A 1 363 ? -8.929 1.523 -12.135 1.00 90.06 363 LEU A N 1
ATOM 2577 C CA . LEU A 1 363 ? -10.372 1.704 -12.324 1.00 90.06 363 LEU A CA 1
ATOM 2578 C C . LEU A 1 363 ? -11.167 0.706 -11.478 1.00 90.06 363 LEU A C 1
ATOM 2580 O O . LEU A 1 363 ? -12.038 1.112 -10.707 1.00 90.06 363 LEU A O 1
ATOM 2584 N N . GLY A 1 364 ? -10.821 -0.583 -11.553 1.00 91.69 364 GLY A N 1
ATOM 2585 C CA . GLY A 1 364 ? -11.446 -1.624 -10.733 1.00 91.69 364 GLY A CA 1
ATOM 2586 C C . GLY A 1 364 ? -11.324 -1.337 -9.233 1.00 91.69 364 GLY A C 1
ATOM 2587 O O . GLY A 1 364 ? -12.315 -1.368 -8.501 1.00 91.69 364 GLY A O 1
ATOM 2588 N N . LYS A 1 365 ? -10.127 -0.955 -8.771 1.00 94.31 365 LYS A N 1
ATOM 2589 C CA . LYS A 1 365 ? -9.893 -0.543 -7.378 1.00 94.31 365 LYS A CA 1
ATOM 2590 C C . LYS A 1 365 ? -10.731 0.677 -6.996 1.00 94.31 365 LYS A C 1
ATOM 2592 O O . LYS A 1 365 ? -11.283 0.713 -5.899 1.00 94.31 365 LYS A O 1
ATOM 2597 N N . SER A 1 366 ? -10.844 1.660 -7.883 1.00 94.25 366 SER A N 1
ATOM 2598 C CA . SER A 1 366 ? -11.614 2.883 -7.639 1.00 94.25 366 SER A CA 1
ATOM 2599 C C . SER A 1 366 ? -13.106 2.591 -7.489 1.00 94.25 366 SER A C 1
ATOM 2601 O O . SER A 1 366 ? -13.743 3.158 -6.604 1.00 94.25 366 SER A O 1
ATOM 2603 N N . LEU A 1 367 ? -13.653 1.651 -8.268 1.00 96.06 367 LEU A N 1
ATOM 2604 C CA . LEU A 1 367 ? -15.034 1.177 -8.118 1.00 96.06 367 LEU A CA 1
ATOM 2605 C C . LEU A 1 367 ? -15.258 0.475 -6.772 1.00 96.06 367 LEU A C 1
ATOM 2607 O O . LEU A 1 367 ? -16.229 0.774 -6.075 1.00 96.06 367 LEU A O 1
ATOM 2611 N N . VAL A 1 368 ? -14.337 -0.409 -6.370 1.00 96.88 368 VAL A N 1
ATOM 2612 C CA . VAL A 1 368 ? -14.383 -1.081 -5.058 1.00 96.88 368 VAL A CA 1
ATOM 2613 C C . VAL A 1 368 ? -14.342 -0.062 -3.917 1.00 96.88 368 VAL A C 1
ATOM 2615 O O . VAL A 1 368 ? -15.142 -0.146 -2.985 1.00 96.88 368 VAL A O 1
ATOM 2618 N N . VAL A 1 369 ? -13.454 0.934 -4.000 1.00 96.62 369 VAL A N 1
ATOM 2619 C CA . VAL A 1 369 ? -13.347 2.005 -2.998 1.00 96.62 369 VAL A CA 1
ATOM 2620 C C . VAL A 1 369 ? -14.605 2.874 -2.980 1.00 96.62 369 VAL A C 1
ATOM 2622 O O . VAL A 1 369 ? -15.088 3.197 -1.901 1.00 96.62 369 VAL A O 1
ATOM 2625 N N . ALA A 1 370 ? -15.178 3.221 -4.134 1.00 97.19 370 ALA A N 1
ATOM 2626 C CA . ALA A 1 370 ? -16.420 3.990 -4.196 1.00 97.19 370 ALA A CA 1
ATOM 2627 C C . ALA A 1 370 ? -17.586 3.250 -3.516 1.00 97.19 370 ALA A C 1
ATOM 2629 O O . ALA A 1 370 ? -18.338 3.858 -2.751 1.00 97.19 370 ALA A O 1
ATOM 2630 N N . LEU A 1 371 ? -17.696 1.933 -3.730 1.00 97.25 371 LEU A N 1
ATOM 2631 C CA . LEU A 1 371 ? -18.677 1.092 -3.043 1.00 97.25 371 LEU A CA 1
ATOM 2632 C C . LEU A 1 371 ? -18.425 1.041 -1.527 1.00 97.25 371 LEU A C 1
ATOM 2634 O O . LEU A 1 371 ? -19.373 1.177 -0.753 1.00 97.25 371 LEU A O 1
ATOM 2638 N N . ALA A 1 372 ? -17.168 0.898 -1.098 1.00 96.75 372 ALA A N 1
ATOM 2639 C CA . ALA A 1 372 ? -16.794 0.927 0.318 1.00 96.75 372 ALA A CA 1
ATOM 2640 C C . ALA A 1 372 ? -17.193 2.263 0.971 1.00 96.75 372 ALA A C 1
ATOM 2642 O O . ALA A 1 372 ? -17.930 2.289 1.953 1.00 96.75 372 ALA A O 1
ATOM 2643 N N . VAL A 1 373 ? 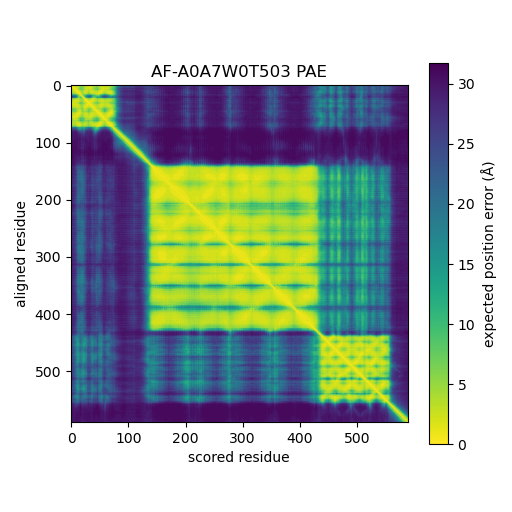-16.837 3.394 0.348 1.00 96.50 373 VAL A N 1
ATOM 2644 C CA . VAL A 1 373 ? -17.229 4.736 0.813 1.00 96.50 373 VAL A CA 1
ATOM 2645 C C . VAL A 1 373 ? -18.750 4.872 0.914 1.00 96.50 373 VAL A C 1
ATOM 2647 O O . VAL A 1 373 ? -19.249 5.402 1.908 1.00 96.50 373 VAL A O 1
ATOM 2650 N N . PHE A 1 374 ? -19.503 4.375 -0.072 1.00 96.19 374 PHE A N 1
ATOM 2651 C CA . PHE A 1 374 ? -20.965 4.386 -0.025 1.00 96.19 374 PHE A CA 1
ATOM 2652 C C . PHE A 1 374 ? -21.506 3.612 1.189 1.00 96.19 374 PHE A C 1
ATOM 2654 O O . PHE A 1 374 ? -22.331 4.144 1.938 1.00 96.19 374 PHE A O 1
ATOM 2661 N N . ILE A 1 375 ? -21.008 2.393 1.429 1.00 94.06 375 ILE A N 1
ATOM 2662 C CA . ILE A 1 375 ? -21.400 1.568 2.583 1.00 94.06 375 ILE A CA 1
ATOM 2663 C C . ILE A 1 375 ? -21.019 2.256 3.899 1.00 94.06 375 ILE A C 1
ATOM 2665 O O . ILE A 1 375 ? -21.850 2.324 4.806 1.00 94.06 375 ILE A O 1
ATOM 2669 N N . ALA A 1 376 ? -19.813 2.816 4.002 1.00 92.00 376 ALA A N 1
ATOM 2670 C CA . ALA A 1 376 ? -19.342 3.523 5.190 1.00 92.00 376 ALA A CA 1
ATOM 2671 C C . ALA A 1 376 ? -20.220 4.744 5.522 1.00 92.00 376 ALA A C 1
ATOM 2673 O O . ALA A 1 376 ? -20.611 4.951 6.677 1.00 92.00 376 ALA A O 1
ATOM 2674 N N . VAL A 1 377 ? -20.597 5.533 4.509 1.00 93.06 377 VAL A N 1
ATOM 2675 C CA . VAL A 1 377 ? -21.497 6.685 4.671 1.00 93.06 377 VAL A CA 1
ATOM 2676 C C . VAL A 1 377 ? -22.903 6.235 5.079 1.00 93.06 377 VAL A C 1
ATOM 2678 O O . VAL A 1 377 ? -23.484 6.823 5.996 1.00 93.06 377 VAL A O 1
ATOM 2681 N N . ALA A 1 378 ? -23.441 5.177 4.468 1.00 92.19 378 ALA A N 1
ATOM 2682 C CA . ALA A 1 378 ? -24.748 4.625 4.827 1.00 92.19 378 ALA A CA 1
ATOM 2683 C C . ALA A 1 378 ? -24.766 4.067 6.263 1.00 92.19 378 ALA A C 1
ATOM 2685 O O . ALA A 1 378 ? -25.679 4.362 7.040 1.00 92.19 378 ALA A O 1
ATOM 2686 N N . ALA A 1 379 ? -23.727 3.325 6.658 1.00 90.19 379 ALA A N 1
ATOM 2687 C CA . ALA A 1 379 ? -23.556 2.822 8.019 1.00 90.19 379 ALA A CA 1
ATOM 2688 C C . ALA A 1 379 ? -23.508 3.975 9.031 1.00 90.19 379 ALA A C 1
ATOM 2690 O O . ALA A 1 379 ? -24.171 3.930 10.067 1.00 90.19 379 ALA A O 1
ATOM 2691 N N . ARG A 1 380 ? -22.806 5.065 8.704 1.00 88.75 380 ARG A N 1
ATOM 2692 C CA . ARG A 1 380 ? -22.776 6.278 9.529 1.00 88.75 380 ARG A CA 1
ATOM 2693 C C . ARG A 1 380 ? -24.145 6.934 9.670 1.00 88.75 380 ARG A C 1
ATOM 2695 O O . ARG A 1 380 ? -24.511 7.323 10.778 1.00 88.75 380 ARG A O 1
ATOM 2702 N N . GLN A 1 381 ? -24.911 7.058 8.589 1.00 90.50 381 GLN A N 1
ATOM 2703 C CA . GLN A 1 381 ? -26.275 7.590 8.667 1.00 90.50 381 GLN A CA 1
ATOM 2704 C C . GLN A 1 381 ? -27.155 6.726 9.582 1.00 90.50 381 GLN A C 1
ATOM 2706 O O . GLN A 1 381 ? -27.914 7.264 10.393 1.00 90.50 381 GLN A O 1
ATOM 2711 N N . ALA A 1 382 ? -27.004 5.399 9.531 1.00 87.44 382 ALA A N 1
ATOM 2712 C CA . ALA A 1 382 ? -27.688 4.486 10.443 1.00 87.44 382 ALA A CA 1
ATOM 2713 C C . ALA A 1 382 ? -27.260 4.689 11.910 1.00 87.44 382 ALA A C 1
ATOM 2715 O O . ALA A 1 382 ? -28.120 4.760 12.785 1.00 87.44 382 ALA A O 1
ATOM 2716 N N . VAL A 1 383 ? -25.961 4.862 12.186 1.00 88.50 383 VAL A N 1
ATOM 2717 C CA . VAL A 1 383 ? -25.448 5.167 13.538 1.00 88.50 383 VAL A CA 1
ATOM 2718 C C . VAL A 1 383 ? -26.027 6.484 14.062 1.00 88.50 383 VAL A C 1
ATOM 2720 O O . VAL A 1 383 ? -26.528 6.533 15.181 1.00 88.50 383 VAL A O 1
ATOM 2723 N N . VAL A 1 384 ? -26.013 7.552 13.261 1.00 88.06 384 VAL A N 1
ATOM 2724 C CA . VAL A 1 384 ? -26.527 8.866 13.685 1.00 88.06 384 VAL A CA 1
ATOM 2725 C C . VAL A 1 384 ? -28.033 8.828 13.934 1.00 88.06 384 VAL A C 1
ATOM 2727 O O . VAL A 1 384 ? -28.506 9.434 14.887 1.00 88.06 384 VAL A O 1
ATOM 2730 N N . THR A 1 385 ? -28.801 8.121 13.110 1.00 87.12 385 THR A N 1
ATOM 2731 C CA . THR A 1 385 ? -30.266 8.086 13.248 1.00 87.12 385 THR A CA 1
ATOM 2732 C C . THR A 1 385 ? -30.731 7.172 14.378 1.00 87.12 385 THR A C 1
ATOM 2734 O O . THR A 1 385 ? -31.608 7.560 15.147 1.00 87.12 385 THR A O 1
ATOM 2737 N N . ARG A 1 386 ? -30.141 5.979 14.512 1.00 83.44 386 ARG A N 1
ATOM 2738 C CA . ARG A 1 386 ? -30.591 4.956 15.473 1.00 83.44 386 ARG A CA 1
ATOM 2739 C C . ARG A 1 386 ? -29.899 5.060 16.818 1.00 83.44 386 ARG A C 1
ATOM 2741 O O . ARG A 1 386 ? -30.537 4.971 17.860 1.00 83.44 386 ARG A O 1
ATOM 2748 N N . LEU A 1 387 ? -28.595 5.319 16.800 1.00 84.31 387 LEU A N 1
ATOM 2749 C CA . LEU A 1 387 ? -27.788 5.379 18.007 1.00 84.31 387 LEU A CA 1
ATOM 2750 C C . LEU A 1 387 ? -27.616 6.807 18.520 1.00 84.31 387 LEU A C 1
ATOM 2752 O O . LEU A 1 387 ? -26.784 6.990 19.386 1.00 84.31 387 LEU A O 1
ATOM 2756 N N . ALA A 1 388 ? -28.354 7.834 18.080 1.00 79.38 388 ALA A N 1
ATOM 2757 C CA . ALA A 1 388 ? -28.195 9.187 18.650 1.00 79.38 388 ALA A CA 1
ATOM 2758 C C . ALA A 1 388 ? -28.580 9.280 20.137 1.00 79.38 388 ALA A C 1
ATOM 2760 O O . ALA A 1 388 ? -27.981 10.058 20.875 1.00 79.38 388 ALA A O 1
ATOM 2761 N N . ARG A 1 389 ? -29.583 8.507 20.573 1.00 80.81 389 ARG A N 1
ATOM 2762 C CA . ARG A 1 389 ? -30.108 8.530 21.955 1.00 80.81 389 ARG A CA 1
ATOM 2763 C C . ARG A 1 389 ? -30.038 7.181 22.671 1.00 80.81 389 ARG A C 1
ATOM 2765 O O . ARG A 1 389 ? -30.424 7.103 23.832 1.00 80.81 389 ARG A O 1
ATOM 2772 N N . ALA A 1 390 ? -29.561 6.139 21.989 1.00 82.75 390 ALA A N 1
ATOM 2773 C CA . ALA A 1 390 ? -29.380 4.818 22.579 1.00 82.75 390 ALA A CA 1
ATOM 2774 C C . ALA A 1 390 ? -28.326 4.864 23.697 1.00 82.75 390 ALA A C 1
ATOM 2776 O O . ALA A 1 390 ? -27.300 5.532 23.547 1.00 82.75 390 ALA A O 1
ATOM 2777 N N . ARG A 1 391 ? -28.589 4.181 24.811 1.00 81.88 391 ARG A N 1
ATOM 2778 C CA . ARG A 1 391 ? -27.618 3.996 25.904 1.00 81.88 391 ARG A CA 1
ATOM 2779 C C . ARG A 1 391 ? -27.046 2.586 25.943 1.00 81.88 391 ARG A C 1
ATOM 2781 O O . ARG A 1 391 ? -26.035 2.379 26.577 1.00 81.88 391 ARG A O 1
ATOM 2788 N N . GLU A 1 392 ? -27.663 1.656 25.230 1.00 85.44 392 GLU A N 1
ATOM 2789 C CA . GLU A 1 392 ? -27.247 0.261 25.136 1.00 85.44 392 GLU A CA 1
ATOM 2790 C C . GLU A 1 392 ? -27.364 -0.175 23.673 1.00 85.44 392 GLU A C 1
ATOM 2792 O O . GLU A 1 392 ? -28.148 0.399 22.902 1.00 85.44 392 GLU A O 1
ATOM 2797 N N . MET A 1 393 ? -26.573 -1.169 23.276 1.00 86.81 393 MET A N 1
ATOM 2798 C CA . MET A 1 393 ? -26.659 -1.769 21.948 1.00 86.81 393 MET A CA 1
ATOM 2799 C C . MET A 1 393 ? -27.593 -2.973 21.950 1.00 86.81 393 MET A C 1
ATOM 2801 O O . MET A 1 393 ? -27.268 -4.030 22.490 1.00 86.81 393 MET A O 1
ATOM 2805 N N . GLU A 1 394 ? -28.722 -2.841 21.258 1.00 88.19 394 GLU A N 1
ATOM 2806 C CA . GLU A 1 394 ? -29.601 -3.970 20.971 1.00 88.19 394 GLU A CA 1
ATOM 2807 C C . GLU A 1 394 ? -28.950 -4.922 19.953 1.00 88.19 394 GLU A C 1
ATOM 2809 O O . GLU A 1 394 ? -28.352 -4.487 18.963 1.00 88.19 394 GLU A O 1
ATOM 2814 N N . ALA A 1 395 ? -29.106 -6.234 20.159 1.00 87.88 395 ALA A N 1
ATOM 2815 C CA . ALA A 1 395 ? -28.485 -7.265 19.325 1.00 87.88 395 ALA A CA 1
ATOM 2816 C C . ALA A 1 395 ? -28.818 -7.118 17.826 1.00 87.88 395 ALA A C 1
ATOM 2818 O O . ALA A 1 395 ? -27.951 -7.302 16.974 1.00 87.88 395 ALA A O 1
ATOM 2819 N N . GLN A 1 396 ? -30.054 -6.733 17.491 1.00 88.19 396 GLN A N 1
ATOM 2820 C CA . GLN A 1 396 ? -30.488 -6.572 16.101 1.00 88.19 396 GLN A CA 1
ATOM 2821 C C . GLN A 1 396 ? -29.800 -5.394 15.393 1.00 88.19 396 GLN A C 1
ATOM 2823 O O . GLN A 1 396 ? -29.442 -5.502 14.215 1.00 88.19 396 GLN A O 1
ATOM 2828 N N . ASP A 1 397 ? -29.618 -4.267 16.082 1.00 87.06 397 ASP A N 1
ATOM 2829 C CA . ASP A 1 397 ? -28.904 -3.116 15.527 1.00 87.06 397 ASP A CA 1
ATOM 2830 C C . ASP A 1 397 ? -27.396 -3.378 15.465 1.00 87.06 397 ASP A C 1
ATOM 2832 O O . ASP A 1 397 ? -26.771 -3.055 14.447 1.00 87.06 397 ASP A O 1
ATOM 2836 N N . ALA A 1 398 ? -26.836 -4.046 16.480 1.00 89.31 398 ALA A N 1
ATOM 2837 C CA . ALA A 1 398 ? -25.445 -4.485 16.481 1.00 89.31 398 ALA A CA 1
ATOM 2838 C C . ALA A 1 398 ? -25.144 -5.397 15.282 1.00 89.31 398 ALA A C 1
ATOM 2840 O O . ALA A 1 398 ? -24.192 -5.146 14.546 1.00 89.31 398 ALA A O 1
ATOM 2841 N N . ASP A 1 399 ? -26.000 -6.381 14.997 1.00 91.62 399 ASP A N 1
ATOM 2842 C CA . ASP A 1 399 ? -25.823 -7.299 13.868 1.00 91.62 399 ASP A CA 1
ATOM 2843 C C . ASP A 1 399 ? -25.898 -6.612 12.500 1.00 91.62 399 ASP A C 1
ATOM 2845 O O . ASP A 1 399 ? -25.134 -6.941 11.586 1.00 91.62 399 ASP A O 1
ATOM 2849 N N . ARG A 1 400 ? -26.810 -5.649 12.332 1.00 90.75 400 ARG A N 1
ATOM 2850 C CA . ARG A 1 400 ? -26.935 -4.887 11.080 1.00 90.75 400 ARG A CA 1
ATOM 2851 C C . ARG A 1 400 ? -25.699 -4.032 10.829 1.00 90.75 400 ARG A C 1
ATOM 2853 O O . ARG A 1 400 ? -25.151 -4.060 9.727 1.00 90.75 400 ARG A O 1
ATOM 2860 N N . LEU A 1 401 ? -25.248 -3.306 11.851 1.00 92.12 401 LEU A N 1
ATOM 2861 C CA . LEU A 1 401 ? -24.042 -2.484 11.771 1.00 92.12 401 LEU A CA 1
ATOM 2862 C C . LEU A 1 401 ? -22.795 -3.353 11.587 1.00 92.12 401 LEU A C 1
ATOM 2864 O O . LEU A 1 401 ? -21.951 -3.030 10.754 1.00 92.12 401 LEU A O 1
ATOM 2868 N N . ARG A 1 402 ? -22.715 -4.496 12.277 1.00 94.56 402 ARG A N 1
ATOM 2869 C CA . ARG A 1 402 ? -21.618 -5.461 12.151 1.00 94.56 402 ARG A CA 1
ATOM 2870 C C . ARG A 1 402 ? -21.447 -5.910 10.714 1.00 94.56 402 ARG A C 1
ATOM 2872 O O . ARG A 1 402 ? -20.329 -5.901 10.211 1.00 94.56 402 ARG A O 1
ATOM 2879 N N . ARG A 1 403 ? -22.541 -6.290 10.046 1.00 94.00 403 ARG A N 1
ATOM 2880 C CA . ARG A 1 403 ? -22.504 -6.690 8.633 1.00 94.00 403 ARG A CA 1
ATOM 2881 C C . ARG A 1 403 ? -22.015 -5.543 7.754 1.00 94.00 403 ARG A C 1
ATOM 2883 O O . ARG A 1 403 ? -21.131 -5.771 6.941 1.00 94.00 403 ARG A O 1
ATOM 2890 N N . ALA A 1 404 ? -22.528 -4.327 7.943 1.00 94.25 404 ALA A N 1
ATOM 2891 C CA . ALA A 1 404 ? -22.113 -3.171 7.150 1.00 94.25 404 ALA A CA 1
ATOM 2892 C C . ALA A 1 404 ? -20.610 -2.867 7.296 1.00 94.25 404 ALA A C 1
ATOM 2894 O O . ALA A 1 404 ? -19.909 -2.786 6.291 1.00 94.25 404 ALA A O 1
ATOM 2895 N N . PHE A 1 405 ? -20.092 -2.785 8.527 1.00 94.94 405 PHE A N 1
ATOM 2896 C CA . PHE A 1 405 ? -18.662 -2.557 8.769 1.00 94.94 405 PHE A CA 1
ATOM 2897 C C . PHE A 1 405 ? -17.789 -3.744 8.337 1.00 94.94 405 PHE A C 1
ATOM 2899 O O . PHE A 1 405 ? -16.670 -3.539 7.874 1.00 94.94 405 PHE A O 1
ATOM 2906 N N . ALA A 1 406 ? -18.287 -4.982 8.438 1.00 95.44 406 ALA A N 1
ATOM 2907 C CA . ALA A 1 406 ? -17.583 -6.153 7.919 1.00 95.44 406 ALA A CA 1
ATOM 2908 C C . ALA A 1 406 ? -17.470 -6.111 6.389 1.00 95.44 406 ALA A C 1
ATOM 2910 O O . ALA A 1 406 ? -16.396 -6.379 5.860 1.00 95.44 406 ALA A O 1
ATOM 2911 N N . PHE A 1 407 ? -18.545 -5.748 5.682 1.00 95.94 407 PHE A N 1
ATOM 2912 C CA . PHE A 1 407 ? -18.516 -5.560 4.229 1.00 95.94 407 PHE A CA 1
ATOM 2913 C C . PHE A 1 407 ? -17.572 -4.425 3.822 1.00 95.94 407 PHE A C 1
ATOM 2915 O O . PHE A 1 407 ? -16.774 -4.615 2.909 1.00 95.94 407 PHE A O 1
ATOM 2922 N N . ASP A 1 408 ? -17.607 -3.291 4.525 1.00 95.50 408 ASP A N 1
ATOM 2923 C CA . ASP A 1 408 ? -16.689 -2.169 4.290 1.00 95.50 408 ASP A CA 1
ATOM 2924 C C . ASP A 1 408 ? -15.218 -2.600 4.453 1.00 95.50 408 ASP A C 1
ATOM 2926 O O . ASP A 1 408 ? -14.390 -2.394 3.564 1.00 95.50 408 ASP A O 1
ATOM 2930 N N . ALA A 1 409 ? -14.902 -3.321 5.534 1.00 95.19 409 ALA A N 1
ATOM 2931 C CA . ALA A 1 409 ? -13.567 -3.865 5.765 1.00 95.19 409 ALA A CA 1
ATOM 2932 C C . ALA A 1 409 ? -13.139 -4.888 4.694 1.00 95.19 409 ALA A C 1
ATOM 2934 O O . ALA A 1 409 ? -11.984 -4.880 4.268 1.00 95.19 409 ALA A O 1
ATOM 2935 N N . LEU A 1 410 ? -14.051 -5.754 4.235 1.00 96.44 410 LEU A N 1
ATOM 2936 C CA . LEU A 1 410 ? -13.776 -6.728 3.173 1.00 96.44 410 LEU A CA 1
ATOM 2937 C C . LEU A 1 410 ? -13.475 -6.049 1.833 1.00 96.44 410 LEU A C 1
ATOM 2939 O O . LEU A 1 410 ? -12.511 -6.427 1.169 1.00 96.44 410 LEU A O 1
ATOM 2943 N N . LEU A 1 411 ? -14.248 -5.028 1.452 1.00 97.12 411 LEU A N 1
ATOM 2944 C CA . LEU A 1 411 ? -13.967 -4.229 0.254 1.00 97.12 411 LEU A CA 1
ATOM 2945 C C . LEU A 1 411 ? -12.625 -3.505 0.379 1.00 97.12 411 LEU A C 1
ATOM 2947 O O . LEU A 1 411 ? -11.850 -3.471 -0.575 1.00 97.12 411 LEU A O 1
ATOM 2951 N N . GLY A 1 412 ? -12.312 -3.000 1.572 1.00 95.50 412 GLY A N 1
ATOM 2952 C CA . GLY A 1 412 ? -11.012 -2.430 1.890 1.00 95.50 412 GLY A CA 1
ATOM 2953 C C . GLY A 1 412 ? -9.845 -3.407 1.687 1.00 95.50 412 GLY A C 1
ATOM 2954 O O . GLY A 1 412 ? -8.858 -3.073 1.029 1.00 95.50 412 GLY A O 1
ATOM 2955 N N . LEU A 1 413 ? -9.968 -4.642 2.184 1.00 94.44 413 LEU A N 1
ATOM 2956 C CA . LEU A 1 413 ? -8.990 -5.711 1.940 1.00 94.44 413 LEU A CA 1
ATOM 2957 C C . LEU A 1 413 ? -8.904 -6.080 0.451 1.00 94.44 413 LEU A C 1
ATOM 2959 O O . LEU A 1 413 ? -7.806 -6.296 -0.059 1.00 94.44 413 LEU A O 1
ATOM 2963 N N . GLY A 1 414 ? -10.031 -6.086 -0.266 1.00 95.50 414 GLY A N 1
ATOM 2964 C CA . GLY A 1 414 ? -10.071 -6.254 -1.720 1.00 95.50 414 GLY A CA 1
ATOM 2965 C C . GLY A 1 414 ? -9.301 -5.155 -2.459 1.00 95.50 414 GLY A C 1
ATOM 2966 O O . GLY A 1 414 ? -8.497 -5.442 -3.343 1.00 95.50 414 GLY A O 1
ATOM 2967 N N . ALA A 1 415 ? -9.450 -3.894 -2.051 1.00 95.50 415 ALA A N 1
ATOM 2968 C CA . ALA A 1 415 ? -8.685 -2.780 -2.610 1.00 95.50 415 ALA A CA 1
ATOM 2969 C C . ALA A 1 415 ? -7.173 -2.899 -2.323 1.00 95.50 415 ALA A C 1
ATOM 2971 O O . ALA A 1 415 ? -6.352 -2.516 -3.165 1.00 95.50 415 ALA A O 1
ATOM 2972 N N . LEU A 1 416 ? -6.778 -3.452 -1.170 1.00 92.81 416 LEU A N 1
ATOM 2973 C CA . LEU A 1 416 ? -5.376 -3.769 -0.865 1.00 92.81 416 LEU A CA 1
ATOM 2974 C C . LEU A 1 416 ? -4.840 -4.913 -1.733 1.00 92.81 416 LEU A C 1
ATOM 2976 O O . LEU A 1 416 ? -3.734 -4.801 -2.260 1.00 92.81 416 LEU A O 1
ATOM 2980 N N . ALA A 1 417 ? -5.630 -5.966 -1.941 1.00 89.50 417 ALA A N 1
ATOM 2981 C CA . ALA A 1 417 ? -5.302 -7.066 -2.845 1.00 89.50 417 ALA A CA 1
ATOM 2982 C C . ALA A 1 417 ? -5.085 -6.570 -4.286 1.00 89.50 417 ALA A C 1
ATOM 2984 O O . ALA A 1 417 ? -4.062 -6.885 -4.900 1.00 89.50 417 ALA A O 1
ATOM 2985 N N . LEU A 1 418 ? -5.985 -5.712 -4.783 1.00 88.12 418 LEU A N 1
ATOM 2986 C CA . LEU A 1 418 ? -5.844 -5.043 -6.080 1.00 88.12 418 LEU A CA 1
ATOM 2987 C C . LEU A 1 418 ? -4.614 -4.133 -6.123 1.00 88.12 418 LEU A C 1
ATOM 2989 O O . LEU A 1 418 ? -3.931 -4.095 -7.135 1.00 88.12 418 LEU A O 1
ATOM 2993 N N . THR A 1 419 ? -4.277 -3.446 -5.026 1.00 87.69 419 THR A N 1
ATOM 2994 C CA . THR A 1 419 ? -3.037 -2.650 -4.941 1.00 87.69 419 THR A CA 1
ATOM 2995 C C . THR A 1 419 ? -1.799 -3.535 -5.073 1.00 87.69 419 THR A C 1
ATOM 2997 O O . THR A 1 419 ? -0.857 -3.171 -5.767 1.00 87.69 419 THR A O 1
ATOM 3000 N N . GLY A 1 420 ? -1.794 -4.703 -4.427 1.00 79.00 420 GLY A N 1
ATOM 3001 C CA . GLY A 1 420 ? -0.720 -5.682 -4.575 1.00 79.00 420 GLY A CA 1
ATOM 3002 C C . GLY A 1 420 ? -0.567 -6.156 -6.020 1.00 79.00 420 GLY A C 1
ATOM 3003 O O . GLY A 1 420 ? 0.558 -6.264 -6.496 1.00 79.00 420 GLY A O 1
ATOM 3004 N N . TRP A 1 421 ? -1.684 -6.399 -6.710 1.00 77.69 421 TRP A N 1
ATOM 3005 C CA . TRP A 1 421 ? -1.692 -6.818 -8.114 1.00 77.69 421 TRP A CA 1
ATOM 3006 C C . TRP A 1 421 ? -1.270 -5.691 -9.065 1.00 77.69 421 TRP A C 1
ATOM 3008 O O . TRP A 1 421 ? -0.471 -5.906 -9.967 1.00 77.69 421 TRP A O 1
ATOM 3018 N N . MET A 1 422 ? -1.724 -4.467 -8.815 1.00 75.38 422 MET A N 1
ATOM 3019 C CA . MET A 1 422 ? -1.381 -3.265 -9.580 1.00 75.38 422 MET A CA 1
ATOM 3020 C C . MET A 1 422 ? 0.132 -3.013 -9.633 1.00 75.38 422 MET A C 1
ATOM 3022 O O . MET A 1 422 ? 0.635 -2.560 -10.652 1.00 75.38 422 MET A O 1
ATOM 3026 N N . LEU A 1 423 ? 0.874 -3.383 -8.582 1.00 70.69 423 LEU A N 1
ATOM 3027 C CA . LEU A 1 423 ? 2.340 -3.281 -8.532 1.00 70.69 423 LEU A CA 1
ATOM 3028 C C . LEU A 1 423 ? 3.075 -4.256 -9.474 1.00 70.69 423 LEU A C 1
ATOM 3030 O O . LEU A 1 423 ? 4.299 -4.213 -9.530 1.00 70.69 423 LEU A O 1
ATOM 3034 N N . THR A 1 424 ? 2.357 -5.133 -10.182 1.00 64.31 424 THR A N 1
ATOM 3035 C CA . THR A 1 424 ? 2.921 -5.975 -11.253 1.00 64.31 424 THR A CA 1
ATOM 3036 C C . THR A 1 424 ? 2.922 -5.284 -12.618 1.00 64.31 424 THR A C 1
ATOM 3038 O O . THR A 1 424 ? 3.566 -5.777 -13.539 1.00 64.31 424 THR A O 1
ATOM 3041 N N . TYR A 1 425 ? 2.242 -4.139 -12.749 1.00 56.66 425 TYR A N 1
ATOM 3042 C CA . TYR A 1 425 ? 2.203 -3.347 -13.976 1.00 56.66 425 TYR A CA 1
ATOM 3043 C C . TYR A 1 425 ? 3.114 -2.116 -13.863 1.00 56.66 425 TYR A C 1
ATOM 3045 O O . TYR A 1 425 ? 3.151 -1.490 -12.798 1.00 56.66 425 TYR A O 1
ATOM 3053 N N . PRO A 1 426 ? 3.814 -1.724 -14.944 1.00 52.81 426 PRO A N 1
ATOM 3054 C CA . PRO A 1 426 ? 4.478 -0.425 -15.001 1.00 52.81 426 PRO A CA 1
ATOM 3055 C C . PRO A 1 426 ? 3.429 0.692 -14.941 1.00 52.81 426 PRO A C 1
ATOM 3057 O O . PRO A 1 426 ? 2.319 0.528 -15.457 1.00 52.81 426 PRO A O 1
ATOM 3060 N N . THR A 1 427 ? 3.761 1.818 -14.309 1.00 57.62 427 THR A N 1
ATOM 3061 C CA . THR A 1 427 ? 2.857 2.977 -14.282 1.00 57.62 427 THR A CA 1
ATOM 3062 C C . THR A 1 427 ? 3.190 3.916 -15.448 1.00 57.62 427 THR A C 1
ATOM 3064 O O . THR A 1 427 ? 4.372 4.065 -15.763 1.00 57.62 427 THR A O 1
ATOM 3067 N N . PRO A 1 428 ? 2.192 4.542 -16.103 1.00 54.72 428 PRO A N 1
ATOM 3068 C CA . PRO A 1 428 ? 2.429 5.388 -17.277 1.00 54.72 428 PRO A CA 1
ATOM 3069 C C . PRO A 1 428 ? 3.410 6.546 -17.038 1.00 54.72 428 PRO A C 1
ATOM 3071 O O . PRO A 1 428 ? 4.211 6.859 -17.914 1.00 54.72 428 PRO A O 1
ATOM 3074 N N . ASN A 1 429 ? 3.374 7.154 -15.844 1.00 53.56 429 ASN A N 1
ATOM 3075 C CA . ASN A 1 429 ? 4.215 8.302 -15.490 1.00 53.56 429 ASN A CA 1
ATOM 3076 C C . ASN A 1 429 ? 5.393 7.954 -14.568 1.00 53.56 429 ASN A C 1
ATOM 3078 O O . ASN A 1 429 ? 6.200 8.839 -14.272 1.00 53.56 429 ASN A O 1
ATOM 3082 N N . ASP A 1 430 ? 5.532 6.711 -14.087 1.00 51.56 430 ASP A N 1
ATOM 3083 C CA . ASP A 1 430 ? 6.815 6.280 -13.529 1.00 51.56 430 ASP A CA 1
ATOM 3084 C C . ASP A 1 430 ? 7.769 6.032 -14.698 1.00 51.56 430 ASP A C 1
ATOM 3086 O O . ASP A 1 430 ? 8.114 4.903 -15.042 1.00 51.56 430 ASP A O 1
ATOM 3090 N N . THR A 1 431 ? 8.310 7.121 -15.236 1.00 43.56 431 THR A N 1
ATOM 3091 C CA . THR A 1 431 ? 9.667 7.116 -15.768 1.00 43.56 431 THR A CA 1
ATOM 3092 C C . THR A 1 431 ? 10.593 6.913 -14.567 1.00 43.56 431 THR A C 1
ATOM 3094 O O . THR A 1 431 ? 11.252 7.848 -14.102 1.00 43.56 431 THR A O 1
ATOM 3097 N N . GLY A 1 432 ? 10.583 5.711 -13.968 1.00 38.56 432 GLY A N 1
ATOM 3098 C CA . GLY A 1 432 ? 11.701 5.247 -13.153 1.00 38.56 432 GLY A CA 1
ATOM 3099 C C . GLY A 1 432 ? 12.912 5.552 -13.999 1.00 38.56 432 GLY A C 1
ATOM 3100 O O . GLY A 1 432 ? 12.933 5.087 -15.132 1.00 38.56 432 GLY A O 1
ATOM 3101 N N . ALA A 1 433 ? 13.707 6.516 -13.532 1.00 36.50 433 ALA A N 1
ATOM 3102 C CA . ALA A 1 433 ? 14.544 7.353 -14.363 1.00 36.50 433 ALA A CA 1
ATOM 3103 C C . ALA A 1 433 ? 14.953 6.615 -15.640 1.00 36.50 433 ALA A C 1
ATOM 3105 O O . ALA A 1 433 ? 15.802 5.729 -15.605 1.00 36.50 433 ALA A O 1
ATOM 3106 N N . ALA A 1 434 ? 14.408 7.029 -16.788 1.00 37.28 434 ALA A N 1
ATOM 3107 C CA . ALA A 1 434 ? 15.288 7.120 -17.930 1.00 37.28 434 ALA A CA 1
ATOM 3108 C C . ALA A 1 434 ? 16.345 8.117 -17.460 1.00 37.28 434 ALA A C 1
ATOM 3110 O O . ALA A 1 434 ? 16.221 9.324 -17.675 1.00 37.28 434 ALA A O 1
ATOM 3111 N N . THR A 1 435 ? 17.318 7.632 -16.682 1.00 38.91 435 THR A N 1
ATOM 3112 C CA . THR A 1 435 ? 18.539 8.342 -16.412 1.00 38.91 435 THR A CA 1
ATOM 3113 C C . THR A 1 435 ? 19.007 8.589 -17.817 1.00 38.91 435 THR A C 1
ATOM 3115 O O . THR A 1 435 ? 19.382 7.673 -18.545 1.00 38.91 435 THR A O 1
ATOM 3118 N N . THR A 1 436 ? 18.850 9.826 -18.258 1.00 40.56 436 THR A N 1
ATOM 3119 C CA . THR A 1 436 ? 19.220 10.276 -19.589 1.00 40.56 436 THR A CA 1
ATOM 3120 C C . THR A 1 436 ? 20.755 10.335 -19.666 1.00 40.56 436 THR A C 1
ATOM 3122 O O . THR A 1 436 ? 21.333 11.252 -20.234 1.00 40.56 436 THR A O 1
ATOM 3125 N N . GLY A 1 437 ? 21.447 9.386 -19.027 1.00 44.12 437 GLY A N 1
ATOM 3126 C CA . GLY A 1 437 ? 22.838 9.449 -18.627 1.00 44.12 437 GLY A CA 1
ATOM 3127 C C . GLY A 1 437 ? 23.386 8.051 -18.350 1.00 44.12 437 GLY A C 1
ATOM 3128 O O . GLY A 1 437 ? 23.042 7.426 -17.357 1.00 44.12 437 GLY A O 1
ATOM 3129 N N . ASP A 1 438 ? 24.257 7.598 -19.251 1.00 50.34 438 ASP A N 1
ATOM 3130 C CA . ASP A 1 438 ? 25.164 6.449 -19.115 1.00 50.34 438 ASP A CA 1
ATOM 3131 C C . ASP A 1 438 ? 24.556 5.077 -18.783 1.00 50.34 438 ASP A C 1
ATOM 3133 O O . ASP A 1 438 ? 24.784 4.491 -17.723 1.00 50.34 438 ASP A O 1
ATOM 3137 N N . PHE A 1 439 ? 23.904 4.471 -19.777 1.00 59.09 439 PHE A N 1
ATOM 3138 C CA . PHE A 1 439 ? 23.933 3.012 -19.885 1.00 59.09 439 PHE A CA 1
ATOM 3139 C C . PHE A 1 439 ? 25.314 2.579 -20.382 1.00 59.09 439 PHE A C 1
ATOM 3141 O O . PHE A 1 439 ? 25.766 3.023 -21.440 1.00 59.09 439 PHE A O 1
ATOM 3148 N N . ALA A 1 440 ? 25.992 1.740 -19.600 1.00 63.72 440 ALA A N 1
ATOM 3149 C CA . ALA A 1 440 ? 27.326 1.243 -19.926 1.00 63.72 440 ALA A CA 1
ATOM 3150 C C . ALA A 1 440 ? 27.292 0.217 -21.066 1.00 63.72 440 ALA A C 1
ATOM 3152 O O . ALA A 1 440 ? 28.246 0.117 -21.833 1.00 63.72 440 ALA A O 1
ATOM 3153 N N . VAL A 1 441 ? 26.182 -0.514 -21.179 1.00 68.25 441 VAL A N 1
ATOM 3154 C CA . VAL A 1 441 ? 25.916 -1.479 -22.247 1.00 68.25 441 VAL A CA 1
ATOM 3155 C C . VAL A 1 441 ? 24.643 -1.049 -22.960 1.00 68.25 441 VAL A C 1
ATOM 3157 O O . VAL A 1 441 ? 23.664 -0.659 -22.321 1.00 68.25 441 VAL A O 1
ATOM 3160 N N . THR A 1 442 ? 24.639 -1.086 -24.288 1.00 72.88 442 THR A N 1
ATOM 3161 C CA . THR A 1 442 ? 23.419 -0.926 -25.082 1.00 72.88 442 THR A CA 1
ATOM 3162 C C . THR A 1 442 ? 23.553 -1.734 -26.354 1.00 72.88 442 THR A C 1
ATOM 3164 O O . THR A 1 442 ? 24.253 -1.315 -27.274 1.00 72.88 442 THR A O 1
ATOM 3167 N N . GLU A 1 443 ? 22.826 -2.837 -26.394 1.00 78.50 443 GLU A N 1
ATOM 3168 C CA . GLU A 1 443 ? 22.790 -3.777 -27.497 1.00 78.50 443 GLU A CA 1
ATOM 3169 C C . GLU A 1 443 ? 21.481 -3.616 -28.260 1.00 78.50 443 GLU A C 1
ATOM 3171 O O . GLU A 1 443 ? 20.405 -3.701 -27.672 1.00 78.50 443 GLU A O 1
ATOM 3176 N N . ARG A 1 444 ? 21.561 -3.380 -29.570 1.00 77.62 444 ARG A N 1
ATOM 3177 C CA . ARG A 1 444 ? 20.381 -3.333 -30.441 1.00 77.62 444 ARG A CA 1
ATOM 3178 C C . ARG A 1 444 ? 20.274 -4.642 -31.212 1.00 77.62 444 ARG A C 1
ATOM 3180 O O . ARG A 1 444 ? 21.267 -5.123 -31.753 1.00 77.62 444 ARG A O 1
ATOM 3187 N N . VAL A 1 445 ? 19.076 -5.200 -31.258 1.00 78.75 445 VAL A N 1
ATOM 3188 C CA . VAL A 1 445 ? 18.728 -6.395 -32.020 1.00 78.75 445 VAL A CA 1
ATOM 3189 C C . VAL A 1 445 ? 17.684 -5.981 -33.040 1.00 78.75 445 VAL A C 1
ATOM 3191 O O . VAL A 1 445 ? 16.594 -5.547 -32.676 1.00 78.75 445 VAL A O 1
ATOM 3194 N N . THR A 1 446 ? 18.047 -6.099 -34.311 1.00 81.00 446 THR A N 1
ATOM 3195 C CA . THR A 1 446 ? 17.157 -5.836 -35.438 1.00 81.00 446 THR A CA 1
ATOM 3196 C C . THR A 1 446 ? 17.063 -7.114 -36.260 1.00 81.00 446 THR A C 1
ATOM 3198 O O . THR A 1 446 ? 18.091 -7.624 -36.706 1.00 81.00 446 THR A O 1
ATOM 3201 N N . ASP A 1 447 ? 15.850 -7.621 -36.450 1.00 81.25 447 ASP A N 1
ATOM 3202 C CA . ASP A 1 447 ? 15.562 -8.808 -37.249 1.00 81.25 447 ASP A CA 1
ATOM 3203 C C . ASP A 1 447 ? 14.509 -8.480 -38.322 1.00 81.25 447 ASP A C 1
ATOM 3205 O O . ASP A 1 447 ? 13.328 -8.331 -38.001 1.00 81.25 447 ASP A O 1
ATOM 3209 N N . PRO A 1 448 ? 14.918 -8.357 -39.598 1.00 76.81 448 PRO A N 1
ATOM 3210 C CA . PRO A 1 448 ? 14.011 -8.038 -40.694 1.00 76.81 448 PRO A CA 1
ATOM 3211 C C . PRO A 1 448 ? 12.942 -9.105 -40.962 1.00 76.81 448 PRO A C 1
ATOM 3213 O O . PRO A 1 448 ? 11.909 -8.766 -41.530 1.00 76.81 448 PRO A O 1
ATOM 3216 N N . GLU A 1 449 ? 13.178 -10.373 -40.603 1.00 81.69 449 GLU A N 1
ATOM 3217 C CA . GLU A 1 449 ? 12.229 -11.464 -40.882 1.00 81.69 449 GLU A CA 1
ATOM 3218 C C . GLU A 1 449 ? 11.034 -11.438 -39.928 1.00 81.69 449 GLU A C 1
ATOM 3220 O O . GLU A 1 449 ? 9.904 -11.659 -40.354 1.00 81.69 449 GLU A O 1
ATOM 3225 N N . SER A 1 450 ? 11.266 -11.127 -38.652 1.00 82.19 450 SER A N 1
ATOM 3226 C CA . SER A 1 450 ? 10.197 -10.941 -37.666 1.00 82.19 450 SER A CA 1
ATOM 3227 C C . SER A 1 450 ? 9.733 -9.487 -37.517 1.00 82.19 450 SER A C 1
ATOM 3229 O O . SER A 1 450 ? 8.783 -9.234 -36.778 1.00 82.19 450 SER A O 1
ATOM 3231 N N . GLY A 1 451 ? 10.379 -8.519 -38.176 1.00 79.12 451 GLY A N 1
ATOM 3232 C CA . GLY A 1 451 ? 10.058 -7.091 -38.032 1.00 79.12 451 GLY A CA 1
ATOM 3233 C C . GLY A 1 451 ? 10.377 -6.533 -36.639 1.00 79.12 451 GLY A C 1
ATOM 3234 O O . GLY A 1 451 ? 9.777 -5.554 -36.201 1.00 79.12 451 GLY A O 1
ATOM 3235 N N . VAL A 1 452 ? 11.280 -7.189 -35.904 1.00 81.44 452 VAL A N 1
ATOM 3236 C CA . VAL A 1 452 ? 11.662 -6.801 -34.545 1.00 81.44 452 VAL A CA 1
ATOM 3237 C C . VAL A 1 452 ? 12.810 -5.803 -34.598 1.00 81.44 452 VAL A C 1
ATOM 3239 O O . VAL A 1 452 ? 13.847 -6.066 -35.205 1.00 81.44 452 VAL A O 1
ATOM 3242 N N . ASP A 1 453 ? 12.672 -4.692 -33.882 1.00 80.12 453 ASP A N 1
ATOM 3243 C CA . ASP A 1 453 ? 13.764 -3.754 -33.635 1.00 80.12 453 ASP A CA 1
ATOM 3244 C C . ASP A 1 453 ? 13.737 -3.311 -32.172 1.00 80.12 453 ASP A C 1
ATOM 3246 O O . ASP A 1 453 ? 12.840 -2.586 -31.741 1.00 80.12 453 ASP A O 1
ATOM 3250 N N . ILE A 1 454 ? 14.699 -3.794 -31.384 1.00 76.44 454 ILE A N 1
ATOM 3251 C CA . ILE A 1 454 ? 14.724 -3.647 -29.925 1.00 76.44 454 ILE A CA 1
ATOM 3252 C C . ILE A 1 454 ? 16.114 -3.204 -29.475 1.00 76.44 454 ILE A C 1
ATOM 3254 O O . ILE A 1 454 ? 17.118 -3.752 -29.921 1.00 76.44 454 ILE A O 1
ATOM 3258 N N . ALA A 1 455 ? 16.197 -2.255 -28.545 1.00 74.75 455 ALA A N 1
ATOM 3259 C CA . ALA A 1 455 ? 17.418 -1.967 -27.802 1.00 74.75 455 ALA A CA 1
ATOM 3260 C C . ALA A 1 455 ? 17.307 -2.460 -26.358 1.00 74.75 455 ALA A C 1
ATOM 3262 O O . ALA A 1 455 ? 16.316 -2.222 -25.673 1.00 74.75 455 ALA A O 1
ATOM 3263 N N . VAL A 1 456 ? 18.354 -3.128 -25.887 1.00 77.62 456 VAL A N 1
ATOM 3264 C CA . VAL A 1 456 ? 18.513 -3.566 -24.505 1.00 77.62 456 VAL A CA 1
ATOM 3265 C C . VAL A 1 456 ? 19.718 -2.859 -23.908 1.00 77.62 456 VAL A C 1
ATOM 3267 O O . VAL A 1 456 ? 20.833 -2.952 -24.420 1.00 77.62 456 VAL A O 1
ATOM 3270 N N . SER A 1 457 ? 19.507 -2.163 -22.802 1.00 74.12 457 SER A N 1
ATOM 3271 C CA . SER A 1 457 ? 20.519 -1.366 -22.128 1.00 74.12 457 SER A CA 1
ATOM 3272 C C . SER A 1 457 ? 20.695 -1.805 -20.680 1.00 74.12 457 SER A C 1
ATOM 3274 O O . SER A 1 457 ? 19.719 -2.085 -19.985 1.00 74.12 457 SER A O 1
ATOM 3276 N N . LEU A 1 458 ? 21.950 -1.830 -20.220 1.00 73.00 458 LEU A N 1
ATOM 3277 C CA . LEU A 1 458 ? 22.310 -2.143 -18.838 1.00 73.00 458 LEU A CA 1
ATOM 3278 C C . LEU A 1 458 ? 23.175 -1.037 -18.229 1.00 73.00 458 LEU A C 1
ATOM 3280 O O . LEU A 1 458 ? 24.109 -0.532 -18.861 1.00 73.00 458 LEU A O 1
ATOM 3284 N N . SER A 1 459 ? 22.887 -0.681 -16.979 1.00 71.50 459 SER A N 1
ATOM 3285 C CA . SER A 1 459 ? 23.711 0.230 -16.179 1.00 71.50 459 SER A CA 1
ATOM 3286 C C . SER A 1 459 ? 23.865 -0.309 -14.758 1.00 71.50 459 SER A C 1
ATOM 3288 O O . SER A 1 459 ? 22.872 -0.723 -14.171 1.00 71.50 459 SER A O 1
ATOM 3290 N N . PRO A 1 460 ? 25.067 -0.331 -14.160 1.00 61.94 460 PRO A N 1
ATOM 3291 C CA . PRO A 1 460 ? 26.308 0.288 -14.634 1.00 61.94 460 PRO A CA 1
ATOM 3292 C C . PRO A 1 460 ? 27.223 -0.621 -15.480 1.00 61.94 460 PRO A C 1
ATOM 3294 O O . PRO A 1 460 ? 28.370 -0.255 -15.721 1.00 61.94 460 PRO A O 1
ATOM 3297 N N . GLY A 1 461 ? 26.764 -1.798 -15.912 1.00 75.62 461 GLY A N 1
ATOM 3298 C CA . GLY A 1 461 ? 27.538 -2.749 -16.726 1.00 75.62 461 GLY A CA 1
ATOM 3299 C C . GLY A 1 461 ? 28.684 -3.431 -15.970 1.00 75.62 461 GLY A C 1
ATOM 3300 O O . GLY A 1 461 ? 29.769 -3.624 -16.522 1.00 75.62 461 GLY A O 1
ATOM 3301 N N . ARG A 1 462 ? 28.488 -3.751 -14.686 1.00 79.62 462 ARG A N 1
ATOM 3302 C CA . ARG A 1 462 ? 29.513 -4.388 -13.837 1.00 79.62 462 ARG A CA 1
ATOM 3303 C C . ARG A 1 462 ? 28.920 -5.436 -12.901 1.00 79.62 462 ARG A C 1
ATOM 3305 O O . ARG A 1 462 ? 27.706 -5.459 -12.716 1.00 79.62 462 ARG A O 1
ATOM 3312 N N . VAL A 1 463 ? 29.774 -6.251 -12.282 1.00 80.44 463 VAL A N 1
ATOM 3313 C CA . VAL A 1 463 ? 29.374 -7.239 -11.270 1.00 80.44 463 VAL A CA 1
ATOM 3314 C C . VAL A 1 463 ? 28.508 -6.583 -10.194 1.00 80.44 463 VAL A C 1
ATOM 3316 O O . VAL A 1 463 ? 28.880 -5.556 -9.620 1.00 80.44 463 VAL A O 1
ATOM 3319 N N . GLY A 1 464 ? 27.347 -7.181 -9.940 1.00 70.69 464 GLY A N 1
ATOM 3320 C CA . GLY A 1 464 ? 26.293 -6.661 -9.077 1.00 70.69 464 GLY A CA 1
ATOM 3321 C C . GLY A 1 464 ? 24.974 -6.450 -9.824 1.00 70.69 464 GLY A C 1
ATOM 3322 O O . GLY A 1 464 ? 24.744 -6.984 -10.910 1.00 70.69 464 GLY A O 1
ATOM 3323 N N . ARG A 1 465 ? 24.061 -5.681 -9.223 1.00 71.94 465 ARG A N 1
ATOM 3324 C CA . ARG A 1 465 ? 22.754 -5.389 -9.826 1.00 71.94 465 ARG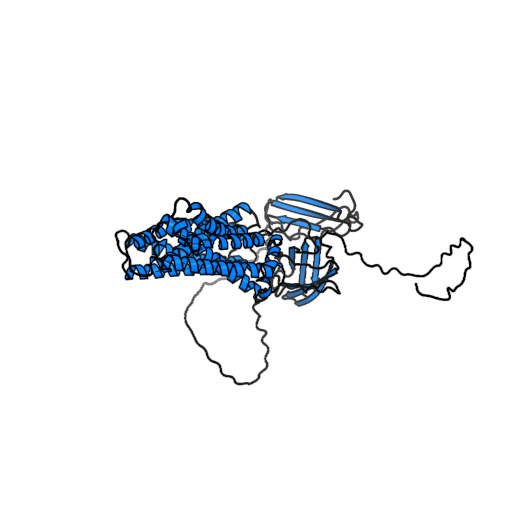 A CA 1
ATOM 3325 C C . ARG A 1 465 ? 22.876 -4.293 -10.882 1.00 71.94 465 ARG A C 1
ATOM 3327 O O . ARG A 1 465 ? 23.374 -3.206 -10.595 1.00 71.94 465 ARG A O 1
ATOM 3334 N N . ASN A 1 466 ? 22.364 -4.585 -12.072 1.00 67.00 466 ASN A N 1
ATOM 3335 C CA . ASN A 1 466 ? 22.357 -3.686 -13.215 1.00 67.00 466 ASN A CA 1
ATOM 3336 C C . ASN A 1 466 ? 20.918 -3.338 -13.587 1.00 67.00 466 ASN A C 1
ATOM 3338 O O . ASN A 1 466 ? 20.113 -4.223 -13.851 1.00 67.00 466 ASN A O 1
ATOM 3342 N N . GLU A 1 467 ? 20.578 -2.059 -13.603 1.00 67.88 467 GLU A N 1
ATOM 3343 C CA . GLU A 1 467 ? 19.330 -1.579 -14.182 1.00 67.88 467 GLU A CA 1
ATOM 3344 C C . GLU A 1 467 ? 19.222 -2.042 -15.636 1.00 67.88 467 GLU A C 1
ATOM 3346 O O . GLU A 1 467 ? 20.168 -1.880 -16.403 1.00 67.88 467 GLU A O 1
ATOM 3351 N N . LEU A 1 468 ? 18.082 -2.639 -15.981 1.00 71.44 468 LEU A N 1
ATOM 3352 C CA . LEU A 1 468 ? 17.754 -3.102 -17.323 1.00 71.44 468 LEU A CA 1
ATOM 3353 C C . LEU A 1 468 ? 16.722 -2.164 -17.930 1.00 71.44 468 LEU A C 1
ATOM 3355 O O . LEU A 1 468 ? 15.671 -1.937 -17.337 1.00 71.44 468 LEU A O 1
ATOM 3359 N N . MET A 1 469 ? 17.001 -1.684 -19.132 1.00 68.56 469 MET A N 1
ATOM 3360 C CA . MET A 1 469 ? 16.054 -0.955 -19.958 1.00 68.56 469 MET A CA 1
ATOM 3361 C C . MET A 1 469 ? 15.895 -1.699 -21.282 1.00 68.56 469 MET A C 1
ATOM 3363 O O . MET A 1 469 ? 16.885 -2.004 -21.938 1.00 68.56 469 MET A O 1
ATOM 3367 N N . VAL A 1 470 ? 14.661 -2.010 -21.660 1.00 68.31 470 VAL A N 1
ATOM 3368 C CA . VAL A 1 470 ? 14.316 -2.634 -22.937 1.00 68.31 470 VAL A CA 1
ATOM 3369 C C . VAL A 1 470 ? 13.383 -1.711 -23.688 1.00 68.31 470 VAL A C 1
ATOM 3371 O O . VAL A 1 470 ? 12.363 -1.269 -23.170 1.00 68.31 470 VAL A O 1
ATOM 3374 N N . GLU A 1 471 ? 13.751 -1.422 -24.917 1.00 67.06 471 GLU A N 1
ATOM 3375 C CA . GLU A 1 471 ? 13.142 -0.416 -25.751 1.00 67.06 471 GLU A CA 1
ATOM 3376 C C . GLU A 1 471 ? 12.746 -1.050 -27.076 1.00 67.06 471 GLU A C 1
ATOM 3378 O O . GLU A 1 471 ? 13.613 -1.465 -27.837 1.00 67.06 471 GLU A O 1
ATOM 3383 N N . VAL A 1 472 ? 11.449 -1.149 -27.342 1.00 67.25 472 VAL A N 1
ATOM 3384 C CA . VAL A 1 472 ? 10.911 -1.704 -28.586 1.00 67.25 472 VAL A CA 1
ATOM 3385 C C . VAL A 1 472 ? 10.613 -0.543 -29.529 1.00 67.25 472 VAL A C 1
ATOM 3387 O O . VAL A 1 472 ? 9.852 0.357 -29.171 1.00 67.25 472 VAL A O 1
ATOM 3390 N N . PHE A 1 473 ? 11.224 -0.566 -30.712 1.00 66.88 473 PHE A N 1
ATOM 3391 C CA . PHE A 1 473 ? 10.959 0.353 -31.820 1.00 66.88 473 PHE A CA 1
ATOM 3392 C C . PHE A 1 473 ? 9.948 -0.251 -32.797 1.00 66.88 473 PHE A C 1
ATOM 3394 O O . PHE A 1 473 ? 9.023 0.436 -33.215 1.00 66.88 473 PHE A O 1
ATOM 3401 N N . GLU A 1 474 ? 10.104 -1.537 -33.122 1.00 72.00 474 GLU A N 1
ATOM 3402 C CA . GLU A 1 474 ? 9.185 -2.298 -33.972 1.00 72.00 474 GLU A CA 1
ATOM 3403 C C . GLU A 1 474 ? 8.983 -3.715 -33.400 1.00 72.00 474 GLU A C 1
ATOM 3405 O O . GLU A 1 474 ? 9.916 -4.267 -32.798 1.00 72.00 474 GLU A O 1
ATOM 3410 N N . PRO A 1 475 ? 7.782 -4.308 -33.547 1.00 64.44 475 PRO A N 1
ATOM 3411 C CA . PRO A 1 475 ? 6.598 -3.771 -34.226 1.00 64.44 475 PRO A CA 1
ATOM 3412 C C . PRO A 1 475 ? 5.803 -2.785 -33.352 1.00 64.44 475 PRO A C 1
ATOM 3414 O O . PRO A 1 475 ? 5.870 -2.828 -32.126 1.00 64.44 475 PRO A O 1
ATOM 3417 N N . GLY A 1 476 ? 4.996 -1.926 -33.987 1.00 53.78 476 GLY A N 1
ATOM 3418 C CA . GLY A 1 476 ? 4.131 -0.963 -33.290 1.00 53.78 476 GLY A CA 1
ATOM 3419 C C . GLY A 1 476 ? 3.108 -1.617 -32.352 1.00 53.78 476 GLY A C 1
ATOM 3420 O O . GLY A 1 476 ? 2.882 -1.128 -31.250 1.00 53.78 476 GLY A O 1
ATOM 3421 N N . GLU A 1 477 ? 2.546 -2.760 -32.752 1.00 62.47 477 GLU A N 1
ATOM 3422 C CA . GLU A 1 477 ? 1.606 -3.576 -31.973 1.00 62.47 477 GLU A CA 1
ATOM 3423 C C . GLU A 1 477 ? 1.775 -5.066 -32.318 1.00 62.47 477 GLU A C 1
ATOM 3425 O O . GLU A 1 477 ? 2.374 -5.424 -33.332 1.00 62.47 477 GLU A O 1
ATOM 3430 N N . GLY A 1 478 ? 1.218 -5.954 -31.490 1.00 67.88 478 GLY A N 1
ATOM 3431 C CA . GLY A 1 478 ? 1.169 -7.394 -31.768 1.00 67.88 478 GLY A CA 1
ATOM 3432 C C . GLY A 1 478 ? 2.416 -8.175 -31.353 1.00 67.88 478 GLY A C 1
ATOM 3433 O O . GLY A 1 478 ? 2.497 -9.366 -31.652 1.00 67.88 478 GLY A O 1
ATOM 3434 N N . LEU A 1 479 ? 3.349 -7.544 -30.634 1.00 77.25 479 LEU A N 1
ATOM 3435 C CA . LEU A 1 479 ? 4.458 -8.234 -29.979 1.00 77.25 479 LEU A CA 1
ATOM 3436 C C . LEU A 1 479 ? 3.914 -9.124 -28.850 1.00 77.25 479 LEU A C 1
ATOM 3438 O O . LEU A 1 479 ? 3.040 -8.713 -28.085 1.00 77.25 479 LEU A O 1
ATOM 3442 N N . ARG A 1 480 ? 4.413 -10.353 -28.739 1.00 78.81 480 ARG A N 1
ATOM 3443 C CA . ARG A 1 480 ? 4.008 -11.330 -27.721 1.00 78.81 480 ARG A CA 1
ATOM 3444 C C . ARG A 1 480 ? 5.219 -12.086 -27.200 1.00 78.81 480 ARG A C 1
ATOM 3446 O O . ARG A 1 480 ? 6.112 -12.435 -27.966 1.00 78.81 480 ARG A O 1
ATOM 3453 N N . GLY A 1 481 ? 5.214 -12.379 -25.901 1.00 75.88 481 GLY A N 1
ATOM 3454 C CA . GLY A 1 481 ? 6.226 -13.236 -25.279 1.00 75.88 481 GLY A CA 1
ATOM 3455 C C . GLY A 1 481 ? 7.653 -12.703 -25.412 1.00 75.88 481 GLY A C 1
ATOM 3456 O O . GLY A 1 481 ? 8.562 -13.497 -25.623 1.00 75.88 481 GLY A O 1
ATOM 3457 N N . LEU A 1 482 ? 7.847 -11.378 -25.335 1.00 81.06 482 LEU A N 1
ATOM 3458 C CA . LEU A 1 482 ? 9.185 -10.792 -25.348 1.00 81.06 482 LEU A CA 1
ATOM 3459 C C . LEU A 1 482 ? 9.942 -11.200 -24.077 1.00 81.06 482 LEU A C 1
ATOM 3461 O O . LEU A 1 482 ? 9.568 -10.826 -22.964 1.00 81.06 482 LEU A O 1
ATOM 3465 N N . GLU A 1 483 ? 11.038 -11.924 -24.252 1.00 82.00 483 GLU A N 1
ATOM 3466 C CA . GLU A 1 483 ? 11.932 -12.362 -23.187 1.00 82.00 483 GLU A CA 1
ATOM 3467 C C . GLU A 1 483 ? 13.381 -12.027 -23.526 1.00 82.00 483 GLU A C 1
ATOM 3469 O O . GLU A 1 483 ? 13.841 -12.224 -24.652 1.00 82.00 483 GLU A O 1
ATOM 3474 N N . VAL A 1 484 ? 14.120 -11.573 -22.515 1.00 83.31 484 VAL A N 1
ATOM 3475 C CA . VAL A 1 484 ? 15.565 -11.353 -22.589 1.00 83.31 484 VAL A CA 1
ATOM 3476 C C . VAL A 1 484 ? 16.249 -12.312 -21.624 1.00 83.31 484 VAL A C 1
ATOM 3478 O O . VAL A 1 484 ? 16.039 -12.249 -20.414 1.00 83.31 484 VAL A O 1
ATOM 3481 N N . THR A 1 485 ? 17.069 -13.216 -22.154 1.00 84.81 485 THR A N 1
ATOM 3482 C CA . THR A 1 485 ? 17.848 -14.180 -21.369 1.00 84.81 485 THR A CA 1
ATOM 3483 C C . THR A 1 485 ? 19.320 -13.792 -21.344 1.00 84.81 485 THR A C 1
ATOM 3485 O O . THR A 1 485 ? 19.957 -13.697 -22.388 1.00 84.81 485 THR A O 1
ATOM 3488 N N . PHE A 1 486 ? 19.880 -13.629 -20.151 1.00 87.25 486 PHE A N 1
ATOM 3489 C CA . PHE A 1 486 ? 21.296 -13.387 -19.903 1.00 87.25 486 PHE A CA 1
ATOM 3490 C C . PHE A 1 486 ? 21.981 -14.696 -19.510 1.00 87.25 486 PHE A C 1
ATOM 3492 O O . PHE A 1 486 ? 21.599 -15.362 -18.545 1.00 87.25 486 PHE A O 1
ATOM 3499 N N . ILE A 1 487 ? 22.992 -15.073 -20.278 1.00 87.06 487 ILE A N 1
ATOM 3500 C CA . ILE A 1 487 ? 23.799 -16.274 -20.093 1.00 87.06 487 ILE A CA 1
ATOM 3501 C C . ILE A 1 487 ? 25.176 -15.829 -19.587 1.00 87.06 487 ILE A C 1
ATOM 3503 O O . ILE A 1 487 ? 25.791 -14.978 -20.239 1.00 87.06 487 ILE A O 1
ATOM 3507 N N . PRO A 1 488 ? 25.658 -16.386 -18.463 1.00 87.88 488 PRO A N 1
ATOM 3508 C CA . PRO A 1 488 ? 26.954 -16.026 -17.901 1.00 87.88 488 PRO A CA 1
ATOM 3509 C C . PRO A 1 488 ? 28.125 -16.471 -18.793 1.00 87.88 488 PRO A C 1
ATOM 3511 O O . PRO A 1 488 ? 27.928 -17.301 -19.690 1.00 87.88 488 PRO A O 1
ATOM 3514 N N . PRO A 1 489 ? 29.340 -15.943 -18.548 1.00 91.31 489 PRO A N 1
ATOM 3515 C CA . PRO A 1 489 ? 30.547 -16.342 -19.263 1.00 91.31 489 PRO A CA 1
ATOM 3516 C C . PRO A 1 489 ? 30.803 -17.852 -19.179 1.00 91.31 489 PRO A C 1
ATOM 3518 O O . PRO A 1 489 ? 30.441 -18.507 -18.199 1.00 91.31 489 PRO A O 1
ATOM 3521 N N . GLU A 1 490 ? 31.455 -18.418 -20.195 1.00 85.38 490 GLU A N 1
ATOM 3522 C CA . GLU A 1 490 ? 31.820 -19.837 -20.181 1.00 85.38 490 GLU A CA 1
ATOM 3523 C C . GLU A 1 490 ? 32.700 -20.173 -18.965 1.00 85.38 490 GLU A C 1
ATOM 3525 O O . GLU A 1 490 ? 33.661 -19.469 -18.661 1.00 85.38 490 GLU A O 1
ATOM 3530 N N . GLY A 1 491 ? 32.358 -21.254 -18.256 1.00 80.31 491 GLY A N 1
ATOM 3531 C CA . GLY A 1 491 ? 33.053 -21.676 -17.034 1.00 80.31 491 GLY A CA 1
ATOM 3532 C C . GLY A 1 491 ? 32.569 -21.012 -15.738 1.00 80.31 491 GLY A C 1
ATOM 3533 O O . GLY A 1 491 ? 33.120 -21.312 -14.683 1.00 80.31 491 GLY A O 1
ATOM 3534 N N . SER A 1 492 ? 31.552 -20.147 -15.795 1.00 83.88 492 SER A N 1
ATOM 3535 C CA . SER A 1 492 ? 30.873 -19.607 -14.611 1.00 83.88 492 SER A CA 1
ATOM 3536 C C . SER A 1 492 ? 29.861 -20.599 -14.013 1.00 83.88 492 SER A C 1
ATOM 3538 O O . SER A 1 492 ? 29.142 -21.283 -14.745 1.00 83.88 492 SER A O 1
ATOM 3540 N N . ASP A 1 493 ? 29.759 -20.613 -12.679 1.00 80.56 493 ASP A N 1
ATOM 3541 C CA . ASP A 1 493 ? 28.729 -21.338 -11.915 1.00 80.56 493 ASP A CA 1
ATOM 3542 C C . ASP A 1 493 ? 27.425 -20.528 -11.737 1.00 80.56 493 ASP A C 1
ATOM 3544 O O . ASP A 1 493 ? 26.468 -20.996 -11.110 1.00 80.56 493 ASP A O 1
ATOM 3548 N N . SER A 1 494 ? 27.366 -19.301 -12.262 1.00 77.94 494 SER A N 1
ATOM 3549 C CA . SER A 1 494 ? 26.197 -18.433 -12.130 1.00 77.94 494 SER A CA 1
ATOM 3550 C C . SER A 1 494 ? 24.989 -18.964 -12.908 1.00 77.94 494 SER A C 1
ATOM 3552 O O . SER A 1 494 ? 25.128 -19.598 -13.957 1.00 77.94 494 SER A O 1
ATOM 3554 N N . PRO A 1 495 ? 23.759 -18.701 -12.435 1.00 75.88 495 PRO A N 1
ATOM 3555 C CA . PRO A 1 495 ? 22.562 -19.104 -13.155 1.00 75.88 495 PRO A CA 1
ATOM 3556 C C . PRO A 1 495 ? 22.330 -18.234 -14.398 1.00 75.88 495 PRO A C 1
ATOM 3558 O O . PRO A 1 495 ? 22.690 -17.057 -14.448 1.00 75.88 495 PRO A O 1
ATOM 3561 N N . ARG A 1 496 ? 21.644 -18.807 -15.393 1.00 80.75 496 ARG A N 1
ATOM 3562 C CA . ARG A 1 496 ? 21.038 -18.034 -16.487 1.00 80.75 496 ARG A CA 1
ATOM 3563 C C . ARG A 1 496 ? 19.876 -17.217 -15.930 1.00 80.75 496 ARG A C 1
ATOM 3565 O O . ARG A 1 496 ? 19.122 -17.715 -15.095 1.00 80.75 496 ARG A O 1
ATOM 3572 N N . ILE A 1 497 ? 19.708 -15.995 -16.422 1.00 78.75 497 ILE A N 1
ATOM 3573 C CA . ILE A 1 497 ? 18.680 -15.068 -15.941 1.00 78.75 497 ILE A CA 1
ATOM 3574 C C . ILE A 1 497 ? 17.745 -14.750 -17.098 1.00 78.75 497 ILE A C 1
ATOM 3576 O O . ILE A 1 497 ? 18.159 -14.099 -18.049 1.00 78.75 497 ILE A O 1
ATOM 3580 N N . THR A 1 498 ? 16.491 -15.182 -17.019 1.00 79.31 498 THR A N 1
ATOM 3581 C CA . THR A 1 498 ? 15.469 -14.864 -18.024 1.00 79.31 498 THR A CA 1
ATOM 3582 C C . THR A 1 498 ? 14.514 -13.821 -17.468 1.00 79.31 498 THR A C 1
ATOM 3584 O O . THR A 1 498 ? 13.923 -14.012 -16.406 1.00 79.31 498 THR A O 1
ATOM 3587 N N . GLN A 1 499 ? 14.375 -12.712 -18.189 1.00 73.12 499 GLN A N 1
ATOM 3588 C CA . GLN A 1 499 ? 13.498 -11.605 -17.848 1.00 73.12 499 GLN A CA 1
ATOM 3589 C C . GLN A 1 499 ? 12.425 -11.445 -18.924 1.00 73.12 499 GLN A C 1
ATOM 3591 O O . GLN A 1 499 ? 12.721 -11.055 -20.053 1.00 73.12 499 GLN A O 1
ATOM 3596 N N . ALA A 1 500 ? 11.171 -11.697 -18.555 1.00 73.44 500 ALA A N 1
ATOM 3597 C CA . ALA A 1 500 ? 10.028 -11.360 -19.393 1.00 73.44 500 ALA A CA 1
ATOM 3598 C C . ALA A 1 500 ? 9.819 -9.840 -19.418 1.00 73.44 500 ALA A C 1
ATOM 3600 O O . ALA A 1 500 ? 9.908 -9.170 -18.380 1.00 73.44 500 ALA A O 1
ATOM 3601 N N . ILE A 1 501 ? 9.528 -9.304 -20.598 1.00 73.31 501 ILE A N 1
ATOM 3602 C CA . ILE A 1 501 ? 9.303 -7.883 -20.844 1.00 73.31 501 ILE A CA 1
ATOM 3603 C C . ILE A 1 501 ? 7.835 -7.698 -21.215 1.00 73.31 501 ILE A C 1
ATOM 3605 O O . ILE A 1 501 ? 7.371 -8.183 -22.242 1.00 73.31 501 ILE A O 1
ATOM 3609 N N . GLY A 1 502 ? 7.092 -6.989 -20.365 1.00 64.69 502 GLY A N 1
ATOM 3610 C CA . GLY A 1 502 ? 5.647 -6.783 -20.509 1.00 64.69 502 GLY A CA 1
ATOM 3611 C C . GLY A 1 502 ? 5.254 -5.759 -21.578 1.00 64.69 502 GLY A C 1
ATOM 3612 O O . GLY A 1 502 ? 4.390 -4.925 -21.316 1.00 64.69 502 GLY A O 1
ATOM 3613 N N . LEU A 1 503 ? 5.907 -5.779 -22.741 1.00 59.84 503 LEU A N 1
ATOM 3614 C CA . LEU A 1 503 ? 5.587 -4.930 -23.888 1.00 59.84 503 LEU A CA 1
ATOM 3615 C C . LEU A 1 503 ? 4.870 -5.758 -24.957 1.00 59.84 503 LEU A C 1
ATOM 3617 O O . LEU A 1 503 ? 5.292 -6.868 -25.268 1.00 59.84 503 LEU A O 1
ATOM 3621 N N . ASN A 1 504 ? 3.802 -5.194 -25.528 1.00 66.81 504 ASN A N 1
ATOM 3622 C CA . ASN A 1 504 ? 3.005 -5.827 -26.589 1.00 66.81 504 ASN A CA 1
ATOM 3623 C C . ASN A 1 504 ? 3.121 -5.093 -27.943 1.00 66.81 504 ASN A C 1
ATOM 3625 O O . ASN A 1 504 ? 2.320 -5.312 -28.852 1.00 66.81 504 ASN A O 1
ATOM 3629 N N . GLY A 1 505 ? 4.108 -4.208 -28.066 1.00 64.31 505 GLY A N 1
ATOM 3630 C CA . GLY A 1 505 ? 4.356 -3.349 -29.217 1.00 64.31 505 GLY A CA 1
ATOM 3631 C C . GLY A 1 505 ? 5.450 -2.335 -28.888 1.00 64.31 505 GLY A C 1
ATOM 3632 O O . GLY A 1 505 ? 6.209 -2.541 -27.935 1.00 64.31 505 GLY A O 1
ATOM 3633 N N . GLU A 1 506 ? 5.494 -1.236 -29.638 1.00 58.84 506 GLU A N 1
ATOM 3634 C CA . GLU A 1 506 ? 6.433 -0.133 -29.421 1.00 58.84 506 GLU A CA 1
ATOM 3635 C C . GLU A 1 506 ? 6.312 0.395 -27.982 1.00 58.84 506 GLU A C 1
ATOM 3637 O O . GLU A 1 506 ? 5.214 0.605 -27.459 1.00 58.84 506 GLU A O 1
ATOM 3642 N N . GLY A 1 507 ? 7.444 0.598 -27.310 1.00 47.56 507 GLY A N 1
ATOM 3643 C CA . GLY A 1 507 ? 7.423 1.026 -25.916 1.00 47.56 507 GLY A CA 1
ATOM 3644 C C . GLY A 1 507 ? 8.755 0.899 -25.195 1.00 47.56 507 GLY A C 1
ATOM 3645 O O . GLY A 1 507 ? 9.770 0.498 -25.761 1.00 47.56 507 GLY A O 1
ATOM 3646 N N . LEU A 1 508 ? 8.751 1.272 -23.918 1.00 53.22 508 LEU A N 1
ATOM 3647 C CA . LEU A 1 508 ? 9.920 1.236 -23.048 1.00 53.22 508 LEU A CA 1
ATOM 3648 C C . LEU A 1 508 ? 9.573 0.500 -21.755 1.00 53.22 508 LEU A C 1
ATOM 3650 O O . LEU A 1 508 ? 8.588 0.821 -21.094 1.00 53.22 508 LEU A O 1
ATOM 3654 N N . ALA A 1 509 ? 10.405 -0.460 -21.379 1.00 55.47 509 ALA A N 1
ATOM 3655 C CA . ALA A 1 509 ? 10.347 -1.163 -20.111 1.00 55.47 509 ALA A CA 1
ATOM 3656 C C . ALA A 1 509 ? 11.644 -0.911 -19.345 1.00 55.47 509 ALA A C 1
ATOM 3658 O O . ALA A 1 509 ? 12.731 -1.108 -19.879 1.00 55.47 509 ALA A O 1
ATOM 3659 N N . VAL A 1 510 ? 11.538 -0.499 -18.085 1.00 58.75 510 VAL A N 1
ATOM 3660 C CA . VAL A 1 510 ? 12.691 -0.280 -17.204 1.00 58.75 510 VAL A CA 1
ATOM 3661 C C . VAL A 1 510 ? 12.522 -1.144 -15.962 1.00 58.75 510 VAL A C 1
ATOM 3663 O O . VAL A 1 510 ? 11.423 -1.262 -15.414 1.00 58.75 510 VAL A O 1
ATOM 3666 N N . SER A 1 511 ? 13.604 -1.771 -15.511 1.00 56.38 511 SER A N 1
ATOM 3667 C CA . SER A 1 511 ? 13.606 -2.526 -14.264 1.00 56.38 511 SER A CA 1
ATOM 3668 C C . SER A 1 511 ? 13.289 -1.601 -13.096 1.00 56.38 511 SER A C 1
ATOM 3670 O O . SER A 1 511 ? 13.825 -0.499 -13.008 1.00 56.38 511 SER A O 1
ATOM 3672 N N . SER A 1 512 ? 12.455 -2.055 -12.162 1.00 47.12 512 SER A N 1
ATOM 3673 C CA . SER A 1 512 ? 12.161 -1.267 -10.966 1.00 47.12 512 SER A CA 1
ATOM 3674 C C . SER A 1 512 ? 13.446 -0.943 -10.180 1.00 47.12 512 SER A C 1
ATOM 3676 O O . SER A 1 512 ? 14.399 -1.726 -10.206 1.00 47.12 512 SER A O 1
ATOM 3678 N N . PRO A 1 513 ? 13.491 0.169 -9.428 1.00 40.50 513 PRO A N 1
ATOM 3679 C CA . PRO A 1 513 ? 14.629 0.505 -8.572 1.00 40.50 513 PRO A CA 1
ATOM 3680 C C . PRO A 1 513 ? 14.928 -0.617 -7.579 1.00 40.50 513 PRO A C 1
ATOM 3682 O O . PRO A 1 513 ? 14.039 -1.050 -6.846 1.00 40.50 513 PRO A O 1
ATOM 3685 N N . GLY A 1 514 ? 16.174 -1.097 -7.558 1.00 42.16 514 GLY A N 1
ATOM 3686 C CA . GLY A 1 514 ? 16.553 -2.267 -6.755 1.00 42.16 514 GLY A CA 1
ATOM 3687 C C . GLY A 1 514 ? 16.052 -3.608 -7.310 1.00 42.16 514 GLY A C 1
ATOM 3688 O O . GLY A 1 514 ? 16.234 -4.625 -6.650 1.00 42.16 514 GLY A O 1
ATOM 3689 N N . GLY A 1 515 ? 15.458 -3.605 -8.512 1.00 49.88 515 GLY A N 1
ATOM 3690 C CA . GLY A 1 515 ? 14.905 -4.742 -9.260 1.00 49.88 515 GLY A CA 1
ATOM 3691 C C . GLY A 1 515 ? 15.666 -5.121 -10.545 1.00 49.88 515 GLY A C 1
ATOM 3692 O O . GLY A 1 515 ? 15.352 -6.143 -11.131 1.00 49.88 515 GLY A O 1
ATOM 3693 N N . GLY A 1 516 ? 16.711 -4.382 -10.946 1.00 64.25 516 GLY A N 1
ATOM 3694 C CA . GLY A 1 516 ? 17.652 -4.746 -12.031 1.00 64.25 516 GLY A CA 1
ATOM 3695 C C . GLY A 1 516 ? 18.282 -6.160 -11.996 1.00 64.25 516 GLY A C 1
ATOM 3696 O O . GLY A 1 516 ? 18.139 -6.902 -11.031 1.00 64.25 516 GLY A O 1
ATOM 3697 N N . ILE A 1 517 ? 19.010 -6.529 -13.045 1.00 73.38 517 ILE A N 1
ATOM 3698 C CA . ILE A 1 517 ? 19.576 -7.860 -13.294 1.00 73.38 517 ILE A CA 1
ATOM 3699 C C . ILE A 1 517 ? 20.839 -8.104 -12.443 1.00 73.38 517 ILE A C 1
ATOM 3701 O O . ILE A 1 517 ? 21.784 -7.313 -12.529 1.00 73.38 517 ILE A O 1
ATOM 3705 N N . PRO A 1 518 ? 20.892 -9.169 -11.618 1.00 77.31 518 PRO A N 1
ATOM 3706 C CA . PRO A 1 518 ? 22.070 -9.505 -10.820 1.00 77.31 518 PRO A CA 1
ATOM 3707 C C . PRO A 1 518 ? 23.125 -10.227 -11.673 1.00 77.31 518 PRO A C 1
ATOM 3709 O O . PRO A 1 518 ? 23.069 -11.437 -11.853 1.00 77.31 518 PRO A O 1
ATOM 3712 N N . LEU A 1 519 ? 24.106 -9.493 -12.195 1.00 81.19 519 LEU A N 1
ATOM 3713 C CA . LEU A 1 519 ? 25.223 -10.071 -12.949 1.00 81.19 519 LEU A CA 1
ATOM 3714 C C . LEU A 1 519 ? 26.338 -10.427 -11.962 1.00 81.19 519 LEU A C 1
ATOM 3716 O O . LEU A 1 519 ? 27.010 -9.541 -11.440 1.00 81.19 519 LEU A O 1
ATOM 3720 N N . ALA A 1 520 ? 26.489 -11.711 -11.645 1.00 80.69 520 ALA A N 1
ATOM 3721 C CA . ALA A 1 520 ? 27.367 -12.161 -10.562 1.00 80.69 520 ALA A CA 1
ATOM 3722 C C . ALA A 1 520 ? 28.852 -12.262 -10.956 1.00 80.69 520 ALA A C 1
ATOM 3724 O O . ALA A 1 520 ? 29.717 -12.099 -10.099 1.00 80.69 520 ALA A O 1
ATOM 3725 N N . ASP A 1 521 ? 29.150 -12.437 -12.246 1.00 84.44 521 ASP A N 1
ATOM 3726 C CA . ASP A 1 521 ? 30.512 -12.602 -12.756 1.00 84.44 521 ASP A CA 1
ATOM 3727 C C . ASP A 1 521 ? 30.906 -11.510 -13.744 1.00 84.44 521 ASP A C 1
ATOM 3729 O O . ASP A 1 521 ? 30.093 -11.020 -14.533 1.00 84.44 521 ASP A O 1
ATOM 3733 N N . ALA A 1 522 ? 32.188 -11.151 -13.711 1.00 86.06 522 ALA A N 1
ATOM 3734 C CA . ALA A 1 522 ? 32.796 -10.304 -14.724 1.00 86.06 522 ALA A CA 1
ATOM 3735 C C . ALA A 1 522 ? 33.179 -11.150 -15.946 1.00 86.06 522 ALA A C 1
ATOM 3737 O O . ALA A 1 522 ? 33.544 -12.315 -15.806 1.00 86.06 522 ALA A O 1
ATOM 3738 N N . GLY A 1 523 ? 33.155 -10.547 -17.131 1.00 85.62 523 GLY A N 1
ATOM 3739 C CA . GLY A 1 523 ? 33.483 -11.207 -18.395 1.00 85.62 523 GLY A CA 1
ATOM 3740 C C . GLY A 1 523 ? 32.383 -11.042 -19.436 1.00 85.62 523 GLY A C 1
ATOM 3741 O O . GLY A 1 523 ? 31.467 -10.238 -19.261 1.00 85.62 523 GLY A O 1
ATOM 3742 N N . THR A 1 524 ? 32.484 -11.798 -20.524 1.00 90.06 524 THR A N 1
ATOM 3743 C CA . THR A 1 524 ? 31.560 -11.700 -21.656 1.00 90.06 524 THR A CA 1
ATOM 3744 C C . THR A 1 524 ? 30.288 -12.494 -21.390 1.00 90.06 524 THR A C 1
ATOM 3746 O O . THR A 1 524 ? 30.302 -13.723 -21.318 1.00 90.06 524 THR A O 1
ATOM 3749 N N . TRP A 1 525 ? 29.173 -11.786 -21.260 1.00 89.19 525 TRP A N 1
ATOM 3750 C CA . TRP A 1 525 ? 27.838 -12.357 -21.138 1.00 89.19 525 TRP A CA 1
ATOM 3751 C C . TRP A 1 525 ? 27.182 -12.458 -22.511 1.00 89.19 525 TRP A C 1
ATOM 3753 O O . TRP A 1 525 ? 27.424 -11.637 -23.397 1.00 89.19 525 TRP A O 1
ATOM 3763 N N . THR A 1 526 ? 26.309 -13.451 -22.688 1.00 89.94 526 THR A N 1
ATOM 3764 C CA . THR A 1 526 ? 25.464 -13.543 -23.886 1.00 89.94 526 THR A CA 1
ATOM 3765 C C . THR A 1 526 ? 24.028 -13.173 -23.553 1.00 89.94 526 THR A C 1
ATOM 3767 O O . THR A 1 526 ? 23.416 -13.770 -22.673 1.00 89.94 526 THR A O 1
ATOM 3770 N N . MET A 1 527 ? 23.472 -12.225 -24.292 1.00 88.69 527 MET A N 1
ATOM 3771 C CA . MET A 1 527 ? 22.058 -11.887 -24.296 1.00 88.69 527 MET A CA 1
ATOM 3772 C C . MET A 1 527 ? 21.349 -12.646 -25.416 1.00 88.69 527 MET A C 1
ATOM 3774 O O . MET A 1 527 ? 21.834 -12.673 -26.544 1.00 88.69 527 MET A O 1
ATOM 3778 N N . VAL A 1 528 ? 20.197 -13.236 -25.109 1.00 87.25 528 VAL A N 1
ATOM 3779 C CA . VAL A 1 528 ? 19.337 -13.940 -26.061 1.00 87.25 528 VAL A CA 1
ATOM 3780 C C . VAL A 1 528 ? 17.934 -13.351 -26.005 1.00 87.25 528 VAL A C 1
ATOM 3782 O O . VAL A 1 528 ? 17.334 -13.332 -24.931 1.00 87.25 528 VAL A O 1
ATOM 3785 N N . ILE A 1 529 ? 17.417 -12.887 -27.141 1.00 87.50 529 ILE A N 1
ATOM 3786 C CA . ILE A 1 529 ? 16.065 -12.333 -27.262 1.00 87.50 529 ILE A CA 1
ATOM 3787 C C . ILE A 1 529 ? 15.146 -13.348 -27.937 1.00 87.50 529 ILE A C 1
ATOM 3789 O O . ILE A 1 529 ? 15.484 -13.893 -28.992 1.00 87.50 529 ILE A O 1
ATOM 3793 N N . ASN A 1 530 ? 13.982 -13.563 -27.324 1.00 85.94 530 ASN A N 1
ATOM 3794 C CA . ASN A 1 530 ? 12.879 -14.327 -27.893 1.00 85.94 530 ASN A CA 1
ATOM 3795 C C . ASN A 1 530 ? 11.619 -13.459 -27.922 1.00 85.94 530 ASN A C 1
ATOM 3797 O O . ASN A 1 530 ? 11.329 -12.792 -26.933 1.00 85.94 530 ASN A O 1
ATOM 3801 N N . ALA A 1 531 ? 10.881 -13.467 -29.030 1.00 86.69 531 ALA A N 1
ATOM 3802 C CA . ALA A 1 531 ? 9.580 -12.813 -29.149 1.00 86.69 531 ALA A CA 1
ATOM 3803 C C . ALA A 1 531 ? 8.798 -13.350 -30.357 1.00 86.69 531 ALA A C 1
ATOM 3805 O O . ALA A 1 531 ? 9.371 -13.898 -31.298 1.00 86.69 531 ALA A O 1
ATOM 3806 N N . SER A 1 532 ? 7.484 -13.151 -30.357 1.00 86.38 532 SER A N 1
ATOM 3807 C CA . SER A 1 532 ? 6.608 -13.378 -31.508 1.00 86.38 532 SER A CA 1
ATOM 3808 C C . SER A 1 532 ? 5.970 -12.063 -31.940 1.00 86.38 532 SER A C 1
ATOM 3810 O O . SER A 1 532 ? 5.529 -11.276 -31.104 1.00 86.38 532 SER A O 1
ATOM 3812 N N . THR A 1 533 ? 5.917 -11.833 -33.244 1.00 87.31 533 THR A N 1
ATOM 3813 C CA . THR A 1 533 ? 5.267 -10.697 -33.901 1.00 87.31 533 THR A CA 1
ATOM 3814 C C . THR A 1 533 ? 4.230 -11.215 -34.907 1.00 87.31 533 THR A C 1
ATOM 3816 O O . THR A 1 533 ? 4.136 -12.428 -35.130 1.00 87.31 533 THR A O 1
ATOM 3819 N N . PRO A 1 534 ? 3.427 -10.332 -35.529 1.00 81.75 534 PRO A N 1
ATOM 3820 C CA . PRO A 1 534 ? 2.566 -10.715 -36.647 1.00 81.75 534 PRO A CA 1
ATOM 3821 C C . PRO A 1 534 ? 3.335 -11.242 -37.869 1.00 81.75 534 PRO A C 1
ATOM 3823 O O . PRO A 1 534 ? 2.792 -12.063 -38.606 1.00 81.75 534 PRO A O 1
ATOM 3826 N N . ASP A 1 535 ? 4.577 -10.791 -38.061 1.00 81.00 535 ASP A N 1
ATOM 3827 C CA . ASP A 1 535 ? 5.393 -11.092 -39.243 1.00 81.00 535 ASP A CA 1
ATOM 3828 C C . ASP A 1 535 ? 6.268 -12.346 -39.066 1.00 81.00 535 ASP A C 1
ATOM 3830 O O . ASP A 1 535 ? 6.662 -12.976 -40.046 1.00 81.00 535 ASP A O 1
ATOM 3834 N N . GLY A 1 536 ? 6.524 -12.771 -37.824 1.00 83.50 536 GLY A N 1
ATOM 3835 C CA . GLY A 1 536 ? 7.300 -13.975 -37.533 1.00 83.50 536 GLY A CA 1
ATOM 3836 C C . GLY A 1 536 ? 7.642 -14.132 -36.053 1.00 83.50 536 GLY A C 1
ATOM 3837 O O . GLY A 1 536 ? 7.086 -13.473 -35.182 1.00 83.50 536 GLY A O 1
ATOM 3838 N N . SER A 1 537 ? 8.572 -15.027 -35.730 1.00 83.75 537 SER A N 1
ATOM 3839 C CA . SER A 1 537 ? 9.096 -15.164 -34.367 1.00 83.75 537 SER A CA 1
ATOM 3840 C C . SER A 1 537 ? 10.609 -15.078 -34.371 1.00 83.75 537 SER A C 1
ATOM 3842 O O . SER A 1 537 ? 11.255 -15.824 -35.105 1.00 83.75 537 SER A O 1
ATOM 3844 N N . ILE A 1 538 ? 11.168 -14.250 -33.494 1.00 80.75 538 ILE A N 1
ATOM 3845 C CA . ILE A 1 538 ? 12.592 -14.276 -33.190 1.00 80.75 538 ILE A CA 1
ATOM 3846 C C . ILE A 1 538 ? 12.826 -15.334 -32.111 1.00 80.75 538 ILE A C 1
ATOM 3848 O O . ILE A 1 538 ? 12.329 -15.228 -30.989 1.00 80.75 538 ILE A O 1
ATOM 3852 N N . ALA A 1 539 ? 13.560 -16.385 -32.467 1.00 72.75 539 ALA A N 1
ATOM 3853 C CA . ALA A 1 539 ? 13.970 -17.440 -31.551 1.00 72.75 539 ALA A CA 1
ATOM 3854 C C . ALA A 1 539 ? 15.497 -17.469 -31.499 1.00 72.75 539 ALA A C 1
ATOM 3856 O O . ALA A 1 539 ? 16.157 -18.028 -32.374 1.00 72.75 539 ALA A O 1
ATOM 3857 N N . GLY A 1 540 ? 16.065 -16.861 -30.460 1.00 63.38 540 GLY A N 1
ATOM 3858 C CA . GLY A 1 540 ? 17.494 -16.936 -30.211 1.00 63.38 540 GLY A CA 1
ATOM 3859 C C . GLY A 1 540 ? 18.329 -15.815 -30.824 1.00 63.38 540 GLY A C 1
ATOM 3860 O O . GLY A 1 540 ? 19.472 -16.080 -31.184 1.00 63.38 540 GLY A O 1
ATOM 3861 N N . GLY A 1 541 ? 17.825 -14.580 -30.929 1.00 71.88 541 GLY A N 1
ATOM 3862 C CA . GLY A 1 541 ? 18.663 -13.439 -31.326 1.00 71.88 541 GLY A CA 1
ATOM 3863 C C . GLY A 1 541 ? 19.776 -13.224 -30.297 1.00 71.88 541 GLY A C 1
ATOM 3864 O O . GLY A 1 541 ? 19.473 -12.880 -29.156 1.00 71.88 541 GLY A O 1
ATOM 3865 N N . ARG A 1 542 ? 21.043 -13.487 -30.656 1.00 78.88 542 ARG A N 1
ATOM 3866 C CA . ARG A 1 542 ? 22.177 -13.465 -29.713 1.00 78.88 542 ARG A CA 1
ATOM 3867 C C . ARG A 1 542 ? 23.050 -12.234 -29.912 1.00 78.88 542 ARG A C 1
ATOM 3869 O O . ARG A 1 542 ? 23.613 -12.078 -30.988 1.00 78.88 542 ARG A O 1
ATOM 3876 N N . ASN A 1 543 ? 23.267 -11.477 -28.842 1.00 79.00 543 ASN A N 1
ATOM 3877 C CA . ASN A 1 543 ? 24.323 -10.465 -28.755 1.00 79.00 543 ASN A CA 1
ATOM 3878 C C . ASN A 1 543 ? 25.205 -10.750 -27.538 1.00 79.00 543 ASN A C 1
ATOM 3880 O O . ASN A 1 543 ? 24.753 -11.338 -26.556 1.00 79.00 543 ASN A O 1
ATOM 3884 N N . THR A 1 544 ? 26.461 -10.326 -27.579 1.00 83.69 544 THR A N 1
ATOM 3885 C CA . THR A 1 544 ? 27.392 -10.450 -26.452 1.00 83.69 544 THR A CA 1
ATOM 3886 C C . THR A 1 544 ? 27.764 -9.080 -25.921 1.00 83.69 544 THR A C 1
ATOM 3888 O O . THR A 1 544 ? 27.913 -8.147 -26.701 1.00 83.69 544 THR A O 1
ATOM 3891 N N . PHE A 1 545 ? 27.958 -8.971 -24.611 1.00 80.88 545 PHE A N 1
ATOM 3892 C CA . PHE A 1 545 ? 28.404 -7.739 -23.968 1.00 80.88 545 PHE A CA 1
ATOM 3893 C C . PHE A 1 545 ? 29.311 -8.050 -22.778 1.00 80.88 545 PHE A C 1
ATOM 3895 O O . PHE A 1 545 ? 29.195 -9.107 -22.157 1.00 80.88 545 PHE A O 1
ATOM 3902 N N . ASP A 1 546 ? 30.191 -7.114 -22.432 1.00 82.94 546 ASP A N 1
ATOM 3903 C CA . ASP A 1 546 ? 31.135 -7.300 -21.334 1.00 82.94 546 ASP A CA 1
ATOM 3904 C C . ASP A 1 546 ? 30.631 -6.698 -20.024 1.00 82.94 546 ASP A C 1
ATOM 3906 O O . ASP A 1 546 ? 30.205 -5.542 -19.949 1.00 82.94 546 ASP A O 1
ATOM 3910 N N . VAL A 1 547 ? 30.752 -7.487 -18.959 1.00 82.12 547 VAL A N 1
ATOM 3911 C CA . VAL A 1 547 ? 30.495 -7.074 -17.581 1.00 82.12 547 VAL A CA 1
ATOM 3912 C C . VAL A 1 547 ? 31.826 -6.837 -16.884 1.00 82.12 547 VAL A C 1
ATOM 3914 O O . VAL A 1 547 ? 32.668 -7.729 -16.770 1.00 82.12 547 VAL A O 1
ATOM 3917 N N . ARG A 1 548 ? 32.021 -5.613 -16.394 1.00 83.50 548 ARG A N 1
ATOM 3918 C CA . ARG A 1 548 ? 33.223 -5.216 -15.644 1.00 83.50 548 ARG A CA 1
ATOM 3919 C C . ARG A 1 548 ? 33.232 -5.828 -14.246 1.00 83.50 548 ARG A C 1
ATOM 3921 O O . ARG A 1 548 ? 32.183 -6.182 -13.711 1.00 83.50 548 ARG A O 1
ATOM 3928 N N . ARG A 1 549 ? 34.395 -5.883 -13.596 1.00 79.50 549 ARG A N 1
ATOM 3929 C CA . ARG A 1 549 ? 34.478 -6.219 -12.163 1.00 79.50 549 ARG A CA 1
ATOM 3930 C C . ARG A 1 549 ? 33.751 -5.177 -11.309 1.00 79.50 549 ARG A C 1
ATOM 3932 O O . ARG A 1 549 ? 33.481 -4.066 -11.761 1.00 79.50 549 ARG A O 1
ATOM 3939 N N . ALA A 1 550 ? 33.456 -5.519 -10.055 1.00 70.12 550 ALA A N 1
ATOM 3940 C CA . ALA A 1 550 ? 32.731 -4.638 -9.133 1.00 70.12 550 ALA A CA 1
ATOM 3941 C C . ALA A 1 550 ? 33.424 -3.273 -8.917 1.00 70.12 550 ALA A C 1
ATOM 3943 O O . ALA A 1 550 ? 32.747 -2.269 -8.703 1.00 70.12 550 ALA A O 1
ATOM 3944 N N . ASP A 1 551 ? 34.756 -3.227 -9.036 1.00 66.31 551 ASP A N 1
ATOM 3945 C CA . ASP A 1 551 ? 35.586 -2.014 -8.966 1.00 66.31 551 ASP A CA 1
ATOM 3946 C C . ASP A 1 551 ? 35.630 -1.199 -10.278 1.00 66.31 551 ASP A C 1
ATOM 3948 O O . ASP A 1 551 ? 36.225 -0.124 -10.322 1.00 66.31 551 ASP A O 1
ATOM 3952 N N . GLY A 1 552 ? 34.987 -1.688 -11.343 1.00 62.84 552 GLY A N 1
ATOM 3953 C CA . GLY A 1 552 ? 34.937 -1.060 -12.662 1.00 62.84 552 GLY A CA 1
ATOM 3954 C C . GLY A 1 552 ? 36.073 -1.445 -13.618 1.00 62.84 552 GLY A C 1
ATOM 3955 O O . GLY A 1 552 ? 36.081 -0.943 -14.746 1.00 62.84 552 GLY A O 1
ATOM 3956 N N . SER A 1 553 ? 37.000 -2.323 -13.219 1.00 70.88 553 SER A N 1
ATOM 3957 C CA . SER A 1 553 ? 38.076 -2.825 -14.089 1.00 70.88 553 SER A CA 1
ATOM 3958 C C . SER A 1 553 ? 37.572 -3.836 -15.133 1.00 70.88 553 SER A C 1
ATOM 3960 O O . SER A 1 553 ? 36.596 -4.558 -14.908 1.00 70.88 553 SER A O 1
ATOM 3962 N N . LEU A 1 554 ? 38.237 -3.891 -16.292 1.00 71.62 554 LEU A N 1
ATOM 3963 C CA . LEU A 1 554 ? 37.970 -4.880 -17.345 1.00 71.62 554 LEU A CA 1
ATOM 3964 C C . LEU A 1 554 ? 38.653 -6.215 -17.018 1.00 71.62 554 LEU A C 1
ATOM 3966 O O . LEU A 1 554 ? 39.688 -6.243 -16.350 1.00 71.62 554 LEU A O 1
ATOM 3970 N N . VAL A 1 555 ? 38.077 -7.327 -17.477 1.00 69.06 555 VAL A N 1
ATOM 3971 C CA . VAL A 1 555 ? 38.737 -8.638 -17.405 1.00 69.06 555 VAL A CA 1
ATOM 3972 C C . VAL A 1 555 ? 39.866 -8.643 -18.435 1.00 69.06 555 VAL A C 1
ATOM 3974 O O . VAL A 1 555 ? 39.606 -8.412 -19.611 1.00 69.06 555 VAL A O 1
ATOM 3977 N N . ASP A 1 556 ? 41.111 -8.853 -18.002 1.00 57.41 556 ASP A N 1
ATOM 3978 C CA . ASP A 1 556 ? 42.242 -8.950 -18.925 1.00 57.41 556 ASP A CA 1
ATOM 3979 C C . ASP A 1 556 ? 42.027 -10.154 -19.845 1.00 57.41 556 ASP A C 1
ATOM 3981 O O . ASP A 1 556 ? 41.979 -11.299 -19.389 1.00 57.41 556 ASP A O 1
ATOM 3985 N N . SER A 1 557 ? 41.889 -9.896 -21.144 1.00 44.69 557 SER A N 1
ATOM 3986 C CA . SER A 1 557 ? 41.930 -10.935 -22.164 1.00 44.69 557 SER A CA 1
ATOM 3987 C C . SER A 1 557 ? 43.286 -11.625 -22.050 1.00 44.69 557 SER A C 1
ATOM 3989 O O . SER A 1 557 ? 44.321 -10.999 -22.289 1.00 44.69 557 SER A O 1
ATOM 3991 N N . VAL A 1 558 ? 43.307 -12.908 -21.691 1.00 36.94 558 VAL A N 1
ATOM 3992 C CA . VAL A 1 558 ? 44.516 -13.722 -21.834 1.00 36.94 558 VAL A CA 1
ATOM 3993 C C . VAL A 1 558 ? 44.774 -13.856 -23.333 1.00 36.94 558 VAL A C 1
ATOM 3995 O O . VAL A 1 558 ? 44.255 -14.750 -23.995 1.00 36.94 558 VAL A O 1
ATOM 3998 N N . VAL A 1 559 ? 45.552 -12.930 -23.890 1.00 35.81 559 VAL A N 1
ATOM 3999 C CA . VAL A 1 559 ? 46.233 -13.149 -25.162 1.00 35.81 559 VAL A CA 1
ATOM 4000 C C . VAL A 1 559 ? 47.204 -14.285 -24.888 1.00 35.81 559 VAL A C 1
ATOM 4002 O O . VAL A 1 559 ? 48.134 -14.128 -24.096 1.00 35.81 559 VAL A O 1
ATOM 4005 N N . GLY A 1 560 ? 46.946 -15.445 -25.490 1.00 36.78 560 GLY A N 1
ATOM 4006 C CA . GLY A 1 560 ? 47.910 -16.531 -25.522 1.00 36.78 560 GLY A CA 1
ATOM 4007 C C . GLY A 1 560 ? 49.227 -15.970 -26.038 1.00 36.78 560 GLY A C 1
ATOM 4008 O O . GLY A 1 560 ? 49.321 -15.554 -27.190 1.00 36.78 560 GLY A O 1
ATOM 4009 N N . SER A 1 561 ? 50.222 -15.881 -25.161 1.00 31.92 561 SER A N 1
ATOM 4010 C CA . SER A 1 561 ? 51.574 -15.553 -25.571 1.00 31.92 561 SER A CA 1
ATOM 4011 C C . SER A 1 561 ? 52.082 -16.728 -26.393 1.00 31.92 561 SER A C 1
ATOM 4013 O O . SER A 1 561 ? 52.430 -17.772 -25.831 1.00 31.92 561 SER A O 1
ATOM 4015 N N . ASP A 1 562 ? 52.102 -16.549 -27.713 1.00 34.84 562 ASP A N 1
ATOM 4016 C CA . ASP A 1 562 ? 52.966 -17.308 -28.605 1.00 34.84 562 ASP A CA 1
ATOM 4017 C C . ASP A 1 562 ? 54.370 -17.292 -27.997 1.00 34.84 562 ASP A C 1
ATOM 4019 O O . ASP A 1 562 ? 55.025 -16.253 -27.887 1.00 34.84 562 ASP A O 1
ATOM 4023 N N . THR A 1 563 ? 54.804 -18.452 -27.523 1.00 35.38 563 THR A N 1
ATOM 4024 C CA . THR A 1 563 ? 56.197 -18.693 -27.169 1.00 35.38 563 THR A CA 1
ATOM 4025 C C . THR A 1 563 ? 56.817 -19.419 -28.346 1.00 35.38 563 THR A C 1
ATOM 4027 O O . THR A 1 563 ? 56.738 -20.639 -28.440 1.00 35.38 563 THR A O 1
ATOM 4030 N N . ASP A 1 564 ? 57.434 -18.656 -29.248 1.00 29.12 564 ASP A N 1
ATOM 4031 C CA . ASP A 1 564 ? 58.456 -19.189 -30.149 1.00 29.12 564 ASP A CA 1
ATOM 4032 C C . ASP A 1 564 ? 59.833 -18.973 -29.484 1.00 29.12 564 ASP A C 1
ATOM 4034 O O . ASP A 1 564 ? 60.065 -17.916 -28.880 1.00 29.12 564 ASP A O 1
ATOM 4038 N N . PRO A 1 565 ? 60.745 -19.963 -29.487 1.00 44.38 565 PRO A N 1
ATOM 4039 C CA . PRO A 1 565 ? 61.938 -19.935 -28.668 1.00 44.38 565 PRO A CA 1
ATOM 4040 C C . PRO A 1 565 ? 63.055 -19.218 -29.418 1.00 44.38 565 PRO A C 1
ATOM 4042 O O . PRO A 1 565 ? 63.407 -19.569 -30.544 1.00 44.38 565 PRO A O 1
ATOM 4045 N N . THR A 1 566 ? 63.706 -18.246 -28.787 1.00 31.00 566 THR A N 1
ATOM 4046 C CA . THR A 1 566 ? 65.028 -17.834 -29.260 1.00 31.00 566 THR A CA 1
ATOM 4047 C C . THR A 1 566 ? 65.949 -17.524 -28.099 1.00 31.00 566 THR A C 1
ATOM 4049 O O . THR A 1 566 ? 65.686 -16.692 -27.235 1.00 31.00 566 THR A O 1
ATOM 4052 N N . SER A 1 567 ? 67.028 -18.293 -28.094 1.00 33.78 567 SER A N 1
ATOM 4053 C CA . SER A 1 567 ? 68.139 -18.295 -27.168 1.00 33.78 567 SER A CA 1
ATOM 4054 C C . SER A 1 567 ? 68.733 -16.906 -26.947 1.00 33.78 567 SER A C 1
ATOM 4056 O O . SER A 1 567 ? 69.040 -16.194 -27.899 1.00 33.78 567 SER A O 1
ATOM 4058 N N . ALA A 1 568 ? 69.031 -16.591 -25.689 1.00 30.25 568 ALA A N 1
ATOM 4059 C CA . ALA A 1 568 ? 70.064 -15.628 -25.346 1.00 30.25 568 ALA A CA 1
ATOM 4060 C C . ALA A 1 568 ? 70.963 -16.243 -24.271 1.00 30.25 568 ALA A C 1
ATOM 4062 O O . ALA A 1 568 ? 70.587 -16.411 -23.114 1.00 30.25 568 ALA A O 1
ATOM 4063 N N . THR A 1 569 ? 72.146 -16.641 -24.724 1.00 27.62 569 THR A N 1
ATOM 4064 C CA . THR A 1 569 ? 73.303 -17.031 -23.929 1.00 27.62 569 THR A CA 1
ATOM 4065 C C . THR A 1 569 ? 73.838 -15.825 -23.163 1.00 27.62 569 THR A C 1
ATOM 4067 O O . THR A 1 569 ? 74.156 -14.807 -23.772 1.00 27.62 569 THR A O 1
ATOM 4070 N N . THR A 1 570 ? 74.050 -15.983 -21.860 1.00 29.45 570 THR A N 1
ATOM 4071 C CA . THR A 1 570 ? 75.020 -15.193 -21.094 1.00 29.45 570 THR A CA 1
ATOM 4072 C C . THR A 1 570 ? 75.783 -16.120 -20.154 1.00 29.45 570 THR A C 1
ATOM 4074 O O . THR A 1 570 ? 75.296 -16.545 -19.112 1.00 29.45 570 THR A O 1
ATOM 4077 N N . THR A 1 571 ? 76.998 -16.462 -20.570 1.00 27.25 571 THR A N 1
ATOM 4078 C CA . THR A 1 571 ? 78.122 -16.807 -19.695 1.00 27.25 571 THR A CA 1
ATOM 4079 C C . THR A 1 571 ? 78.600 -15.541 -18.992 1.00 27.25 571 THR A C 1
ATOM 4081 O O . THR A 1 571 ? 78.877 -14.566 -19.687 1.00 27.25 571 THR A O 1
ATOM 4084 N N . ASP A 1 572 ? 78.761 -15.570 -17.668 1.00 27.69 572 ASP A N 1
ATOM 4085 C CA . ASP A 1 572 ? 80.097 -15.352 -17.105 1.00 27.69 572 ASP A CA 1
ATOM 4086 C C . ASP A 1 572 ? 80.258 -15.909 -15.679 1.00 27.69 572 ASP A C 1
ATOM 4088 O O . ASP A 1 572 ? 79.297 -16.113 -14.937 1.00 27.69 572 ASP A O 1
ATOM 4092 N N . ASP A 1 573 ? 81.521 -16.184 -15.387 1.00 28.86 573 ASP A N 1
ATOM 4093 C CA . ASP A 1 573 ? 82.157 -17.016 -14.374 1.00 28.86 573 ASP A CA 1
ATOM 4094 C C . ASP A 1 573 ? 81.802 -16.811 -12.888 1.00 28.86 573 ASP A C 1
ATOM 4096 O O . ASP A 1 573 ? 81.708 -15.699 -12.374 1.00 28.86 573 ASP A O 1
ATOM 4100 N N . THR A 1 574 ? 81.843 -17.915 -12.129 1.00 29.08 574 THR A N 1
ATOM 4101 C CA . THR A 1 574 ? 82.721 -18.019 -10.946 1.00 29.08 574 THR A CA 1
ATOM 4102 C C . THR A 1 574 ? 83.116 -19.477 -10.708 1.00 29.08 574 THR A C 1
ATOM 4104 O O . THR A 1 574 ? 82.285 -20.379 -10.613 1.00 29.08 574 THR A O 1
ATOM 4107 N N . ALA A 1 575 ? 84.425 -19.686 -10.620 1.00 29.80 575 ALA A N 1
ATOM 4108 C CA . ALA A 1 575 ? 85.089 -20.966 -10.493 1.00 29.80 575 ALA A CA 1
ATOM 4109 C C . ALA A 1 575 ? 85.111 -21.521 -9.049 1.00 29.80 575 ALA A C 1
ATOM 4111 O O . ALA A 1 575 ? 85.278 -20.785 -8.082 1.00 29.80 575 ALA A O 1
ATOM 4112 N N . THR A 1 576 ? 85.093 -22.857 -8.979 1.00 26.58 576 THR A N 1
ATOM 4113 C CA . THR A 1 576 ? 85.823 -23.719 -8.024 1.00 26.58 576 THR A CA 1
ATOM 4114 C C . THR A 1 576 ? 85.377 -23.761 -6.555 1.00 26.58 576 THR A C 1
ATOM 4116 O O . THR A 1 576 ? 85.783 -22.931 -5.752 1.00 26.58 576 THR A O 1
ATOM 4119 N N . THR A 1 577 ? 84.770 -24.883 -6.136 1.00 29.84 577 THR A N 1
ATOM 4120 C CA . THR A 1 577 ? 85.440 -25.840 -5.218 1.00 29.84 577 THR A CA 1
ATOM 4121 C C . THR A 1 577 ? 84.752 -27.214 -5.185 1.00 29.84 577 THR A C 1
ATOM 4123 O O . THR A 1 577 ? 83.576 -27.354 -4.871 1.00 29.84 577 THR A O 1
ATOM 4126 N N . THR A 1 578 ? 85.531 -28.243 -5.509 1.00 30.22 578 THR A N 1
ATOM 4127 C CA . THR A 1 578 ? 85.303 -29.684 -5.305 1.00 30.22 578 THR A CA 1
ATOM 4128 C C . THR A 1 578 ? 85.336 -30.081 -3.825 1.00 30.22 578 THR A C 1
ATOM 4130 O O . THR A 1 578 ? 86.188 -29.579 -3.096 1.00 30.22 578 THR A O 1
ATOM 4133 N N . GLY A 1 579 ? 84.529 -31.068 -3.403 1.00 29.42 579 GLY A N 1
ATOM 4134 C CA . GLY A 1 579 ? 84.688 -31.692 -2.079 1.00 29.42 579 GLY A CA 1
ATOM 4135 C C . GLY A 1 579 ? 83.630 -32.724 -1.673 1.00 29.42 579 GLY A C 1
ATOM 4136 O O . GLY A 1 579 ? 82.704 -32.413 -0.942 1.00 29.42 579 GLY A O 1
ATOM 4137 N N . SER A 1 580 ? 83.812 -33.953 -2.150 1.00 29.69 580 SER A N 1
ATOM 4138 C CA . SER A 1 580 ? 83.085 -35.206 -1.883 1.00 29.69 580 SER A CA 1
ATOM 4139 C C . SER A 1 580 ? 82.926 -35.626 -0.400 1.00 29.69 580 SER A C 1
ATOM 4141 O O . SER A 1 580 ? 83.898 -35.613 0.341 1.00 29.69 580 SER A O 1
ATOM 4143 N N . THR A 1 581 ? 81.727 -36.141 -0.085 1.00 31.03 581 THR A N 1
ATOM 4144 C CA . THR A 1 581 ? 81.373 -37.399 0.632 1.00 31.03 581 THR A CA 1
ATOM 4145 C C . THR A 1 581 ? 81.983 -37.763 2.003 1.00 31.03 581 THR A C 1
ATOM 4147 O O . THR A 1 581 ? 83.192 -37.828 2.180 1.00 31.03 581 THR A O 1
ATOM 4150 N N . ALA A 1 582 ? 81.065 -38.252 2.852 1.00 31.81 582 ALA A N 1
ATOM 4151 C CA . ALA A 1 582 ? 81.187 -39.311 3.866 1.00 31.81 582 ALA A CA 1
ATOM 4152 C C . ALA A 1 582 ? 81.654 -38.923 5.279 1.00 31.81 582 ALA A C 1
ATOM 4154 O O . ALA A 1 582 ? 82.820 -38.646 5.542 1.00 31.81 582 ALA A O 1
ATOM 4155 N N . THR A 1 583 ? 80.712 -39.043 6.216 1.00 32.16 583 THR A N 1
ATOM 4156 C CA . THR A 1 583 ? 80.966 -39.291 7.635 1.00 32.16 583 THR A CA 1
ATOM 4157 C C . THR A 1 583 ? 80.604 -40.747 7.897 1.00 32.16 583 THR A C 1
ATOM 4159 O O . THR A 1 583 ? 79.474 -41.150 7.626 1.00 32.16 583 THR A O 1
ATOM 4162 N N . ASP A 1 584 ? 81.564 -41.522 8.388 1.00 34.62 584 ASP A N 1
ATOM 4163 C CA . ASP A 1 584 ? 81.347 -42.870 8.899 1.00 34.62 584 ASP A CA 1
ATOM 4164 C C . ASP A 1 584 ? 81.515 -42.848 10.420 1.00 34.62 584 ASP A C 1
ATOM 4166 O O . ASP A 1 584 ? 82.497 -42.286 10.905 1.00 34.62 584 ASP A O 1
ATOM 4170 N N . THR A 1 585 ? 80.592 -43.529 11.115 1.00 36.94 585 THR A N 1
ATOM 4171 C CA . THR A 1 585 ? 80.697 -44.113 12.476 1.00 36.94 585 THR A CA 1
ATOM 4172 C C . THR A 1 585 ? 81.055 -43.190 13.663 1.00 36.94 585 THR A C 1
ATOM 4174 O O . THR A 1 585 ? 81.893 -42.312 13.562 1.00 36.94 585 THR A O 1
ATOM 4177 N N . THR A 1 586 ? 80.569 -43.305 14.902 1.00 37.69 586 THR A N 1
ATOM 4178 C CA . THR A 1 586 ? 79.677 -44.189 15.686 1.00 37.69 586 THR A CA 1
ATOM 4179 C C . THR A 1 586 ? 79.730 -43.629 17.120 1.00 37.69 586 THR A C 1
ATOM 4181 O O . THR A 1 586 ? 80.781 -43.122 17.511 1.00 37.69 586 THR A O 1
ATOM 4184 N N . GLY A 1 587 ? 78.707 -43.878 17.942 1.00 32.88 587 GLY A N 1
ATOM 4185 C CA . GLY A 1 587 ? 78.937 -44.193 19.361 1.00 32.88 587 GLY A CA 1
ATOM 4186 C C . GLY A 1 587 ? 78.312 -43.254 20.392 1.00 32.88 587 GLY A C 1
ATOM 4187 O O . GLY A 1 587 ? 78.637 -42.075 20.449 1.00 32.88 587 GLY A O 1
ATOM 4188 N N . ASP A 1 588 ? 77.453 -43.863 21.209 1.00 44.69 588 ASP A N 1
ATOM 4189 C CA . ASP A 1 588 ? 76.696 -43.349 22.352 1.00 44.69 588 ASP A CA 1
ATOM 4190 C C . ASP A 1 588 ? 77.503 -42.615 23.436 1.00 44.69 588 ASP A C 1
ATOM 4192 O O . ASP A 1 588 ? 78.673 -42.915 23.694 1.00 44.69 588 ASP A O 1
ATOM 4196 N N . GLY A 1 589 ? 76.781 -41.745 24.152 1.00 38.06 589 GLY A N 1
ATOM 4197 C CA . GLY A 1 589 ? 77.149 -41.126 25.426 1.00 38.06 589 GLY A CA 1
ATOM 4198 C C . GLY A 1 589 ? 76.103 -40.125 25.885 1.00 38.06 589 GLY A C 1
ATOM 4199 O O . GLY A 1 589 ? 76.161 -38.985 25.377 1.00 38.06 589 GLY A O 1
#

Solvent-accessible surface area (backbone atoms only — not comparable to full-atom values): 32527 Å² total; per-residue (Å²): 113,51,99,56,62,42,24,91,65,53,48,74,47,45,31,38,78,92,40,82,44,90,32,61,48,78,67,42,72,41,97,78,32,26,38,71,46,66,50,73,78,46,79,64,68,57,41,55,29,39,40,36,39,39,36,13,28,71,88,68,45,83,63,54,72,54,71,53,77,51,72,36,93,56,63,70,80,81,77,70,80,83,75,78,84,76,80,87,81,91,81,89,84,85,84,84,84,88,81,91,81,87,83,92,92,87,88,84,90,88,89,88,86,90,84,90,83,91,81,91,82,90,82,93,77,94,74,88,72,82,76,78,82,70,89,76,53,64,81,65,35,52,53,34,34,37,49,9,45,42,32,22,52,50,15,43,22,28,37,37,8,39,44,52,41,26,48,76,35,24,72,66,43,58,79,36,64,66,46,42,52,47,33,37,50,30,41,51,46,12,45,55,13,33,51,39,23,46,11,15,48,30,11,69,61,73,74,51,49,47,77,66,28,63,42,73,81,57,51,62,58,22,63,74,26,39,57,52,29,41,28,46,52,52,25,44,54,26,47,58,56,29,44,61,30,34,76,40,52,55,32,30,56,39,85,90,38,20,66,58,38,50,42,38,30,47,50,28,40,32,33,64,10,52,54,40,79,57,31,81,61,28,73,57,47,22,53,34,37,23,51,23,42,49,20,40,14,42,29,38,13,26,28,39,40,40,24,65,51,59,28,63,48,55,47,52,47,64,46,48,41,29,55,55,35,44,55,61,54,32,53,60,20,48,53,45,25,52,53,31,47,53,55,48,45,49,62,35,35,72,74,48,40,80,83,42,73,29,22,44,49,50,49,55,33,49,52,41,48,52,51,25,52,51,44,51,52,52,47,40,53,49,46,56,70,64,52,68,80,54,61,52,38,52,50,71,61,22,51,54,51,18,50,45,29,39,50,30,22,50,36,43,51,48,38,45,48,45,50,46,56,37,71,76,41,75,46,81,42,49,52,54,68,75,60,91,64,74,60,66,35,74,51,72,50,75,39,84,73,29,46,36,29,36,38,42,30,28,26,73,33,31,30,39,68,16,42,36,36,41,35,33,69,30,40,70,58,59,32,39,76,32,31,43,32,41,36,61,35,92,92,59,90,64,75,70,46,77,44,78,46,98,51,48,23,46,44,78,47,64,45,54,87,54,54,30,51,72,37,84,60,57,35,56,27,38,39,31,37,33,32,36,35,88,66,32,62,43,78,62,52,72,50,74,50,70,23,15,34,74,89,66,48,73,69,79,78,82,71,80,75,82,81,77,92,76,89,80,90,78,87,82,89,84,84,90,86,88,84,82,85,88,88,77,90,84,84,90,134

Foldseek 3Di:
DAPAAFAPDKDKWKDFPNHRPPQWDDWDADPVNGDTDIDRNDWDDFFKMKMKMWTHHNVRHTDDIDMDMDGDHDDDDPPDPDPPDDDDDDDDDDDDDDDDDDDDDDDDDYDDDDDDDDDDDDDDDDDPDPDPDDPDPPVQLLVLQLQLQLQQLQLLLLLLLLLVLCQFFFVCQLVDPQSLVVLLVSLVSNLVSLLSNLLSVLCLLPVHGSVVSSDPVSLVSLVVLPQLSVLSVLLNVLSVVLSVCSNVVNLCHDPVRVCVNNVSSLVSQLSQLSLQCFFPPSVLSSVLSSQLSNLLSNQLSNLLSLLVPLLVFKWFQSSLRSLLRSLVSNVVSLVSNVVSLVVVCCRFAVPVLPPFPLSVLSVVLVVLSVVLVVLSVVLSVLSCVPSVPDGIDHGVSSNVSSVSSNSSSVSSSVSSSSVSVSVVGHTPRRCRDPVVDDQPDKDWFQDPQQFWTKIWTWPPQAAFFTKIKIFTPDDQFQKFFKKKWKAADPPDPDDIDIDTDPDGGGDMDIAHRSSGDRHHDWAKIKIFIWIHGPRGIRGGRIDIDTHHYPVRHHDDDPPPPPDDDDDDDDDDDDDDDDDDDDDDDDDDD

Sequence (589 aa):
NFTRPLGETNRVFVACNSNPARQISRPQLSDDERTLTVEVIRALPMGTCTASWRVSEPDGRPAATGSFTFEVEAAPATTSPDTTSASTGDGDGDGGSSTDATGATTGGTEASGDGEGGGEGGGDEGDSAAAEVAPIGTFGSAWGLWLGRLLSIGGIAVVFGSLVLIAVAWPEGPEYIIAVRFIRAAWIVGLVGTVLYVAAATASATGGSLGSSINPVEWSDLLDAGWPGRAALARLLLVIAAGWVAFLPERAVESTTQLVGLGIPALAVATIGLTRTTGDLVALGIGMAVLHALAMAVWIGGALFVARIVLAGSGDEDLVHAVRGFSRLSMPAIAVTVVTGIVQLVRLDGGDLFTSGHGRVLLGKSLVVALAVFIAVAARQAVVTRLARAREMEAQDADRLRRAFAFDALLGLGALALTGWMLTYPTPNDTGAATTGDFAVTERVTDPESGVDIAVSLSPGRVGRNELMVEVFEPGEGLRGLEVTFIPPEGSDSPRITQAIGLNGEGLAVSSPGGGIPLADAGTWTMVINASTPDGSIAGGRNTFDVRRADGSLVDSVVGSDTDPTSATTTDDTATTTGSTATDTTGDG